Protein 4ZR8 (pdb70)

Nearest PDB structures (foldseek):
  4zr8-assembly1_A  TM=1.003E+00  e=1.658E-69  Acinetobacter baumannii AB5075
  4zr8-assembly1_B  TM=9.996E-01  e=1.344E-64  Acinetobacter baumannii AB5075
  4wsh-assembly1_A  TM=9.814E-01  e=2.092E-48  Pseudomonas aeruginosa PAO1
  3cyv-assembly1_A-2  TM=9.855E-01  e=5.493E-47  Shigella flexneri
  6w2o-assembly1_A  TM=9.805E-01  e=2.213E-45  Stenotrophomonas maltophilia K279a

Foldseek 3Di:
DAPFEQVVCQQQLHADQFFAADAACLQDLLDPVSVVLCVVQVLSCLLVLVNQLVSQCVSVVQAVHQETERPHDQQLLVVLQPQCWDADVPFGIFGPAAQQDLVSLVSRDQDPQCPSVVSSLSNLLVNQVVCVNHHAYEYEHEFLLQNNLCRHVGGDDDQSVRLVCCCVVPVVSLVSSNLSVLNNVLNNQQSSVVSGHQEYEYCPACLLSDDVVCSVVRTQVSLLSSVVSHDQDDPPGGHAYEYEYENCQVPLVSNLNSVGQEYEYEPVHQLQVSCVVCVPSHAYEDYAALCQLVDDLVSVLVVLLVNVCSNCVVLSLGRYHYYYNHHRDSPHNSVRVNSNNVSSGPSRVVRSD/DQAEQVVCQQLQHFHFFFAADAACLQDQLDPVSVVLVVVDDDPVCQLLPLVNQLVSQCVSVVVAVHQETEGPHDQQLLVVLQPQQWDQDVVDGIFGNAAQQDLVSLVPGDQDQCCPSVVSSLSNLLVNLVVCVPVHAYEYEHEFLLQNNLCRHVGGDDDQSVRLVCCCVVPVVSLVSSNLSVLNNVLNNVQSSVVSGHQEYEYHPACLLNDDPVCSVVRTQVSLLSSVVSHDQDDPPGGHAYEYEYENCQVPLVSNLNSVGQEYEYEPVHQLLVSCVVCVNSHAYEDYAALCQLVDDLVSVLVVLLVNVCSNCVVLRRGRYHYYYNHHRDSPGNSVRVNSNRVSSGPSRVVRHD

B-factor: mean 22.13, std 10.41, range [9.23, 70.58]

Radius of gyration: 25.98 Å; Cα contacts (8 Å, |Δi|>4): 1480; chains: 2; bounding box: 60×54×74 Å

Structure (mmCIF, N/CA/C/O backbone):
data_4ZR8
#
_entry.id   4ZR8
#
_cell.length_a   65.540
_cell.length_b   83.380
_cell.length_c   68.460
_cell.angle_alpha   90.000
_cell.angle_beta   106.970
_cell.angle_gamma   90.000
#
_symmetry.space_group_name_H-M   'P 1 21 1'
#
loop_
_entity.id
_entity.type
_entity.pdbx_description
1 polymer 'Uroporphyrinogen decarboxylase'
2 non-polymer 'MAGNESIUM ION'
3 non-polymer 1,2-ETHANEDIOL
4 non-polymer 'CHLORIDE ION'
5 water water
#
loop_
_atom_site.group_PDB
_atom_site.id
_atom_site.type_symbol
_atom_site.label_atom_id
_atom_site.label_alt_id
_atom_site.label_comp_id
_atom_site.label_asym_id
_atom_site.label_entity_id
_atom_site.label_seq_id
_atom_site.pdbx_PDB_ins_code
_atom_site.Cartn_x
_atom_site.Cartn_y
_atom_site.Cartn_z
_atom_site.occupancy
_atom_site.B_iso_or_equiv
_atom_site.auth_seq_id
_atom_site.auth_comp_id
_atom_site.auth_asym_id
_atom_site.auth_atom_id
_atom_site.pdbx_PDB_model_num
ATOM 1 N N . THR A 1 11 ? 17.187 2.222 -0.639 1.00 39.55 3 THR A N 1
ATOM 2 C CA . THR A 1 11 ? 16.006 2.314 0.211 1.00 37.73 3 THR A CA 1
ATOM 3 C C . THR A 1 11 ? 16.197 1.573 1.528 1.00 33.79 3 THR A C 1
ATOM 4 O O . THR A 1 11 ? 16.765 0.486 1.572 1.00 33.60 3 THR A O 1
ATOM 8 N N . LEU A 1 12 ? 15.710 2.177 2.602 1.00 31.17 4 LEU A N 1
ATOM 9 C CA . LEU A 1 12 ? 15.661 1.512 3.892 1.00 27.93 4 LEU A CA 1
ATOM 10 C C . LEU A 1 12 ? 14.209 1.403 4.309 1.00 27.86 4 LEU A C 1
ATOM 11 O O . LEU A 1 12 ? 13.475 2.392 4.263 1.00 29.46 4 LEU A O 1
ATOM 16 N N . LYS A 1 13 ? 13.794 0.213 4.720 1.00 25.57 5 LYS A N 1
ATOM 17 C CA . LYS A 1 13 ? 12.429 0.013 5.191 1.00 25.87 5 LYS A CA 1
ATOM 18 C C . LYS A 1 13 ? 12.268 0.581 6.601 1.00 24.99 5 LYS A C 1
ATOM 19 O O . LYS A 1 13 ? 11.154 0.881 7.037 1.00 26.43 5 LYS A O 1
ATOM 25 N N . ASN A 1 14 ? 13.392 0.734 7.297 1.00 21.24 6 ASN A N 1
ATOM 26 C CA . ASN A 1 14 ? 13.417 1.224 8.671 1.00 20.52 6 ASN A CA 1
ATOM 27 C C . ASN A 1 14 ? 14.711 2.008 8.881 1.00 19.18 6 ASN A C 1
ATOM 28 O O . ASN A 1 14 ? 15.790 1.424 8.881 1.00 20.82 6 ASN A O 1
ATOM 33 N N . ASP A 1 15 ? 14.607 3.324 9.049 1.00 18.17 7 ASP A N 1
ATOM 34 C CA . ASP A 1 15 ? 15.803 4.141 9.270 1.00 19.47 7 ASP A CA 1
ATOM 35 C C . ASP A 1 15 ? 15.753 4.979 10.549 1.00 18.62 7 ASP A C 1
ATOM 36 O O . ASP A 1 15 ? 16.513 5.942 10.683 1.00 18.25 7 ASP A O 1
ATOM 41 N N . ARG A 1 16 ? 14.880 4.618 11.485 1.00 17.10 8 ARG A N 1
ATOM 42 C CA . ARG A 1 16 ? 14.733 5.437 12.692 1.00 16.37 8 ARG A CA 1
ATOM 43 C C . ARG A 1 16 ? 16.038 5.525 13.493 1.00 15.52 8 ARG A C 1
ATOM 44 O O . ARG A 1 16 ? 16.301 6.554 14.102 1.00 15.48 8 ARG A O 1
ATOM 52 N N . PHE A 1 17 ? 16.860 4.472 13.467 1.00 14.75 9 PHE A N 1
ATOM 53 C CA . PHE A 1 17 ? 18.180 4.507 14.110 1.00 14.05 9 PHE A CA 1
ATOM 54 C C . PHE A 1 17 ? 19.035 5.664 13.578 1.00 13.83 9 PHE A C 1
ATOM 55 O O . PHE A 1 17 ? 19.610 6.431 14.357 1.00 14.27 9 PHE A O 1
ATOM 63 N N . LEU A 1 18 ? 19.100 5.806 12.255 1.00 15.00 10 LEU A N 1
ATOM 64 C CA . LEU A 1 18 ? 19.910 6.862 11.650 1.00 15.41 10 LEU A CA 1
ATOM 65 C C . LEU A 1 18 ? 19.364 8.247 11.996 1.00 16.17 10 LEU A C 1
ATOM 66 O O . LEU A 1 18 ? 20.123 9.170 12.316 1.00 16.59 10 LEU A O 1
ATOM 71 N N . ARG A 1 19 ? 18.042 8.386 11.926 1.00 16.26 11 ARG A N 1
ATOM 72 C CA . ARG A 1 19 ? 17.391 9.646 12.256 1.00 18.02 11 ARG A CA 1
ATOM 73 C C . ARG A 1 19 ? 17.677 10.069 13.696 1.00 16.96 11 ARG A C 1
ATOM 74 O O . ARG A 1 19 ? 18.003 11.228 13.951 1.00 17.22 11 ARG A O 1
ATOM 82 N N . ALA A 1 20 ? 17.575 9.132 14.633 1.00 15.84 12 ALA A N 1
ATOM 83 C CA . ALA A 1 20 ? 17.825 9.467 16.033 1.00 16.09 12 ALA A CA 1
ATOM 84 C C . ALA A 1 20 ? 19.266 9.938 16.258 1.00 16.27 12 ALA A C 1
ATOM 85 O O . ALA A 1 20 ? 19.497 10.892 16.998 1.00 15.22 12 ALA A O 1
ATOM 87 N N . LEU A 1 21 ? 20.229 9.276 15.616 1.00 15.77 13 LEU A N 1
ATOM 88 C CA . LEU A 1 21 ? 21.635 9.664 15.744 1.00 15.31 13 LEU A CA 1
ATOM 89 C C . LEU A 1 21 ? 21.861 11.085 15.230 1.00 15.61 13 LEU A C 1
ATOM 90 O O . LEU A 1 21 ? 22.771 11.785 15.685 1.00 16.47 13 LEU A O 1
ATOM 95 N N . LEU A 1 22 ? 21.023 11.502 14.286 1.00 14.35 14 LEU A N 1
ATOM 96 C CA . LEU A 1 22 ? 21.144 12.818 13.665 1.00 14.41 14 LEU A CA 1
ATOM 97 C C . LEU A 1 22 ? 20.190 13.841 14.290 1.00 15.80 14 LEU A C 1
ATOM 98 O O . LEU A 1 22 ? 20.047 14.946 13.779 1.00 17.34 14 LEU A O 1
ATOM 103 N N . ARG A 1 23 ? 19.558 13.464 15.405 1.00 16.14 15 ARG A N 1
ATOM 104 C CA . ARG A 1 23 ? 18.618 14.329 16.132 1.00 16.40 15 ARG A CA 1
ATOM 105 C C . ARG A 1 23 ? 17.455 14.774 15.241 1.00 17.15 15 ARG A C 1
ATOM 106 O O . ARG A 1 23 ? 16.956 15.902 15.345 1.00 17.99 15 ARG A O 1
ATOM 114 N N . GLU A 1 24 ? 17.028 13.865 14.370 1.00 18.47 16 GLU A N 1
ATOM 115 C CA . GLU A 1 24 ? 15.853 14.063 13.533 1.00 19.94 16 GLU A CA 1
ATOM 116 C C . GLU A 1 24 ? 14.659 13.377 14.181 1.00 19.17 16 GLU A C 1
ATOM 117 O O . GLU A 1 24 ? 14.831 12.411 14.925 1.00 18.58 16 GLU A O 1
ATOM 123 N N . PRO A 1 25 ? 13.442 13.864 13.896 1.00 19.11 17 PRO A N 1
ATOM 124 C CA . PRO A 1 25 ? 12.241 13.298 14.522 1.00 19.26 17 PRO A CA 1
ATOM 125 C C . PRO A 1 25 ? 12.056 11.808 14.235 1.00 17.99 17 PRO A C 1
ATOM 126 O O . PRO A 1 25 ? 12.275 11.350 13.107 1.00 19.20 17 PRO A O 1
ATOM 130 N N . VAL A 1 26 ? 11.658 11.060 15.259 1.00 18.35 18 VAL A N 1
ATOM 131 C CA . VAL A 1 26 ? 11.426 9.627 15.124 1.00 18.65 18 VAL A CA 1
ATOM 132 C C . VAL A 1 26 ? 10.070 9.246 15.700 1.00 19.78 18 VAL A C 1
ATOM 133 O O . VAL A 1 26 ? 9.532 9.944 16.563 1.00 21.08 18 VAL A O 1
ATOM 137 N N . ASP A 1 27 ? 9.529 8.128 15.225 1.00 19.92 19 ASP A N 1
ATOM 138 C CA . ASP A 1 27 ? 8.214 7.665 15.653 1.00 19.76 19 ASP A CA 1
ATOM 139 C C . ASP A 1 27 ? 8.249 6.938 16.991 1.00 19.37 19 ASP A C 1
ATOM 140 O O . ASP A 1 27 ? 7.264 6.924 17.723 1.00 21.08 19 ASP A O 1
ATOM 145 N N . THR A 1 28 ? 9.386 6.317 17.286 1.00 17.98 20 THR A N 1
ATOM 146 C CA . THR A 1 28 ? 9.598 5.630 18.554 1.00 18.53 20 THR A CA 1
ATOM 147 C C . THR A 1 28 ? 11.099 5.547 18.784 1.00 17.41 20 THR A C 1
ATOM 148 O O . THR A 1 28 ? 11.879 5.835 17.880 1.00 17.04 20 THR A O 1
ATOM 152 N N . THR A 1 29 ? 11.505 5.174 19.990 1.00 15.88 21 THR A N 1
ATOM 153 C CA . THR A 1 29 ? 12.921 5.084 20.310 1.00 15.40 21 THR A CA 1
ATOM 154 C C . THR A 1 29 ? 13.568 3.907 19.591 1.00 14.88 21 THR A C 1
ATOM 155 O O . THR A 1 29 ? 13.124 2.768 19.745 1.00 16.33 21 THR A O 1
ATOM 159 N N . PRO A 1 30 ? 14.617 4.171 18.794 1.00 13.60 22 PRO A N 1
ATOM 160 C CA . PRO A 1 30 ? 15.330 3.042 18.187 1.00 14.85 22 PRO A CA 1
ATOM 161 C C . PRO A 1 30 ? 16.161 2.256 19.199 1.00 14.46 22 PRO A C 1
ATOM 162 O O . PRO A 1 30 ? 16.594 2.813 20.210 1.00 15.73 22 PRO A O 1
ATOM 166 N N . ILE A 1 31 ? 16.403 0.981 18.909 1.00 14.65 23 ILE A N 1
ATOM 167 C CA . ILE A 1 31 ? 17.227 0.140 19.769 1.00 15.04 23 ILE A CA 1
ATOM 168 C C . ILE A 1 31 ? 18.032 -0.873 18.960 1.00 15.35 23 ILE A C 1
ATOM 169 O O . ILE A 1 31 ? 17.522 -1.482 18.015 1.00 15.08 23 ILE A O 1
ATOM 174 N N . TRP A 1 32 ? 19.301 -1.035 19.327 1.00 13.83 24 TRP A N 1
ATOM 175 C CA . TRP A 1 32 ? 20.050 -2.235 18.958 1.00 13.06 24 TRP A CA 1
ATOM 176 C C . TRP A 1 32 ? 20.885 -2.600 20.183 1.00 12.53 24 TRP A C 1
ATOM 177 O O . TRP A 1 32 ? 20.862 -1.878 21.186 1.00 13.75 24 TRP A O 1
ATOM 188 N N . MET A 1 33 ? 21.576 -3.734 20.131 1.00 13.23 25 MET A N 1
ATOM 189 C CA . MET A 1 33 ? 22.327 -4.216 21.287 1.00 13.87 25 MET A CA 1
ATOM 190 C C . MET A 1 33 ? 23.746 -4.571 20.897 1.00 13.42 25 MET A C 1
ATOM 191 O O . MET A 1 33 ? 23.954 -5.366 19.983 1.00 13.80 25 MET A O 1
ATOM 196 N N . MET A 1 34 ? 24.722 -4.009 21.600 1.00 12.21 26 MET A N 1
ATOM 197 C CA . MET A 1 34 ? 26.098 -4.420 21.369 1.00 13.28 26 MET A CA 1
ATOM 198 C C . MET A 1 34 ? 26.224 -5.943 21.563 1.00 13.58 26 MET A C 1
ATOM 199 O O . MET A 1 34 ? 25.623 -6.523 22.476 1.00 13.23 26 MET A O 1
ATOM 204 N N . ARG A 1 35 ? 26.953 -6.559 20.632 1.00 13.99 27 ARG A N 1
ATOM 205 C CA A ARG A 1 35 ? 27.169 -8.006 20.574 0.49 14.16 27 ARG A CA 1
ATOM 206 C CA B ARG A 1 35 ? 27.172 -8.007 20.592 0.51 13.84 27 ARG A CA 1
ATOM 207 C C . ARG A 1 35 ? 25.853 -8.772 20.470 1.00 13.71 27 ARG A C 1
ATOM 208 O O . ARG A 1 35 ? 25.717 -9.882 20.988 1.00 15.95 27 ARG A O 1
ATOM 223 N N . GLN A 1 36 ? 24.883 -8.188 19.768 1.00 13.61 28 GLN A N 1
ATOM 224 C CA . GLN A 1 36 ? 23.590 -8.855 19.600 1.00 13.54 28 GLN A CA 1
ATOM 225 C C . GLN A 1 36 ? 23.735 -10.180 18.845 1.00 15.37 28 GLN A C 1
ATOM 226 O O . GLN A 1 36 ? 22.890 -11.068 18.988 1.00 16.09 28 GLN A O 1
ATOM 232 N N . ALA A 1 37 ? 24.799 -10.322 18.056 1.00 16.07 29 ALA A N 1
ATOM 233 C CA . ALA A 1 37 ? 25.173 -11.641 17.541 1.00 15.87 29 ALA A CA 1
ATOM 234 C C . ALA A 1 37 ? 26.260 -12.211 18.437 1.00 16.59 29 ALA A C 1
ATOM 235 O O . ALA A 1 37 ? 27.361 -11.658 18.513 1.00 18.62 29 ALA A O 1
ATOM 237 N N . GLY A 1 38 ? 25.960 -13.305 19.130 1.00 17.38 30 GLY A N 1
ATOM 238 C CA . GLY A 1 38 ? 26.938 -13.878 20.030 1.00 18.04 30 GLY A CA 1
ATOM 239 C C . GLY A 1 38 ? 26.490 -15.138 20.727 1.00 17.28 30 GLY A C 1
ATOM 240 O O . GLY A 1 38 ? 25.398 -15.646 20.461 1.00 16.70 30 GLY A O 1
ATOM 241 N N . ARG A 1 39 ? 27.335 -15.615 21.643 1.00 20.03 31 ARG A N 1
ATOM 242 C CA . ARG A 1 39 ? 27.209 -16.942 22.247 1.00 22.23 31 ARG A CA 1
ATOM 243 C C . ARG A 1 39 ? 25.915 -17.189 23.015 1.00 19.47 31 ARG A C 1
ATOM 244 O O . ARG A 1 39 ? 25.539 -18.340 23.225 1.00 20.15 31 ARG A O 1
ATOM 252 N N . TYR A 1 40 ? 25.237 -16.127 23.439 1.00 19.11 32 TYR A N 1
ATOM 253 C CA . TYR A 1 40 ? 23.988 -16.292 24.180 1.00 17.62 32 TYR A CA 1
ATOM 254 C C . TYR A 1 40 ? 22.904 -16.885 23.273 1.00 16.88 32 TYR A C 1
ATOM 255 O O . TYR A 1 40 ? 21.911 -17.416 23.766 1.00 19.05 32 TYR A O 1
ATOM 264 N N . LEU A 1 41 ? 23.092 -16.799 21.954 1.00 16.75 33 LEU A N 1
ATOM 265 C CA . LEU A 1 41 ? 22.143 -17.397 21.011 1.00 16.37 33 LEU A CA 1
ATOM 266 C C . LEU A 1 41 ? 22.534 -18.828 20.659 1.00 16.76 33 LEU A C 1
ATOM 267 O O . LEU A 1 41 ? 23.661 -19.070 20.234 1.00 16.69 33 LEU A O 1
ATOM 272 N N . PRO A 1 42 ? 21.605 -19.782 20.833 1.00 16.39 34 PRO A N 1
ATOM 273 C CA . PRO A 1 42 ? 21.947 -21.159 20.464 1.00 16.56 34 PRO A CA 1
ATOM 274 C C . PRO A 1 42 ? 22.241 -21.306 18.977 1.00 17.05 34 PRO A C 1
ATOM 275 O O . PRO A 1 42 ? 23.075 -22.138 18.611 1.00 18.63 34 PRO A O 1
ATOM 279 N N . GLU A 1 43 ? 21.592 -20.505 18.134 1.00 16.10 35 GLU A N 1
ATOM 280 C CA . GLU A 1 43 ? 21.824 -20.635 16.698 1.00 17.35 35 GLU A CA 1
ATOM 281 C C . GLU A 1 43 ? 23.216 -20.088 16.343 1.00 18.51 35 GLU A C 1
ATOM 282 O O . GLU A 1 43 ? 23.833 -20.540 15.375 1.00 18.91 35 GLU A O 1
ATOM 288 N N . TYR A 1 44 ? 23.715 -19.135 17.133 1.00 17.41 36 TYR A N 1
ATOM 289 C CA . TYR A 1 44 ? 25.097 -18.678 16.981 1.00 17.84 36 TYR A CA 1
ATOM 290 C C . TYR A 1 44 ? 26.043 -19.826 17.309 1.00 19.56 36 TYR A C 1
ATOM 291 O O . TYR A 1 44 ? 26.989 -20.093 16.571 1.00 22.47 36 TYR A O 1
ATOM 300 N N . ARG A 1 45 ? 25.787 -20.504 18.424 1.00 19.23 37 ARG A N 1
ATOM 301 C CA . ARG A 1 45 ? 26.678 -21.570 18.865 1.00 20.34 37 ARG A CA 1
ATOM 302 C C . ARG A 1 45 ? 26.727 -22.699 17.835 1.00 22.62 37 ARG A C 1
ATOM 303 O O . ARG A 1 45 ? 27.787 -23.294 17.603 1.00 24.72 37 ARG A O 1
ATOM 311 N N . GLU A 1 46 ? 25.591 -22.984 17.205 1.00 22.32 38 GLU A N 1
ATOM 312 C CA . GLU A 1 46 ? 25.546 -24.017 16.171 1.00 23.51 38 GLU A CA 1
ATOM 313 C C . GLU A 1 46 ? 26.383 -23.616 14.956 1.00 25.31 38 GLU A C 1
ATOM 314 O O . GLU A 1 46 ? 27.216 -24.389 14.485 1.00 26.25 38 GLU A O 1
ATOM 320 N N . THR A 1 47 ? 26.161 -22.403 14.456 1.00 25.44 39 THR A N 1
ATOM 321 C CA . THR A 1 47 ? 26.917 -21.904 13.314 1.00 27.24 39 THR A CA 1
ATOM 322 C C . THR A 1 47 ? 28.409 -21.866 13.655 1.00 30.54 39 THR A C 1
ATOM 323 O O . THR A 1 47 ? 29.255 -22.250 12.844 1.00 32.11 39 THR A O 1
ATOM 327 N N . ARG A 1 48 ? 28.718 -21.430 14.874 1.00 32.11 40 ARG A N 1
ATOM 328 C CA . ARG A 1 48 ? 30.094 -21.344 15.354 1.00 34.55 40 ARG A CA 1
ATOM 329 C C . ARG A 1 48 ? 30.779 -22.708 15.403 1.00 36.36 40 ARG A C 1
ATOM 330 O O . ARG A 1 48 ? 31.969 -22.823 15.110 1.00 37.85 40 ARG A O 1
ATOM 338 N N . SER A 1 49 ? 30.025 -23.743 15.759 1.00 36.39 41 SER A N 1
ATOM 339 C CA . SER A 1 49 ? 30.593 -25.083 15.877 1.00 37.32 41 SER A CA 1
ATOM 340 C C . SER A 1 49 ? 30.975 -25.641 14.509 1.00 38.88 41 SER A C 1
ATOM 341 O O . SER A 1 49 ? 31.733 -26.607 14.414 1.00 40.12 41 SER A O 1
ATOM 344 N N . LYS A 1 50 ? 30.446 -25.032 13.453 1.00 39.66 42 LYS A N 1
ATOM 345 C CA . LYS A 1 50 ? 30.747 -25.459 12.091 1.00 41.63 42 LYS A CA 1
ATOM 346 C C . LYS A 1 50 ? 31.936 -24.689 11.518 1.00 43.64 42 LYS A C 1
ATOM 347 O O . LYS A 1 50 ? 32.445 -25.024 10.445 1.00 44.79 42 LYS A O 1
ATOM 349 N N . ALA A 1 51 ? 32.375 -23.666 12.246 1.00 45.06 43 ALA A N 1
ATOM 350 C CA . ALA A 1 51 ? 33.436 -22.774 11.782 1.00 46.44 43 ALA A CA 1
ATOM 351 C C . ALA A 1 51 ? 34.802 -23.133 12.361 1.00 48.58 43 ALA A C 1
ATOM 352 O O . ALA A 1 51 ? 35.805 -23.116 11.654 1.00 48.54 43 ALA A O 1
ATOM 354 N N . GLY A 1 52 ? 34.839 -23.438 13.655 1.00 51.85 44 GLY A N 1
ATOM 355 C CA . GLY A 1 52 ? 36.089 -23.743 14.328 1.00 53.37 44 GLY A CA 1
ATOM 356 C C . GLY A 1 52 ? 37.007 -22.541 14.460 1.00 54.22 44 GLY A C 1
ATOM 357 O O . GLY A 1 52 ? 37.967 -22.395 13.702 1.00 54.99 44 GLY A O 1
ATOM 358 N N . LEU A 1 55 ? 38.602 -16.705 14.799 1.00 52.38 47 LEU A N 1
ATOM 359 C CA . LEU A 1 55 ? 39.146 -15.940 13.683 1.00 53.61 47 LEU A CA 1
ATOM 360 C C . LEU A 1 55 ? 38.591 -16.447 12.357 1.00 53.89 47 LEU A C 1
ATOM 361 O O . LEU A 1 55 ? 38.142 -15.659 11.523 1.00 54.63 47 LEU A O 1
ATOM 363 N N . SER A 1 56 ? 38.629 -17.766 12.171 1.00 53.60 48 SER A N 1
ATOM 364 C CA . SER A 1 56 ? 38.051 -18.405 10.993 1.00 53.01 48 SER A CA 1
ATOM 365 C C . SER A 1 56 ? 36.613 -17.95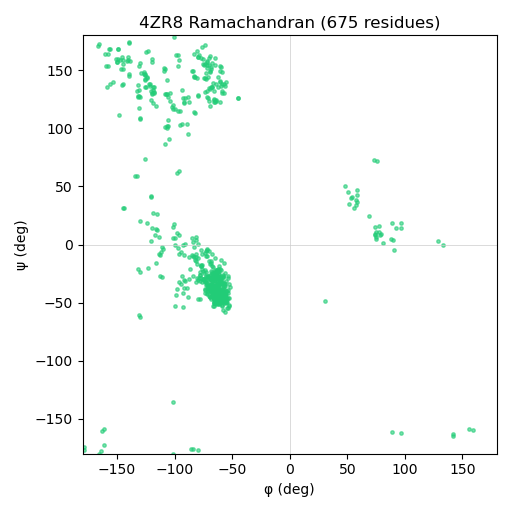1 10.815 1.00 50.98 48 SER A C 1
ATOM 366 O O . SER A 1 56 ? 36.137 -17.762 9.696 1.00 50.95 48 SER A O 1
ATOM 369 N N . LEU A 1 57 ? 35.937 -17.776 11.942 1.00 48.32 49 LEU A N 1
ATOM 370 C CA . LEU A 1 57 ? 34.597 -17.223 11.978 1.00 45.34 49 LEU A CA 1
ATOM 371 C C . LEU A 1 57 ? 34.535 -15.874 11.258 1.00 42.29 49 LEU A C 1
ATOM 372 O O . LEU A 1 57 ? 33.731 -15.680 10.342 1.00 41.05 49 LEU A O 1
ATOM 374 N N . CYS A 1 58 ? 35.399 -14.952 11.666 1.00 40.42 50 CYS A N 1
ATOM 375 C CA . CYS A 1 58 ? 35.397 -13.601 11.109 1.00 38.28 50 CYS A CA 1
ATOM 376 C C . CYS A 1 58 ? 35.816 -13.564 9.644 1.00 36.35 50 CYS A C 1
ATOM 377 O O . CYS A 1 58 ? 35.361 -12.704 8.884 1.00 35.48 50 CYS A O 1
ATOM 380 N N . LYS A 1 59 ? 36.688 -14.491 9.256 1.00 34.98 51 LYS A N 1
ATOM 381 C CA . LYS A 1 59 ? 37.200 -14.534 7.892 1.00 34.17 51 LYS A CA 1
ATOM 382 C C . LYS A 1 59 ? 36.296 -15.354 6.982 1.00 32.57 51 LYS A C 1
ATOM 383 O O . LYS A 1 59 ? 36.461 -15.352 5.762 1.00 31.20 51 LYS A O 1
ATOM 389 N N . ASN A 1 60 ? 35.351 -16.071 7.580 1.00 31.20 52 ASN A N 1
ATOM 390 C CA . ASN A 1 60 ? 34.373 -16.816 6.803 1.00 31.60 52 ASN A CA 1
ATOM 391 C C . ASN A 1 60 ? 33.195 -15.899 6.546 1.00 30.48 52 ASN A C 1
ATOM 392 O O . ASN A 1 60 ? 32.386 -15.660 7.433 1.00 31.09 52 ASN A O 1
ATOM 397 N N . THR A 1 61 ? 33.109 -15.378 5.330 1.00 30.44 53 THR A N 1
ATOM 398 C CA . THR A 1 61 ? 32.092 -14.389 5.008 1.00 29.73 53 THR A CA 1
ATOM 399 C C . THR A 1 61 ? 30.687 -14.969 5.159 1.00 29.13 53 THR A C 1
ATOM 400 O O . THR A 1 61 ? 29.782 -14.305 5.662 1.00 28.90 53 THR A O 1
ATOM 404 N N . GLU A 1 62 ? 30.524 -16.222 4.757 1.00 28.93 54 GLU A N 1
ATOM 405 C CA . GLU A 1 62 ? 29.245 -16.904 4.896 1.00 30.51 54 GLU A CA 1
ATOM 406 C C . GLU A 1 62 ? 28.814 -16.971 6.363 1.00 28.15 54 GLU A C 1
ATOM 407 O O . GLU A 1 62 ? 27.671 -16.642 6.698 1.00 28.42 54 GLU A O 1
ATOM 413 N N . PHE A 1 63 ? 29.730 -17.377 7.240 1.00 25.61 55 PHE A N 1
ATOM 414 C CA A PHE A 1 63 ? 29.490 -17.449 8.692 0.55 24.08 55 PHE A CA 1
ATOM 415 C CA B PHE A 1 63 ? 29.367 -17.478 8.637 0.45 24.02 55 PHE A CA 1
ATOM 416 C C . PHE A 1 63 ? 29.182 -16.080 9.258 1.00 21.84 55 PHE A C 1
ATOM 417 O O . PHE A 1 63 ? 28.238 -15.881 10.025 1.00 19.99 55 PHE A O 1
ATOM 432 N N . ALA A 1 64 ? 30.040 -15.123 8.910 1.00 20.79 56 ALA A N 1
ATOM 433 C CA . ALA A 1 64 ? 29.921 -13.768 9.443 1.00 18.65 56 ALA A CA 1
ATOM 434 C C . ALA A 1 64 ? 28.569 -13.159 9.070 1.00 17.33 56 ALA A C 1
ATOM 435 O O . ALA A 1 64 ? 27.888 -12.566 9.906 1.00 16.85 56 ALA A O 1
ATOM 437 N N . CYS A 1 65 ? 28.172 -13.332 7.816 1.00 17.47 57 CYS A N 1
ATOM 438 C CA . CYS A 1 65 ? 26.876 -12.842 7.372 1.00 18.35 57 CYS A CA 1
ATOM 439 C C . CYS A 1 65 ? 25.752 -13.539 8.120 1.00 17.97 57 CYS A C 1
ATOM 440 O O . CYS A 1 65 ? 24.841 -12.883 8.624 1.00 18.14 57 CYS A O 1
ATOM 443 N N . GLU A 1 66 ? 25.825 -14.868 8.206 1.00 17.71 58 GLU A N 1
ATOM 444 C CA . GLU A 1 66 ? 24.771 -15.644 8.858 1.00 18.44 58 GLU A CA 1
ATOM 445 C C . GLU A 1 66 ? 24.543 -15.198 10.302 1.00 17.41 58 GLU A C 1
ATOM 446 O O . GLU A 1 66 ? 23.401 -14.954 10.695 1.00 17.88 58 GLU A O 1
ATOM 452 N N . VAL A 1 67 ? 25.607 -15.063 11.090 1.00 15.91 59 VAL A N 1
ATOM 453 C CA . VAL A 1 67 ? 25.385 -14.745 12.504 1.00 15.04 59 VAL A CA 1
ATOM 454 C C . VAL A 1 67 ? 24.926 -13.297 12.671 1.00 14.83 59 VAL A C 1
ATOM 455 O O . VAL A 1 67 ? 24.218 -12.985 13.614 1.00 15.24 59 VAL A O 1
ATOM 459 N N . THR A 1 68 ? 25.297 -12.420 11.746 1.00 14.91 60 THR A N 1
ATOM 460 C CA . THR A 1 68 ? 24.838 -11.039 11.804 1.00 14.86 60 THR A CA 1
ATOM 461 C C . THR A 1 68 ? 23.317 -10.973 11.689 1.00 15.99 60 THR A C 1
ATOM 462 O O . THR A 1 68 ? 22.668 -10.180 12.356 1.00 15.86 60 THR A O 1
ATOM 466 N N . LEU A 1 69 ? 22.751 -11.813 10.828 1.00 16.44 61 LEU A N 1
ATOM 467 C CA . LEU A 1 69 ? 21.318 -11.790 10.588 1.00 16.96 61 LEU A CA 1
ATOM 468 C C . LEU A 1 69 ? 20.502 -12.465 11.691 1.00 15.64 61 LEU A C 1
ATOM 469 O O . LEU A 1 69 ? 19.320 -12.162 11.857 1.00 16.16 61 LEU A O 1
ATOM 474 N N . GLN A 1 70 ? 21.121 -13.382 12.432 1.00 14.69 62 GLN A N 1
ATOM 475 C CA . GLN A 1 70 ? 20.375 -14.197 13.398 1.00 15.86 62 GLN A CA 1
ATOM 476 C C . GLN A 1 70 ? 19.590 -13.377 14.441 1.00 15.75 62 GLN A C 1
ATOM 477 O O . GLN A 1 70 ? 18.401 -13.632 14.631 1.00 16.66 62 GLN A O 1
ATOM 483 N N . PRO A 1 71 ? 20.222 -12.380 15.100 1.00 15.81 63 PRO A N 1
ATOM 484 C CA . PRO A 1 71 ? 19.408 -11.636 16.076 1.00 15.72 63 PRO A CA 1
ATOM 485 C C . PRO A 1 71 ? 18.243 -10.860 15.460 1.00 16.91 63 PRO A C 1
ATOM 486 O O . PRO A 1 71 ? 17.245 -10.632 16.140 1.00 17.93 63 PRO A O 1
ATOM 490 N N . LEU A 1 72 ? 18.350 -10.483 14.189 1.00 17.88 64 LEU A N 1
ATOM 491 C CA A LEU A 1 72 ? 17.289 -9.729 13.532 0.47 19.90 64 LEU A CA 1
ATOM 492 C CA B LEU A 1 72 ? 17.289 -9.726 13.538 0.53 19.82 64 LEU A CA 1
ATOM 493 C C . LEU A 1 72 ? 16.073 -10.601 13.238 1.00 20.55 64 LEU A C 1
ATOM 494 O O . LEU A 1 72 ? 14.957 -10.099 13.110 1.00 22.72 64 LEU A O 1
ATOM 503 N N . ARG A 1 73 ? 16.294 -11.909 13.116 1.00 20.71 65 ARG A N 1
ATOM 504 C CA . ARG A 1 73 ? 15.193 -12.844 12.908 1.00 22.43 65 ARG A CA 1
ATOM 505 C C . ARG A 1 73 ? 14.430 -13.039 14.216 1.00 22.75 65 ARG A C 1
ATOM 506 O O . ARG A 1 73 ? 13.253 -13.394 14.221 1.00 25.84 65 ARG A O 1
ATOM 514 N N . ARG A 1 74 ? 15.116 -12.792 15.322 1.00 23.00 66 ARG A N 1
ATOM 515 C CA . ARG A 1 74 ? 14.606 -13.099 16.651 1.00 23.88 66 ARG A CA 1
ATOM 516 C C . ARG A 1 74 ? 13.981 -11.874 17.327 1.00 25.23 66 ARG A C 1
ATOM 517 O O . ARG A 1 74 ? 12.965 -11.985 18.020 1.00 27.79 66 ARG A O 1
ATOM 525 N N . TYR A 1 75 ? 14.596 -10.711 17.115 1.00 22.02 67 TYR A N 1
ATOM 526 C CA . TYR A 1 75 ? 14.209 -9.477 17.800 1.00 20.07 67 TYR A CA 1
ATOM 527 C C . TYR A 1 75 ? 13.939 -8.359 16.802 1.00 20.02 67 TYR A C 1
ATOM 528 O O . TYR A 1 75 ? 14.573 -8.292 15.747 1.00 20.69 67 TYR A O 1
ATOM 537 N N . ASP A 1 76 ? 13.022 -7.462 17.148 1.00 20.96 68 ASP A N 1
ATOM 538 C CA A ASP A 1 76 ? 12.667 -6.353 16.265 0.43 21.61 68 ASP A CA 1
ATOM 539 C CA B ASP A 1 76 ? 12.655 -6.357 16.273 0.57 21.66 68 ASP A CA 1
ATOM 540 C C . ASP A 1 76 ? 13.655 -5.205 16.413 1.00 20.19 68 ASP A C 1
ATOM 541 O O . ASP A 1 76 ? 13.278 -4.079 16.739 1.00 20.75 68 ASP A O 1
ATOM 550 N N . LEU A 1 77 ? 14.927 -5.500 16.167 1.00 16.56 69 LEU A N 1
ATOM 551 C CA . LEU A 1 77 ? 15.993 -4.514 16.325 1.00 15.54 69 LEU A CA 1
ATOM 552 C C . LEU A 1 77 ? 16.000 -3.490 15.183 1.00 16.06 69 LEU A C 1
ATOM 553 O O . LEU A 1 77 ? 15.512 -3.763 14.084 1.00 17.65 69 LEU A O 1
ATOM 558 N N . ASP A 1 78 ? 16.543 -2.306 15.457 1.00 14.94 70 ASP A N 1
ATOM 559 C CA . ASP A 1 78 ? 16.517 -1.212 14.485 1.00 14.32 70 ASP A CA 1
ATOM 560 C C . ASP A 1 78 ? 17.847 -1.021 13.750 1.00 13.43 70 ASP A C 1
ATOM 561 O O . ASP A 1 78 ? 18.002 -0.078 12.975 1.00 15.37 70 ASP A O 1
ATOM 566 N N . ALA A 1 79 ? 18.800 -1.918 13.982 1.00 13.38 71 ALA A N 1
ATOM 567 C CA . ALA A 1 79 ? 20.078 -1.875 13.275 1.00 12.78 71 ALA A CA 1
ATOM 568 C C . ALA A 1 79 ? 20.742 -3.247 13.303 1.00 14.12 71 ALA A C 1
ATOM 569 O O . ALA A 1 79 ? 20.488 -4.047 14.206 1.00 14.53 71 ALA A O 1
ATOM 571 N N . ALA A 1 80 ? 21.575 -3.515 12.303 1.00 14.65 72 ALA A N 1
ATOM 572 C CA . ALA A 1 80 ? 22.471 -4.663 12.323 1.00 13.68 72 ALA A CA 1
ATOM 573 C C . ALA A 1 80 ? 23.877 -4.131 12.523 1.00 13.89 72 ALA A C 1
ATOM 574 O O . ALA A 1 80 ? 24.167 -3.006 12.135 1.00 13.95 72 ALA A O 1
ATOM 576 N N . ILE A 1 81 ? 24.752 -4.912 13.145 1.00 13.73 73 ILE A N 1
ATOM 577 C CA . ILE A 1 81 ? 26.149 -4.512 13.184 1.00 14.68 73 ILE A CA 1
ATOM 578 C C . ILE A 1 81 ? 27.001 -5.605 12.548 1.00 14.07 73 ILE A C 1
ATOM 579 O O . ILE A 1 81 ? 26.780 -6.801 12.770 1.00 15.29 73 ILE A O 1
ATOM 584 N N . LEU A 1 82 ? 27.953 -5.181 11.723 1.00 12.97 74 LEU A N 1
ATOM 585 C CA . LEU A 1 82 ? 28.934 -6.081 11.133 1.00 13.75 74 LEU A CA 1
ATOM 586 C C . LEU A 1 82 ? 29.485 -7.049 12.164 1.00 13.47 74 LEU A C 1
ATOM 587 O O . LEU A 1 82 ? 29.956 -6.621 13.219 1.00 14.40 74 LEU A O 1
ATOM 592 N N . PHE A 1 83 ? 29.421 -8.348 11.888 1.00 14.48 75 PHE A N 1
ATOM 593 C CA . PHE A 1 83 ? 30.103 -9.276 12.781 1.00 15.26 75 PHE A CA 1
ATOM 594 C C . PHE A 1 83 ? 31.578 -9.340 12.412 1.00 14.70 75 PHE A C 1
ATOM 595 O O . PHE A 1 83 ? 31.945 -9.817 11.340 1.00 16.06 75 PHE A O 1
ATOM 603 N N . SER A 1 84 ? 32.420 -8.850 13.310 1.00 14.65 76 SER A N 1
ATOM 604 C CA . SER A 1 84 ? 33.859 -8.895 13.100 1.00 14.96 76 SER A CA 1
ATOM 605 C C . SER A 1 84 ? 34.539 -8.708 14.447 1.00 15.82 76 SER A C 1
ATOM 606 O O . SER A 1 84 ? 33.932 -8.939 15.490 1.00 17.18 76 SER A O 1
ATOM 609 N N . ASP A 1 85 ? 35.794 -8.284 14.429 1.00 16.32 77 ASP A N 1
ATOM 610 C CA . ASP A 1 85 ? 36.504 -8.006 15.668 1.00 14.94 77 ASP A CA 1
ATOM 611 C C . ASP A 1 85 ? 37.339 -6.750 15.483 1.00 15.39 77 ASP A C 1
ATOM 612 O O . ASP A 1 85 ? 37.840 -6.504 14.381 1.00 16.49 77 ASP A O 1
ATOM 617 N N . ILE A 1 86 ? 37.512 -5.954 16.535 1.00 14.31 78 ILE A N 1
ATOM 618 C CA . ILE A 1 86 ? 38.366 -4.776 16.396 1.00 14.91 78 ILE A CA 1
ATOM 619 C C . ILE A 1 86 ? 39.818 -5.162 16.096 1.00 14.90 78 ILE A C 1
ATOM 620 O O . ILE A 1 86 ? 40.566 -4.372 15.511 1.00 15.41 78 ILE A O 1
ATOM 625 N N . LEU A 1 87 ? 40.211 -6.381 16.451 1.00 13.91 79 LEU A N 1
ATOM 626 C CA . LEU A 1 87 ? 41.612 -6.760 16.325 1.00 13.46 79 LEU A CA 1
ATOM 627 C C . LEU A 1 87 ? 42.014 -7.188 14.909 1.00 14.48 79 LEU A C 1
ATOM 628 O O . LEU A 1 87 ? 43.148 -7.621 14.690 1.00 14.12 79 LEU A O 1
ATOM 633 N N . THR A 1 88 ? 41.103 -7.045 13.949 1.00 13.51 80 THR A N 1
ATOM 634 C CA . THR A 1 88 ? 41.459 -7.286 12.556 1.00 14.03 80 THR A CA 1
ATOM 635 C C . THR A 1 88 ? 42.624 -6.402 12.115 1.00 14.54 80 THR A C 1
ATOM 636 O O . THR A 1 88 ? 43.494 -6.848 11.373 1.00 15.21 80 THR A O 1
ATOM 640 N N . ILE A 1 89 ? 42.652 -5.152 12.573 1.00 13.85 81 ILE A N 1
ATOM 641 C CA . ILE A 1 89 ? 43.698 -4.230 12.126 1.00 14.01 81 ILE A CA 1
ATOM 642 C C . ILE A 1 89 ? 45.086 -4.659 12.629 1.00 15.65 81 ILE A C 1
ATOM 643 O O . ILE A 1 89 ? 45.997 -4.803 11.825 1.00 15.82 81 ILE A O 1
ATOM 648 N N . PRO A 1 90 ? 45.257 -4.892 13.948 1.00 14.62 82 PRO A N 1
ATOM 649 C CA . PRO A 1 90 ? 46.610 -5.328 14.333 1.00 15.09 82 PRO A CA 1
ATOM 650 C C . PRO A 1 90 ? 47.002 -6.702 13.782 1.00 14.99 82 PRO A C 1
ATOM 651 O O . PRO A 1 90 ? 48.197 -6.951 13.589 1.00 16.19 82 PRO A O 1
ATOM 655 N N . ASP A 1 91 ? 46.031 -7.572 13.511 1.00 14.14 83 ASP A N 1
ATOM 656 C CA . ASP A 1 91 ? 46.352 -8.831 12.829 1.00 15.50 83 ASP A CA 1
ATOM 657 C C . ASP A 1 91 ? 46.892 -8.547 11.430 1.00 16.60 83 ASP A C 1
ATOM 658 O O . ASP A 1 91 ? 47.909 -9.111 11.024 1.00 17.90 83 ASP A O 1
ATOM 663 N N . ALA A 1 92 ? 46.214 -7.660 10.706 1.00 16.68 84 ALA A N 1
ATOM 664 C CA . ALA A 1 92 ? 46.622 -7.306 9.344 1.00 16.07 84 ALA A CA 1
ATOM 665 C C . ALA A 1 92 ? 47.984 -6.613 9.338 1.00 16.56 84 ALA A C 1
ATOM 666 O O . ALA A 1 92 ? 48.743 -6.713 8.366 1.00 20.05 84 ALA A O 1
ATOM 668 N N . LEU A 1 93 ? 48.303 -5.932 10.433 1.00 17.32 85 LEU A N 1
ATOM 669 C CA . LEU A 1 93 ? 49.599 -5.268 10.573 1.00 17.67 85 LEU A CA 1
ATOM 670 C C . LEU A 1 93 ? 50.716 -6.261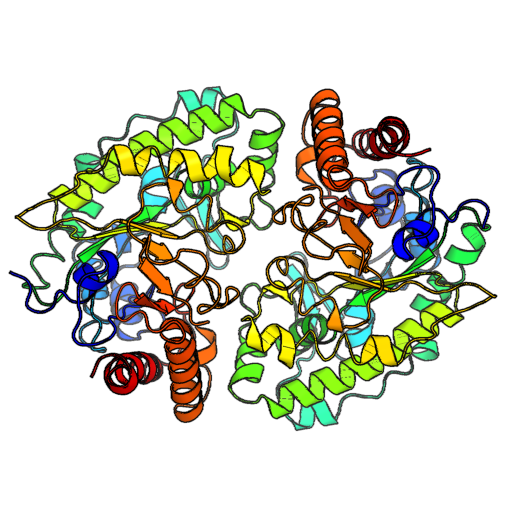 10.903 1.00 19.78 85 LEU A C 1
ATOM 671 O O . LEU A 1 93 ? 51.883 -5.881 10.984 1.00 21.19 85 LEU A O 1
ATOM 676 N N . GLY A 1 94 ? 50.355 -7.527 11.103 1.00 20.30 86 GLY A N 1
ATOM 677 C CA . GLY A 1 94 ? 51.331 -8.606 11.204 1.00 21.66 86 GLY A CA 1
ATOM 678 C C . GLY A 1 94 ? 51.764 -9.054 12.595 1.00 20.10 86 GLY A C 1
ATOM 679 O O . GLY A 1 94 ? 52.793 -9.727 12.741 1.00 21.28 86 GLY A O 1
ATOM 680 N N . LEU A 1 95 ? 50.985 -8.724 13.622 1.00 18.86 87 LEU A N 1
ATOM 681 C CA A LEU A 1 95 ? 51.375 -9.044 14.995 0.41 19.82 87 LEU A CA 1
ATOM 682 C CA B LEU A 1 95 ? 51.384 -9.049 14.991 0.59 20.07 87 LEU A CA 1
ATOM 683 C C . LEU A 1 95 ? 50.978 -10.455 15.427 1.00 20.49 87 LEU A C 1
ATOM 684 O O . LEU A 1 95 ? 51.329 -10.887 16.523 1.00 20.98 87 LEU A O 1
ATOM 693 N N . GLY A 1 96 ? 50.240 -11.167 14.576 1.00 20.98 88 GLY A N 1
ATOM 694 C CA . GLY A 1 96 ? 49.874 -12.551 14.857 1.00 22.10 88 GLY A CA 1
ATOM 695 C C . GLY A 1 96 ? 48.810 -12.791 15.920 1.00 22.26 88 GLY A C 1
ATOM 696 O O . GLY A 1 96 ? 49.102 -13.255 17.028 1.00 22.43 88 GLY A O 1
ATOM 697 N N . LEU A 1 97 ? 47.564 -12.483 15.573 1.00 22.24 89 LEU A N 1
ATOM 698 C CA . LEU A 1 97 ? 46.432 -12.672 16.478 1.00 22.78 89 LEU A CA 1
ATOM 699 C C . LEU A 1 97 ? 46.119 -14.146 16.696 1.00 24.02 89 LEU A C 1
ATOM 700 O O . LEU A 1 97 ? 46.092 -14.931 15.750 1.00 25.83 89 LEU A O 1
ATOM 705 N N . TYR A 1 98 ? 45.892 -14.520 17.951 1.00 25.32 90 TYR A N 1
ATOM 706 C CA . TYR A 1 98 ? 45.342 -15.833 18.263 1.00 29.07 90 TYR A CA 1
ATOM 707 C C . TYR A 1 98 ? 44.507 -15.739 19.535 1.00 32.94 90 TYR A C 1
ATOM 708 O O . TYR A 1 98 ? 44.531 -14.722 20.227 1.00 31.14 90 TYR A O 1
ATOM 717 N N . PHE A 1 99 ? 43.746 -16.786 19.827 1.00 38.76 91 PHE A N 1
ATOM 718 C CA . PHE A 1 99 ? 42.894 -16.776 21.009 1.00 45.16 91 PHE A CA 1
ATOM 719 C C . PHE A 1 99 ? 43.251 -17.915 21.952 1.00 48.26 91 PHE A C 1
ATOM 720 O O . PHE A 1 99 ? 43.263 -19.077 21.557 1.00 48.46 91 PHE A O 1
ATOM 728 N N . GLU A 1 100 ? 43.556 -17.565 23.196 1.00 50.91 92 GLU A N 1
ATOM 729 C CA . GLU A 1 100 ? 43.846 -18.554 24.226 1.00 53.51 92 GLU A CA 1
ATOM 730 C C . GLU A 1 100 ? 42.572 -18.870 24.994 1.00 55.40 92 GLU A C 1
ATOM 731 O O . GLU A 1 100 ? 41.837 -17.963 25.388 1.00 55.26 92 GLU A O 1
ATOM 733 N N . THR A 1 101 ? 42.311 -20.158 25.197 1.00 57.24 93 THR A N 1
ATOM 734 C CA . THR A 1 101 ? 41.100 -20.596 25.881 1.00 58.59 93 THR A CA 1
ATOM 735 C C . THR A 1 101 ? 41.039 -20.035 27.298 1.00 59.43 93 THR A C 1
ATOM 736 O O . THR A 1 101 ? 41.947 -20.251 28.101 1.00 60.10 93 THR A O 1
ATOM 738 N N . GLY A 1 102 ? 39.970 -19.301 27.591 1.00 58.85 94 GLY A N 1
ATOM 739 C CA . GLY A 1 102 ? 39.768 -18.739 28.913 1.00 57.50 94 GLY A CA 1
ATOM 740 C C . GLY A 1 102 ? 40.626 -17.534 29.257 1.00 56.55 94 GLY A C 1
ATOM 741 O O . GLY A 1 102 ? 40.576 -17.043 30.385 1.00 57.98 94 GLY A O 1
ATOM 742 N N . GLU A 1 103 ? 41.410 -17.052 28.295 1.00 53.55 95 GLU A N 1
ATOM 743 C CA . GLU A 1 103 ? 42.274 -15.898 28.534 1.00 50.15 95 GLU A CA 1
ATOM 744 C C . GLU A 1 103 ? 41.999 -14.762 27.549 1.00 46.92 95 GLU A C 1
ATOM 745 O O . GLU A 1 103 ? 42.345 -13.608 27.804 1.00 47.78 95 GLU A O 1
ATOM 747 N N . GLY A 1 104 ? 41.382 -15.093 26.420 1.00 41.85 96 GLY A N 1
ATOM 748 C CA . GLY A 1 104 ? 41.035 -14.087 25.432 1.00 37.51 96 GLY A CA 1
ATOM 749 C C . GLY A 1 104 ? 42.032 -13.927 24.300 1.00 32.95 96 GLY A C 1
ATOM 750 O O . GLY A 1 104 ? 42.866 -14.797 24.057 1.00 31.68 96 GLY A O 1
ATOM 751 N N . PRO A 1 105 ? 41.950 -12.796 23.595 1.00 28.37 97 PRO A N 1
ATOM 752 C CA . PRO A 1 105 ? 42.813 -12.549 22.437 1.00 26.83 97 PRO A CA 1
ATOM 753 C C . PRO A 1 105 ? 44.266 -12.290 22.835 1.00 24.12 97 PRO A C 1
ATOM 754 O O . PRO A 1 105 ? 44.508 -11.683 23.881 1.00 23.95 97 PRO A O 1
ATOM 758 N N . LYS A 1 106 ? 45.207 -12.761 22.015 1.00 21.20 98 LYS A N 1
ATOM 759 C CA . LYS A 1 106 ? 46.638 -12.561 22.252 1.00 21.53 98 LYS A CA 1
ATOM 760 C C . LYS A 1 106 ? 47.365 -12.236 20.948 1.00 19.95 98 LYS A C 1
ATOM 761 O O . LYS A 1 106 ? 46.873 -12.551 19.864 1.00 21.79 98 LYS A O 1
ATOM 767 N N . PHE A 1 107 ? 48.531 -11.604 21.056 1.00 19.06 99 PHE A N 1
ATOM 768 C CA . PHE A 1 107 ? 49.423 -11.419 19.910 1.00 18.64 99 PHE A CA 1
ATOM 769 C C . PHE A 1 107 ? 50.783 -12.031 20.189 1.00 20.57 99 PHE A C 1
ATOM 770 O O . PHE A 1 107 ? 51.324 -11.890 21.290 1.00 21.67 99 PHE A O 1
ATOM 778 N N . HIS A 1 108 ? 51.338 -12.705 19.185 1.00 22.54 100 HIS A N 1
ATOM 779 C CA . HIS A 1 108 ? 52.667 -13.284 19.312 1.00 23.91 100 HIS A CA 1
ATOM 780 C C . HIS A 1 108 ? 53.730 -12.191 19.371 1.00 23.85 100 HIS A C 1
ATOM 781 O O . HIS A 1 108 ? 54.710 -12.301 20.114 1.00 25.73 100 HIS A O 1
ATOM 788 N N . LYS A 1 109 ? 53.533 -11.145 18.575 1.00 22.27 101 LYS A N 1
ATOM 789 C CA . LYS A 1 109 ? 54.451 -10.016 18.540 1.00 22.40 101 LYS A CA 1
ATOM 790 C C . LYS A 1 109 ? 53.837 -8.816 19.237 1.00 22.15 101 LYS A C 1
ATOM 791 O O . LYS A 1 109 ? 52.639 -8.556 19.099 1.00 23.50 101 LYS A O 1
ATOM 797 N N . THR A 1 110 ? 54.658 -8.074 19.970 1.00 22.67 102 THR A N 1
ATOM 798 C CA . THR A 1 110 ? 54.198 -6.841 20.586 1.00 22.92 102 THR A CA 1
ATOM 799 C C . THR A 1 110 ? 54.989 -5.636 20.092 1.00 22.59 102 THR A C 1
ATOM 800 O O . THR A 1 110 ? 56.104 -5.769 19.585 1.00 25.93 102 THR A O 1
ATOM 804 N N . VAL A 1 111 ? 54.399 -4.459 20.260 1.00 22.07 103 VAL A N 1
ATOM 805 C CA . VAL A 1 111 ? 55.051 -3.200 19.946 1.00 21.82 103 VAL A CA 1
ATOM 806 C C . VAL A 1 111 ? 55.583 -2.596 21.241 1.00 21.82 103 VAL A C 1
ATOM 807 O O . VAL A 1 111 ? 54.805 -2.283 22.143 1.00 21.20 103 VAL A O 1
ATOM 811 N N . ARG A 1 112 ? 56.902 -2.447 21.346 1.00 22.96 104 ARG A N 1
ATOM 812 C CA . ARG A 1 112 ? 57.506 -1.942 22.584 1.00 22.91 104 ARG A CA 1
ATOM 813 C C . ARG A 1 112 ? 58.496 -0.805 22.360 1.00 23.56 104 ARG A C 1
ATOM 814 O O . ARG A 1 112 ? 58.755 -0.015 23.278 1.00 26.03 104 ARG A O 1
ATOM 822 N N . THR A 1 113 ? 59.062 -0.728 21.158 1.00 24.37 105 THR A N 1
ATOM 823 C CA . THR A 1 113 ? 60.148 0.208 20.889 1.00 24.54 105 THR A CA 1
ATOM 824 C C . THR A 1 113 ? 59.832 1.111 19.706 1.00 24.24 105 THR A C 1
ATOM 825 O O . THR A 1 113 ? 58.918 0.833 18.923 1.00 24.11 105 THR A O 1
ATOM 829 N N . GLU A 1 114 ? 60.611 2.178 19.571 1.00 24.88 106 GLU A N 1
ATOM 830 C CA . GLU A 1 114 ? 60.501 3.080 18.434 1.00 26.70 106 GLU A CA 1
ATOM 831 C C . GLU A 1 114 ? 60.647 2.314 17.123 1.00 27.02 106 GLU A C 1
ATOM 832 O O . GLU A 1 114 ? 59.929 2.578 16.151 1.00 27.05 106 GLU A O 1
ATOM 838 N N . GLN A 1 115 ? 61.570 1.356 17.105 1.00 26.99 107 GLN A N 1
ATOM 839 C CA . GLN A 1 115 ? 61.810 0.575 15.898 1.00 26.96 107 GLN A CA 1
ATOM 840 C C . GLN A 1 115 ? 60.613 -0.317 15.569 1.00 24.93 107 GLN A C 1
ATOM 841 O O . GLN A 1 115 ? 60.273 -0.496 14.396 1.00 24.62 107 GLN A O 1
ATOM 847 N N . ASP A 1 116 ? 59.969 -0.864 16.598 1.00 23.82 108 ASP A N 1
ATOM 848 C CA . ASP A 1 116 ? 58.763 -1.662 16.395 1.00 22.78 108 ASP A CA 1
ATOM 849 C C . ASP A 1 116 ? 57.689 -0.843 15.696 1.00 21.60 108 ASP A C 1
ATOM 850 O O . ASP A 1 116 ? 56.998 -1.338 14.807 1.00 20.80 108 ASP A O 1
ATOM 855 N N . VAL A 1 117 ? 57.528 0.407 16.117 1.00 20.78 109 VAL A N 1
ATOM 856 C CA . VAL A 1 117 ? 56.523 1.264 15.505 1.00 20.71 109 VAL A CA 1
ATOM 857 C C . VAL A 1 117 ? 56.895 1.537 14.047 1.00 21.54 109 VAL A C 1
ATOM 858 O O . VAL A 1 117 ? 56.055 1.436 13.152 1.00 21.14 109 VAL A O 1
ATOM 862 N N . ALA A 1 118 ? 58.160 1.862 13.813 1.00 22.10 110 ALA A N 1
ATOM 863 C CA . ALA A 1 118 ? 58.627 2.180 12.467 1.00 22.71 110 ALA A CA 1
ATOM 864 C C . ALA A 1 118 ? 58.443 1.003 11.504 1.00 22.85 110 ALA A C 1
ATOM 865 O O . ALA A 1 118 ? 58.260 1.199 10.296 1.00 24.28 110 ALA A O 1
ATOM 867 N N . ASN A 1 119 ? 58.482 -0.212 12.045 1.00 2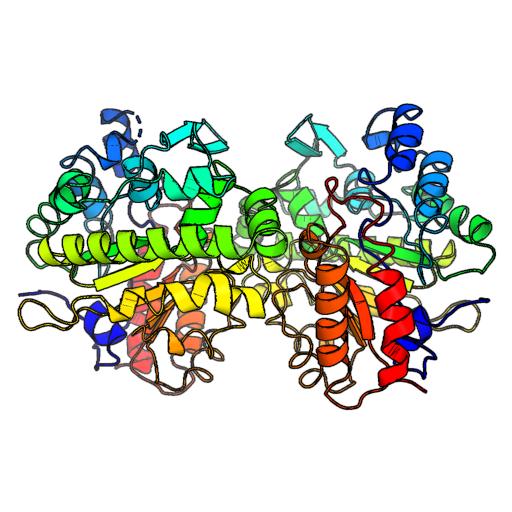2.76 111 ASN A N 1
ATOM 868 C CA . ASN A 1 119 ? 58.394 -1.428 11.242 1.00 23.21 111 ASN A CA 1
ATOM 869 C C . ASN A 1 119 ? 56.961 -1.817 10.860 1.00 20.93 111 ASN A C 1
ATOM 870 O O . ASN A 1 119 ? 56.762 -2.663 9.986 1.00 22.96 111 ASN A O 1
ATOM 875 N N . LEU A 1 120 ? 55.966 -1.214 11.504 1.00 19.59 112 LEU A N 1
ATOM 876 C CA . LEU A 1 120 ? 54.572 -1.473 11.145 1.00 17.88 112 LEU A CA 1
ATOM 877 C C . LEU A 1 120 ? 54.331 -1.123 9.685 1.00 17.99 112 LEU A C 1
ATOM 878 O O . LEU A 1 120 ? 54.718 -0.044 9.244 1.00 18.89 112 LEU A O 1
ATOM 883 N N . PRO A 1 121 ? 53.689 -2.035 8.941 1.00 16.91 113 PRO A N 1
ATOM 884 C CA . PRO A 1 121 ? 53.445 -1.793 7.518 1.00 15.81 113 PRO A CA 1
ATOM 885 C C . PRO A 1 121 ? 52.270 -0.853 7.287 1.00 16.13 113 PRO A C 1
ATOM 886 O O . PRO A 1 121 ? 51.465 -0.642 8.197 1.00 17.37 113 PRO A O 1
ATOM 890 N N . LYS A 1 122 ? 52.166 -0.297 6.083 1.00 15.90 114 LYS A N 1
ATOM 891 C CA . LYS A 1 122 ? 50.981 0.472 5.726 1.00 16.22 114 LYS A CA 1
ATOM 892 C C . LYS A 1 122 ? 49.852 -0.476 5.345 1.00 15.86 114 LYS A C 1
ATOM 893 O O . LYS A 1 122 ? 50.028 -1.375 4.515 1.00 17.22 114 LYS A O 1
ATOM 899 N N . LEU A 1 123 ? 48.692 -0.270 5.962 1.00 16.92 115 LEU A N 1
ATOM 900 C CA . LEU A 1 123 ? 47.502 -1.058 5.661 1.00 18.14 115 LEU A CA 1
ATOM 901 C C . LEU A 1 123 ? 46.888 -0.664 4.308 1.00 16.89 115 LEU A C 1
ATOM 902 O O . LEU A 1 123 ? 46.692 0.520 4.037 1.00 19.30 115 LEU A O 1
ATOM 907 N N . ASN A 1 124 ? 46.598 -1.654 3.463 1.00 17.13 116 ASN A N 1
ATOM 908 C CA . ASN A 1 124 ? 45.709 -1.448 2.314 1.00 16.66 116 ASN A CA 1
ATOM 909 C C . ASN A 1 124 ? 44.388 -2.110 2.689 1.00 16.22 116 ASN A C 1
ATOM 910 O O . ASN A 1 124 ? 44.215 -3.304 2.459 1.00 16.80 116 ASN A O 1
ATOM 915 N N . ALA A 1 125 ? 43.478 -1.346 3.297 1.00 16.33 117 ALA A N 1
ATOM 916 C CA . ALA A 1 125 ? 42.324 -1.942 3.982 1.00 17.52 117 ALA A CA 1
ATOM 917 C C . ALA A 1 125 ? 41.468 -2.823 3.074 1.00 18.03 117 ALA A C 1
ATOM 918 O O . ALA A 1 125 ? 41.083 -3.929 3.460 1.00 18.08 117 ALA A O 1
ATOM 920 N N . LYS A 1 126 ? 41.194 -2.356 1.860 1.00 17.60 118 LYS A N 1
ATOM 921 C CA . LYS A 1 126 ? 40.300 -3.097 0.974 1.00 18.80 118 LYS A CA 1
ATOM 922 C C . LYS A 1 126 ? 40.872 -4.454 0.581 1.00 18.63 118 LYS A C 1
ATOM 923 O O . LYS A 1 126 ? 40.122 -5.371 0.253 1.00 21.02 118 LYS A O 1
ATOM 929 N N . ALA A 1 127 ? 42.196 -4.577 0.605 1.00 16.72 119 ALA A N 1
ATOM 930 C CA . ALA A 1 127 ? 42.856 -5.822 0.215 1.00 17.61 119 ALA A CA 1
ATOM 931 C C . ALA A 1 127 ? 43.261 -6.643 1.437 1.00 18.57 119 ALA A C 1
ATOM 932 O O . ALA A 1 127 ? 42.902 -7.815 1.552 1.00 19.90 119 ALA A O 1
ATOM 934 N N . ASP A 1 128 ? 43.984 -6.016 2.362 1.00 17.29 120 ASP A N 1
ATOM 935 C CA . ASP A 1 128 ? 44.492 -6.729 3.531 1.00 18.01 120 ASP A CA 1
ATOM 936 C C . ASP A 1 128 ? 43.359 -7.197 4.430 1.00 18.33 120 ASP A C 1
ATOM 937 O O . ASP A 1 128 ? 43.477 -8.222 5.110 1.00 19.28 120 ASP A O 1
ATOM 942 N N . LEU A 1 129 ? 42.263 -6.445 4.425 1.00 16.70 121 LEU A N 1
ATOM 943 C CA . LEU A 1 129 ? 41.079 -6.820 5.186 1.00 16.46 121 LEU A CA 1
ATOM 944 C C . LEU A 1 129 ? 39.890 -6.979 4.245 1.00 17.01 121 LEU A C 1
ATOM 945 O O . LEU A 1 129 ? 38.761 -6.562 4.547 1.00 15.89 121 LEU A O 1
ATOM 950 N N . ASP A 1 130 ? 40.155 -7.598 3.097 1.00 17.48 122 ASP A N 1
ATOM 951 C CA . ASP A 1 130 ? 39.113 -7.824 2.109 1.00 17.57 122 ASP A CA 1
ATOM 952 C C . ASP A 1 130 ? 37.982 -8.654 2.704 1.00 18.03 122 ASP A C 1
ATOM 953 O O . ASP A 1 130 ? 36.817 -8.439 2.372 1.00 18.99 122 ASP A O 1
ATOM 958 N N . TYR A 1 131 ? 38.304 -9.566 3.617 1.00 18.02 123 TYR A N 1
ATOM 959 C CA . TYR A 1 131 ? 37.260 -10.416 4.177 1.00 17.48 123 TYR A CA 1
ATOM 960 C C . TYR A 1 131 ? 36.266 -9.598 5.007 1.00 16.00 123 TYR A C 1
ATOM 961 O O . TYR A 1 131 ? 35.096 -9.954 5.087 1.00 17.94 123 TYR A O 1
ATOM 970 N N . VAL A 1 132 ? 36.719 -8.493 5.600 1.00 15.87 124 VAL A N 1
ATOM 971 C CA . VAL A 1 132 ? 35.812 -7.615 6.330 1.00 15.00 124 VAL A CA 1
ATOM 972 C C . VAL A 1 132 ? 34.888 -6.907 5.345 1.00 14.99 124 VAL A C 1
ATOM 973 O O . VAL A 1 132 ? 33.670 -6.825 5.563 1.00 15.18 124 VAL A O 1
ATOM 977 N N . MET A 1 133 ? 35.461 -6.414 4.249 1.00 15.54 125 MET A N 1
ATOM 978 C CA . MET A 1 133 ? 34.665 -5.690 3.266 1.00 15.37 125 MET A CA 1
ATOM 979 C C . MET A 1 133 ? 33.660 -6.613 2.588 1.00 17.05 125 MET A C 1
ATOM 980 O O . MET A 1 133 ? 32.528 -6.209 2.315 1.00 16.60 125 MET A O 1
ATOM 985 N N . ASN A 1 134 ? 34.068 -7.854 2.333 1.00 16.46 126 ASN A N 1
ATOM 986 C CA . ASN A 1 134 ? 33.158 -8.837 1.749 1.00 17.59 126 ASN A CA 1
ATOM 987 C C . ASN A 1 134 ? 32.013 -9.149 2.714 1.00 17.37 126 ASN A C 1
ATOM 988 O O . ASN A 1 134 ? 30.876 -9.333 2.292 1.00 17.86 126 ASN A O 1
ATOM 993 N N . ALA A 1 135 ? 32.300 -9.167 4.014 1.00 16.58 127 ALA A N 1
ATOM 994 C CA . ALA A 1 135 ? 31.242 -9.368 4.997 1.00 16.66 127 ALA A CA 1
ATOM 995 C C . ALA A 1 135 ? 30.268 -8.186 4.972 1.00 16.80 127 ALA A C 1
ATOM 996 O O . ALA A 1 135 ? 29.054 -8.382 4.941 1.00 16.79 127 ALA A O 1
ATOM 998 N N . VAL A 1 136 ? 30.799 -6.966 4.976 1.00 16.38 128 VAL A N 1
ATOM 999 C CA . VAL A 1 136 ? 29.956 -5.773 4.902 1.00 16.05 128 VAL A CA 1
ATOM 1000 C C . VAL A 1 136 ? 29.030 -5.800 3.676 1.00 16.64 128 VAL A C 1
ATOM 1001 O O . VAL A 1 136 ? 27.823 -5.601 3.801 1.00 16.77 128 VAL A O 1
ATOM 1005 N N . SER A 1 137 ? 29.580 -6.069 2.495 1.00 16.76 129 SER A N 1
ATOM 1006 C CA A SER A 1 137 ? 28.772 -6.026 1.278 0.64 17.58 129 SER A CA 1
ATOM 1007 C CA B SER A 1 137 ? 28.785 -6.042 1.270 0.36 17.24 129 SER A CA 1
ATOM 1008 C C . SER A 1 137 ? 27.766 -7.177 1.231 1.00 17.27 129 SER A C 1
ATOM 1009 O O . SER A 1 137 ? 26.630 -6.990 0.795 1.00 17.71 129 SER A O 1
ATOM 1014 N N . THR A 1 138 ? 28.172 -8.355 1.699 1.00 16.24 130 THR A N 1
ATOM 1015 C CA . THR A 1 138 ? 27.292 -9.515 1.696 1.00 17.92 130 THR A CA 1
ATOM 1016 C C . THR A 1 138 ? 26.128 -9.323 2.679 1.00 17.92 130 THR A C 1
ATOM 1017 O O . THR A 1 138 ? 24.977 -9.675 2.383 1.00 18.38 130 THR A O 1
ATOM 1021 N N . ILE A 1 139 ? 26.426 -8.754 3.841 1.00 16.68 131 ILE A N 1
ATOM 1022 C CA . ILE A 1 139 ? 25.393 -8.467 4.830 1.00 15.75 131 ILE A CA 1
ATOM 1023 C C . ILE A 1 139 ? 24.441 -7.399 4.300 1.00 16.80 131 ILE A C 1
ATOM 1024 O O . ILE A 1 139 ? 23.226 -7.535 4.409 1.00 17.63 131 ILE A O 1
ATOM 1029 N N . ARG A 1 140 ? 24.996 -6.337 3.720 1.00 17.30 132 ARG A N 1
ATOM 1030 C CA . ARG A 1 140 ? 24.173 -5.271 3.167 1.00 18.96 132 ARG A CA 1
ATOM 1031 C C . ARG A 1 140 ? 23.166 -5.836 2.147 1.00 19.74 132 ARG A C 1
ATOM 1032 O O . ARG A 1 140 ? 21.987 -5.484 2.163 1.00 20.93 132 ARG A O 1
ATOM 1040 N N . SER A 1 141 ? 23.617 -6.747 1.290 1.00 20.60 133 SER A N 1
ATOM 1041 C CA A SER A 1 141 ? 22.726 -7.367 0.315 0.53 21.12 133 SER A CA 1
ATOM 1042 C CA B SER A 1 141 ? 22.730 -7.369 0.314 0.47 21.19 133 SER A CA 1
ATOM 1043 C C . SER A 1 141 ? 21.680 -8.246 1.000 1.00 21.26 133 SER A C 1
ATOM 1044 O O . SER A 1 141 ? 20.487 -8.180 0.675 1.00 22.60 133 SER A O 1
ATOM 1049 N N . ALA A 1 142 ? 22.126 -9.059 1.958 1.00 20.60 134 ALA A N 1
ATOM 1050 C CA . ALA A 1 142 ? 21.233 -9.996 2.632 1.00 20.65 134 ALA A CA 1
ATOM 1051 C C . ALA A 1 142 ? 20.148 -9.282 3.437 1.00 20.90 134 ALA A C 1
ATOM 1052 O O . ALA A 1 142 ? 19.040 -9.799 3.582 1.00 22.17 134 ALA A O 1
ATOM 1054 N N . LEU A 1 143 ? 20.468 -8.097 3.955 1.00 20.58 135 LEU A N 1
ATOM 1055 C CA . LEU A 1 143 ? 19.506 -7.319 4.730 1.00 20.76 135 LEU A CA 1
ATOM 1056 C C . LEU A 1 143 ? 18.348 -6.801 3.885 1.00 22.25 135 LEU A C 1
ATOM 1057 O O . LEU A 1 143 ? 17.265 -6.532 4.409 1.00 22.89 135 LEU A O 1
ATOM 1062 N N . GLY A 1 144 ? 18.586 -6.637 2.588 1.00 22.79 136 GLY A N 1
ATOM 1063 C CA . GLY A 1 144 ? 17.551 -6.179 1.675 1.00 24.99 136 GLY A CA 1
ATOM 1064 C C . GLY A 1 144 ? 16.849 -4.911 2.126 1.00 24.91 136 GLY A C 1
ATOM 1065 O O . GLY A 1 144 ? 15.644 -4.755 1.923 1.00 26.82 136 GLY A O 1
ATOM 1066 N N . GLY A 1 145 ? 17.602 -4.022 2.767 1.00 24.32 137 GLY A N 1
ATOM 1067 C CA . GLY A 1 145 ? 17.076 -2.749 3.225 1.00 25.75 137 GLY A CA 1
ATOM 1068 C C . GLY A 1 145 ? 16.268 -2.791 4.512 1.00 26.26 137 GLY A C 1
ATOM 1069 O O . GLY A 1 145 ? 15.659 -1.790 4.891 1.00 26.93 137 GLY A O 1
ATOM 1070 N N . GLN A 1 146 ? 16.269 -3.934 5.195 1.00 24.49 138 GLN A N 1
ATOM 1071 C CA . GLN A 1 146 ? 15.434 -4.102 6.387 1.00 25.01 138 GLN A CA 1
ATOM 1072 C C . GLN A 1 146 ? 15.766 -3.058 7.457 1.00 22.80 138 GLN A C 1
ATOM 1073 O O . GLN A 1 146 ? 14.879 -2.366 7.965 1.00 23.91 138 GLN A O 1
ATOM 1079 N N . VAL A 1 147 ? 17.053 -2.952 7.783 1.00 19.92 139 VAL A N 1
ATOM 1080 C CA . VAL A 1 147 ? 17.561 -2.014 8.784 1.00 18.53 139 VAL A CA 1
ATOM 1081 C C . VAL A 1 147 ? 18.941 -1.541 8.320 1.00 16.68 139 VAL A C 1
ATOM 1082 O O . VAL A 1 147 ? 19.568 -2.194 7.483 1.00 16.50 139 VAL A O 1
ATOM 1086 N N . PRO A 1 148 ? 19.429 -0.412 8.863 1.00 15.85 140 PRO A N 1
ATOM 1087 C CA . PRO A 1 148 ? 20.779 0.040 8.514 1.00 15.08 140 PRO A CA 1
ATOM 1088 C C . PRO A 1 148 ? 21.868 -0.873 9.067 1.00 15.10 140 PRO A C 1
ATOM 1089 O O . PRO A 1 148 ? 21.668 -1.527 10.102 1.00 15.02 140 PRO A O 1
ATOM 1093 N N . LEU A 1 149 ? 23.008 -0.897 8.381 1.00 14.42 141 LEU A N 1
ATOM 1094 C CA . LEU A 1 149 ? 24.163 -1.688 8.777 1.00 13.54 141 LEU A CA 1
ATOM 1095 C C . LEU A 1 149 ? 25.241 -0.811 9.401 1.00 13.16 141 LEU A C 1
ATOM 1096 O O . LEU A 1 149 ? 25.711 0.155 8.778 1.00 14.02 141 LEU A O 1
ATOM 1101 N N . ILE A 1 150 ? 25.633 -1.150 10.629 1.00 13.23 142 ILE A N 1
ATOM 1102 C CA . ILE A 1 150 ? 26.700 -0.445 11.332 1.00 12.67 142 ILE A CA 1
ATOM 1103 C C . ILE A 1 150 ? 28.059 -1.067 11.013 1.00 13.26 142 ILE A C 1
ATOM 1104 O O . ILE A 1 150 ? 28.251 -2.277 11.184 1.00 14.44 142 ILE A O 1
ATOM 1109 N N . GLY A 1 151 ? 29.003 -0.236 10.577 1.00 12.32 143 GLY A N 1
ATOM 1110 C CA . GLY A 1 151 ? 30.402 -0.631 10.492 1.00 12.59 143 GLY A CA 1
ATOM 1111 C C . GLY A 1 151 ? 31.148 -0.112 11.710 1.00 12.09 143 GLY A C 1
ATOM 1112 O O . GLY A 1 151 ? 30.642 0.763 12.401 1.00 12.67 143 GLY A O 1
ATOM 1113 N N . PHE A 1 152 ? 32.333 -0.644 11.994 1.00 11.70 144 PHE A N 1
ATOM 1114 C CA . PHE A 1 152 ? 33.007 -0.252 13.231 1.00 10.31 144 PHE A CA 1
ATOM 1115 C C . PHE A 1 152 ? 34.501 -0.530 13.233 1.00 11.92 144 PHE A C 1
ATOM 1116 O O . PHE A 1 152 ? 35.022 -1.300 12.424 1.00 13.34 144 PHE A O 1
ATOM 1124 N N . SER A 1 153 ? 35.177 0.110 14.178 1.00 11.20 145 SER A N 1
ATOM 1125 C CA . SER A 1 153 ? 36.591 -0.106 14.419 1.00 11.15 145 SER A CA 1
ATOM 1126 C C . SER A 1 153 ? 36.877 0.129 15.890 1.00 11.55 145 SER A C 1
ATOM 1127 O O . SER A 1 153 ? 36.122 0.836 16.573 1.00 12.49 145 SER A O 1
ATOM 1130 N N . GLY A 1 154 ? 37.964 -0.448 16.382 1.00 11.19 146 GLY A N 1
ATOM 1131 C CA . GLY A 1 154 ? 38.501 -0.008 17.658 1.00 11.98 146 GLY A CA 1
ATOM 1132 C C . GLY A 1 154 ? 39.138 1.366 17.501 1.00 10.79 146 GLY A C 1
ATOM 1133 O O . GLY A 1 154 ? 39.509 1.772 16.398 1.00 12.61 146 GLY A O 1
ATOM 1134 N N . SER A 1 155 ? 39.250 2.101 18.600 1.00 11.56 147 SER A N 1
ATOM 1135 C CA . SER A 1 155 ? 39.969 3.369 18.601 1.00 10.80 147 SER A CA 1
ATOM 1136 C C . SER A 1 155 ? 41.478 3.137 18.576 1.00 11.36 147 SER A C 1
ATOM 1137 O O . SER A 1 155 ? 41.942 2.063 18.937 1.00 12.66 147 SER A O 1
ATOM 1140 N N . PRO A 1 156 ? 42.257 4.153 18.165 1.00 12.15 148 PRO A N 1
ATOM 1141 C CA . PRO A 1 156 ? 43.713 3.979 18.213 1.00 13.05 148 PRO A CA 1
ATOM 1142 C C . PRO A 1 156 ? 44.243 3.638 19.610 1.00 13.11 148 PRO A C 1
ATOM 1143 O O . PRO A 1 156 ? 45.076 2.743 19.703 1.00 13.07 148 PRO A O 1
ATOM 1147 N N . TRP A 1 157 ? 43.765 4.297 20.664 1.00 11.88 149 TRP A N 1
ATOM 1148 C CA . TRP A 1 157 ? 44.254 3.963 22.008 1.00 11.74 149 TRP A CA 1
ATOM 1149 C C . TRP A 1 157 ? 43.939 2.514 22.367 1.00 12.24 149 TRP A C 1
ATOM 1150 O O . TRP A 1 157 ? 44.800 1.778 22.859 1.00 12.09 149 TRP A O 1
ATOM 1161 N N . THR A 1 158 ? 42.704 2.104 22.115 1.00 10.90 150 THR A N 1
ATOM 1162 C CA . THR A 1 158 ? 42.278 0.772 22.508 1.00 11.34 150 THR A CA 1
ATOM 1163 C C . THR A 1 158 ? 43.022 -0.305 21.711 1.00 12.27 150 THR A C 1
ATOM 1164 O O . THR A 1 158 ? 43.453 -1.315 22.279 1.00 13.30 150 THR A O 1
ATOM 1168 N N . LEU A 1 159 ? 43.199 -0.090 20.406 1.00 12.99 151 LEU A N 1
ATOM 1169 C CA . LEU A 1 159 ? 44.013 -0.999 19.603 1.00 12.28 151 LEU A CA 1
ATOM 1170 C C . LEU A 1 159 ? 45.457 -1.041 20.109 1.00 13.21 151 LEU A C 1
ATOM 1171 O O . LEU A 1 159 ? 46.070 -2.114 20.176 1.00 13.52 151 LEU A O 1
ATOM 1176 N N . ALA A 1 160 ? 45.990 0.122 20.479 1.00 12.58 152 ALA A N 1
ATOM 1177 C CA . ALA A 1 160 ? 47.355 0.205 20.991 1.00 13.67 152 ALA A CA 1
ATOM 1178 C C . ALA A 1 160 ? 47.559 -0.664 22.239 1.00 14.16 152 ALA A C 1
ATOM 1179 O O . ALA A 1 160 ? 48.584 -1.342 22.358 1.00 14.40 152 ALA A O 1
ATOM 1181 N N . THR A 1 161 ? 46.591 -0.666 23.158 1.00 13.54 153 THR A N 1
ATOM 1182 C CA . THR A 1 161 ? 46.757 -1.469 24.374 1.00 13.49 153 THR A CA 1
ATOM 1183 C C . THR A 1 161 ? 46.949 -2.941 24.022 1.00 13.81 153 THR A C 1
ATOM 1184 O O . THR A 1 161 ? 47.815 -3.598 24.585 1.00 14.63 153 THR A O 1
ATOM 1188 N N . TYR A 1 162 ? 46.182 -3.457 23.061 1.00 14.36 154 TYR A N 1
ATOM 1189 C CA . TYR A 1 162 ? 46.345 -4.862 22.690 1.00 15.25 154 TYR A CA 1
ATOM 1190 C C . TYR A 1 162 ? 47.689 -5.118 22.013 1.00 15.27 154 TYR A C 1
ATOM 1191 O O . TYR A 1 162 ? 48.308 -6.161 22.228 1.00 16.31 154 TYR A O 1
ATOM 1200 N N . MET A 1 163 ? 48.134 -4.167 21.194 1.00 15.02 155 MET A N 1
ATOM 1201 C CA . MET A 1 163 ? 49.395 -4.312 20.461 1.00 15.68 155 MET A CA 1
ATOM 1202 C C . MET A 1 163 ? 50.612 -4.225 21.371 1.00 17.04 155 MET A C 1
ATOM 1203 O O . MET A 1 163 ? 51.624 -4.878 21.129 1.00 17.17 155 MET A O 1
ATOM 1208 N N . VAL A 1 164 ? 50.509 -3.421 22.422 1.00 15.30 156 VAL A N 1
ATOM 1209 C CA . VAL A 1 164 ? 51.638 -3.228 23.326 1.00 15.88 156 VAL A CA 1
ATOM 1210 C C . VAL A 1 164 ? 51.636 -4.280 24.434 1.00 16.25 156 VAL A C 1
ATOM 1211 O O . VAL A 1 164 ? 52.680 -4.867 24.725 1.00 17.76 156 VAL A O 1
ATOM 1215 N N . GLU A 1 165 ? 50.480 -4.539 25.048 1.00 16.74 157 GLU A N 1
ATOM 1216 C CA . GLU A 1 165 ? 50.433 -5.559 26.099 1.00 16.13 157 GLU A CA 1
ATOM 1217 C C . GLU A 1 165 ? 50.550 -6.964 25.518 1.00 16.75 157 GLU A C 1
ATOM 1218 O O . GLU A 1 165 ? 51.079 -7.860 26.163 1.00 19.17 157 GLU A O 1
ATOM 1224 N N . GLY A 1 166 ? 50.027 -7.160 24.311 1.00 17.78 158 GLY A N 1
ATOM 1225 C CA . GLY A 1 166 ? 50.008 -8.481 23.707 1.00 18.51 158 GLY A CA 1
ATOM 1226 C C . GLY A 1 166 ? 48.742 -9.277 23.973 1.00 19.27 158 GLY A C 1
ATOM 1227 O O . GLY A 1 166 ? 48.693 -10.488 23.754 1.00 19.26 158 GLY A O 1
ATOM 1228 N N . GLY A 1 167 ? 47.709 -8.593 24.450 1.00 18.52 159 GLY A N 1
ATOM 1229 C CA . GLY A 1 167 ? 46.442 -9.234 24.746 1.00 19.80 159 GLY A CA 1
ATOM 1230 C C . GLY A 1 167 ? 45.648 -8.396 25.721 1.00 20.36 159 GLY A C 1
ATOM 12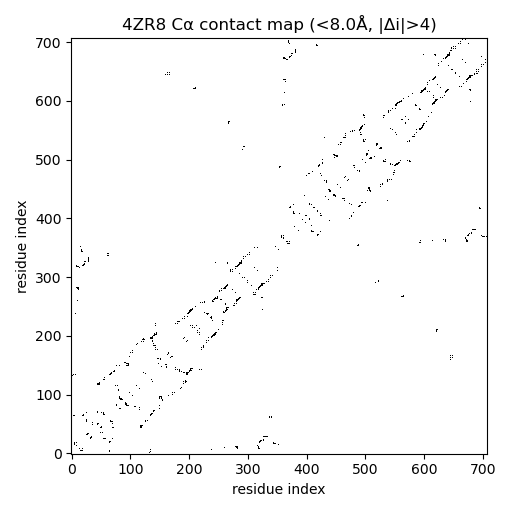31 O O . GLY A 1 167 ? 45.913 -7.196 25.856 1.00 21.10 159 GLY A O 1
ATOM 1232 N N . SER A 1 168 ? 44.682 -9.017 26.397 1.00 22.37 160 SER A N 1
ATOM 1233 C CA . SER A 1 168 ? 43.910 -8.340 27.439 1.00 24.31 160 SER A CA 1
ATOM 1234 C C . SER A 1 168 ? 44.815 -7.967 28.598 1.00 24.65 160 SER A C 1
ATOM 1235 O O . SER A 1 168 ? 45.843 -8.608 28.829 1.00 25.19 160 SER A O 1
ATOM 1238 N N . SER A 1 169 ? 44.418 -6.933 29.331 1.00 24.78 161 SER A N 1
ATOM 1239 C CA . SER A 1 169 ? 45.239 -6.390 30.395 1.00 27.41 161 SER A CA 1
ATOM 1240 C C . SER A 1 169 ? 44.361 -5.719 31.442 1.00 29.88 161 SER A C 1
ATOM 1241 O O . SER A 1 169 ? 43.394 -5.041 31.102 1.00 32.12 161 SER A O 1
ATOM 1244 N N . LYS A 1 170 ? 44.698 -5.901 32.712 1.00 29.67 162 LYS A N 1
ATOM 1245 C CA . LYS A 1 170 ? 43.959 -5.237 33.774 1.00 31.12 162 LYS A CA 1
ATOM 1246 C C . LYS A 1 170 ? 44.540 -3.860 34.092 1.00 29.61 162 LYS A C 1
ATOM 1247 O O . LYS A 1 170 ? 43.786 -2.917 34.358 1.00 31.68 162 LYS A O 1
ATOM 1249 N N . GLU A 1 171 ? 45.868 -3.730 34.042 1.00 24.80 163 GLU A N 1
ATOM 1250 C CA A GLU A 1 171 ? 46.590 -2.529 34.475 0.52 23.38 163 GLU A CA 1
ATOM 1251 C CA B GLU A 1 171 ? 46.445 -2.455 34.443 0.48 22.73 163 GLU A CA 1
ATOM 1252 C C . GLU A 1 171 ? 47.192 -1.725 33.328 1.00 19.22 163 GLU A C 1
ATOM 1253 O O . GLU A 1 171 ? 47.574 -0.576 33.509 1.00 19.36 163 GLU A O 1
ATOM 1264 N N . PHE A 1 172 ? 47.347 -2.357 32.165 1.00 15.74 164 PHE A N 1
ATOM 1265 C CA . PHE A 1 172 ? 47.980 -1.705 31.007 1.00 14.35 164 PHE A CA 1
ATOM 1266 C C . PHE A 1 172 ? 49.404 -1.240 31.312 1.00 15.78 164 PHE A C 1
ATOM 1267 O O . PHE A 1 172 ? 49.796 -0.118 30.977 1.00 15.27 164 PHE A O 1
ATOM 1275 N N . ARG A 1 173 ? 50.178 -2.131 31.927 1.00 15.78 165 ARG A N 1
ATOM 1276 C CA . ARG A 1 173 ? 51.540 -1.821 32.351 1.00 15.13 165 ARG A CA 1
ATOM 1277 C C . ARG A 1 173 ? 52.423 -1.272 31.223 1.00 15.61 165 ARG A C 1
ATOM 1278 O O . ARG A 1 173 ? 53.021 -0.202 31.356 1.00 16.97 165 ARG A O 1
ATOM 1286 N N . PHE A 1 174 ? 52.519 -1.995 30.113 1.00 16.07 166 PHE A N 1
ATOM 1287 C CA . PHE A 1 174 ? 53.477 -1.590 29.088 1.00 15.96 166 PHE A CA 1
ATOM 1288 C C . PHE A 1 174 ? 52.987 -0.411 28.250 1.00 16.03 166 PHE A C 1
ATOM 1289 O O . PHE A 1 174 ? 53.796 0.409 27.807 1.00 15.90 166 PHE A O 1
ATOM 1297 N N . THR A 1 175 ? 51.676 -0.300 28.056 1.00 16.06 167 THR A N 1
ATOM 1298 C CA . THR A 1 175 ? 51.152 0.815 27.273 1.00 15.00 167 THR A CA 1
ATOM 1299 C C . THR A 1 175 ? 51.269 2.114 28.070 1.00 14.79 167 THR A C 1
ATOM 1300 O O . THR A 1 175 ? 51.652 3.156 27.525 1.00 14.96 167 THR A O 1
ATOM 1304 N N . LYS A 1 176 ? 50.949 2.059 29.362 1.00 13.93 168 LYS A N 1
ATOM 1305 C CA . LYS A 1 176 ? 51.071 3.256 30.186 1.00 13.87 168 LYS A CA 1
ATOM 1306 C C . LYS A 1 176 ? 52.540 3.591 30.454 1.00 14.74 168 LYS A C 1
ATOM 1307 O O . LYS A 1 176 ? 52.894 4.766 30.521 1.00 15.62 168 LYS A O 1
ATOM 1313 N N . GLN A 1 177 ? 53.398 2.583 30.603 1.00 15.14 169 GLN A N 1
ATOM 1314 C CA . GLN A 1 177 ? 54.833 2.859 30.686 1.00 16.30 169 GLN A CA 1
ATOM 1315 C C . GLN A 1 177 ? 55.295 3.620 29.446 1.00 17.79 169 GLN A C 1
ATOM 1316 O O . GLN A 1 177 ? 56.037 4.603 29.542 1.00 18.33 169 GLN A O 1
ATOM 1322 N N . MET A 1 178 ? 54.858 3.164 28.277 1.00 16.71 170 MET A N 1
ATOM 1323 C CA . MET A 1 178 ? 55.235 3.843 27.049 1.00 16.99 170 MET A CA 1
ATOM 1324 C C . MET A 1 178 ? 54.683 5.269 27.041 1.00 17.57 170 MET A C 1
ATOM 1325 O O . MET A 1 178 ? 55.379 6.210 26.655 1.00 17.76 170 MET A O 1
ATOM 1330 N N . MET A 1 179 ? 53.435 5.426 27.472 1.00 16.89 171 MET A N 1
ATOM 1331 C CA . MET A 1 179 ? 52.810 6.745 27.516 1.00 15.84 171 MET A CA 1
ATOM 1332 C C . MET A 1 179 ? 53.594 7.734 28.378 1.00 16.31 171 MET A C 1
ATOM 1333 O O . MET A 1 179 ? 53.752 8.899 28.013 1.00 17.42 171 MET A O 1
ATOM 1338 N N . TYR A 1 180 ? 54.081 7.281 29.526 1.00 16.37 172 TYR A N 1
ATOM 1339 C CA . TYR A 1 180 ? 54.769 8.195 30.432 1.00 16.54 172 TYR A CA 1
ATOM 1340 C C . TYR A 1 180 ? 56.291 8.263 30.220 1.00 17.71 172 TYR A C 1
ATOM 1341 O O . TYR A 1 180 ? 56.896 9.309 30.456 1.00 19.96 172 TYR A O 1
ATOM 1350 N N . ALA A 1 181 ? 56.908 7.172 29.772 1.00 19.21 173 ALA A N 1
ATOM 1351 C CA . ALA A 1 181 ? 58.364 7.149 29.580 1.00 18.93 173 ALA A CA 1
ATOM 1352 C C . ALA A 1 181 ? 58.785 7.482 28.151 1.00 19.17 173 ALA A C 1
ATOM 1353 O O . ALA A 1 181 ? 59.850 8.073 27.932 1.00 21.26 173 ALA A O 1
ATOM 1355 N N . GLN A 1 182 ? 57.965 7.079 27.185 1.00 18.34 174 GLN A N 1
ATOM 1356 C CA . GLN A 1 182 ? 58.257 7.318 25.770 1.00 19.38 174 GLN A CA 1
ATOM 1357 C C . GLN A 1 182 ? 57.044 7.848 25.004 1.00 19.01 174 GLN A C 1
ATOM 1358 O O . GLN A 1 182 ? 56.602 7.218 24.029 1.00 19.64 174 GLN A O 1
ATOM 1364 N N . PRO A 1 183 ? 56.493 8.998 25.434 1.00 18.50 175 PRO A N 1
ATOM 1365 C CA . PRO A 1 183 ? 55.253 9.485 24.808 1.00 18.47 175 PRO A CA 1
ATOM 1366 C C . PRO A 1 183 ? 55.348 9.693 23.295 1.00 18.69 175 PRO A C 1
ATOM 1367 O O . PRO A 1 183 ? 54.358 9.473 22.603 1.00 18.97 175 PRO A O 1
ATOM 1371 N N . GLU A 1 184 ? 56.511 10.099 22.797 1.00 20.33 176 GLU A N 1
ATOM 1372 C CA . GLU A 1 184 ? 56.695 10.312 21.365 1.00 22.33 176 GLU A CA 1
ATOM 1373 C C . GLU A 1 184 ? 56.515 8.998 20.597 1.00 20.91 176 GLU A C 1
ATOM 1374 O O . GLU A 1 184 ? 55.996 8.987 19.469 1.00 21.58 176 GLU A O 1
ATOM 1380 N N . VAL A 1 185 ? 56.923 7.889 21.211 1.00 20.32 177 VAL A N 1
ATOM 1381 C CA . VAL A 1 185 ? 56.784 6.572 20.586 1.00 19.15 177 VAL A CA 1
ATOM 1382 C C . VAL A 1 185 ? 55.317 6.137 20.575 1.00 17.91 177 VAL A C 1
ATOM 1383 O O . VAL A 1 185 ? 54.826 5.603 19.579 1.00 17.61 177 VAL A O 1
ATOM 1387 N N . LEU A 1 186 ? 54.605 6.370 21.673 1.00 16.87 178 LEU A N 1
ATOM 1388 C CA . LEU A 1 186 ? 53.190 6.035 21.701 1.00 15.84 178 LEU A CA 1
ATOM 1389 C C . LEU A 1 186 ? 52.425 6.901 20.695 1.00 15.49 178 LEU A C 1
ATOM 1390 O O . LEU A 1 186 ? 51.537 6.410 19.995 1.00 14.99 178 LEU A O 1
ATOM 1395 N N . HIS A 1 187 ? 52.774 8.184 20.610 1.00 15.54 179 HIS A N 1
ATOM 1396 C CA . HIS A 1 187 ? 52.131 9.061 19.630 1.00 16.90 179 H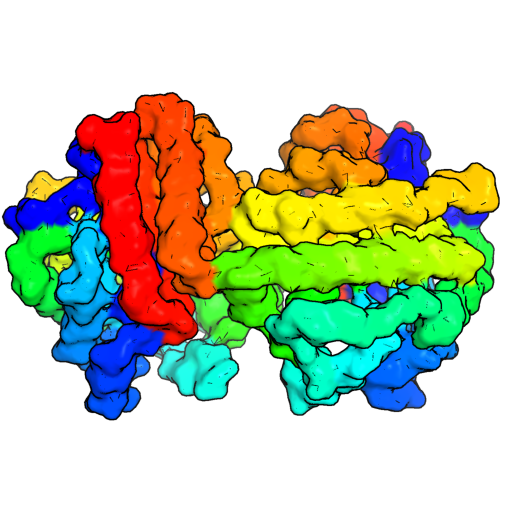IS A CA 1
ATOM 1397 C C . HIS A 1 187 ? 52.327 8.562 18.192 1.00 17.09 179 HIS A C 1
ATOM 1398 O O . HIS A 1 187 ? 51.401 8.617 17.387 1.00 17.45 179 HIS A O 1
ATOM 1405 N N . ALA A 1 188 ? 53.526 8.082 17.873 1.00 16.45 180 ALA A N 1
ATOM 1406 C CA . ALA A 1 188 ? 53.785 7.541 16.535 1.00 15.55 180 ALA A CA 1
ATOM 1407 C C . ALA A 1 188 ? 52.925 6.304 16.266 1.00 15.46 180 ALA A C 1
ATOM 1408 O O . ALA A 1 188 ? 52.420 6.117 15.158 1.00 17.48 180 ALA A O 1
ATOM 1410 N N . LEU A 1 189 ? 52.763 5.460 17.282 1.00 14.74 181 LEU A N 1
ATOM 1411 C CA . LEU A 1 189 ? 51.914 4.279 17.161 1.00 14.74 181 LEU A CA 1
ATOM 1412 C C . LEU A 1 189 ? 50.462 4.684 16.941 1.00 14.56 181 LEU A C 1
ATOM 1413 O O . LEU A 1 189 ? 49.784 4.163 16.045 1.00 14.79 181 LEU A O 1
ATOM 1418 N N . LEU A 1 190 ? 49.988 5.611 17.769 1.00 14.19 182 LEU A N 1
ATOM 1419 C CA . LEU A 1 190 ? 48.613 6.090 17.676 1.00 12.58 182 LEU A CA 1
ATOM 1420 C C . LEU A 1 190 ? 48.329 6.737 16.319 1.00 14.01 182 LEU A C 1
ATOM 1421 O O . LEU A 1 190 ? 47.255 6.561 15.744 1.00 14.89 182 LEU A O 1
ATOM 1426 N N . ASP A 1 191 ? 49.297 7.486 15.809 1.00 14.83 183 ASP A N 1
ATOM 1427 C CA . ASP A 1 191 ? 49.108 8.137 14.522 1.00 15.79 183 ASP A CA 1
ATOM 1428 C C . ASP A 1 191 ? 49.010 7.117 13.387 1.00 15.11 183 ASP A C 1
ATOM 1429 O O . ASP A 1 191 ? 48.169 7.253 12.491 1.00 15.03 183 ASP A O 1
ATOM 1434 N N . HIS A 1 192 ? 49.868 6.101 13.431 1.00 15.15 184 HIS A N 1
ATOM 1435 C CA . HIS A 1 192 ? 49.807 5.024 12.453 1.00 14.55 184 HIS A CA 1
ATOM 1436 C C . HIS A 1 192 ? 48.438 4.343 12.496 1.00 14.30 184 HIS A C 1
ATOM 1437 O O . HIS A 1 192 ? 47.841 4.028 11.457 1.00 15.22 184 HIS A O 1
ATOM 1444 N N . LEU A 1 193 ? 47.945 4.118 13.709 1.00 14.01 185 LEU A N 1
ATOM 1445 C CA . LEU A 1 193 ? 46.659 3.469 13.886 1.00 13.42 185 LEU A CA 1
ATOM 1446 C C . LEU A 1 193 ? 45.514 4.363 13.418 1.00 13.91 185 LEU A C 1
ATOM 1447 O O . LEU A 1 193 ? 44.560 3.874 12.807 1.00 14.32 185 LEU A O 1
ATOM 1452 N N . ALA A 1 194 ? 45.611 5.666 13.679 1.00 13.71 186 ALA A N 1
ATOM 1453 C CA . ALA A 1 194 ? 44.572 6.592 13.224 1.00 13.99 186 ALA A CA 1
ATOM 1454 C C . ALA A 1 194 ? 44.449 6.550 11.688 1.00 14.22 186 ALA A C 1
ATOM 1455 O O . ALA A 1 194 ? 43.342 6.464 11.144 1.00 14.23 186 ALA A O 1
ATOM 1457 N N . ASP A 1 195 ? 45.585 6.586 10.999 1.00 14.22 187 ASP A N 1
ATOM 1458 C CA . ASP A 1 195 ? 45.574 6.511 9.542 1.00 15.24 187 ASP A CA 1
ATOM 1459 C C . ASP A 1 195 ? 44.975 5.178 9.083 1.00 15.80 187 ASP A C 1
ATOM 1460 O O . ASP A 1 195 ? 44.182 5.127 8.130 1.00 15.40 187 ASP A O 1
ATOM 1465 N N . SER A 1 196 ? 45.358 4.099 9.761 1.00 15.71 188 SER A N 1
ATOM 1466 C CA . SER A 1 196 ? 44.842 2.775 9.420 1.00 14.17 188 SER A CA 1
ATOM 1467 C C . SER A 1 196 ? 43.331 2.713 9.605 1.00 14.26 188 SER A C 1
ATOM 1468 O O . SER A 1 196 ? 42.615 2.158 8.769 1.00 14.63 188 SER A O 1
ATOM 1471 N N . VAL A 1 197 ? 42.845 3.279 10.706 1.00 13.82 189 VAL A N 1
ATOM 1472 C CA . VAL A 1 197 ? 41.418 3.226 11.001 1.00 13.68 189 VAL A CA 1
ATOM 1473 C C . VAL A 1 197 ? 40.620 4.077 10.005 1.00 13.27 189 VAL A C 1
ATOM 1474 O O . VAL A 1 197 ? 39.529 3.679 9.609 1.00 12.61 189 VAL A O 1
ATOM 1478 N N . ILE A 1 198 ? 41.149 5.236 9.599 1.00 13.29 190 ILE A N 1
ATOM 1479 C CA . ILE A 1 198 ? 40.478 6.047 8.573 1.00 13.34 190 ILE A CA 1
ATOM 1480 C C . ILE A 1 198 ? 40.258 5.219 7.304 1.00 16.17 190 ILE A C 1
ATOM 1481 O O . ILE A 1 198 ? 39.154 5.169 6.747 1.00 16.45 190 ILE A O 1
ATOM 1486 N N . ASP A 1 199 ? 41.313 4.560 6.854 1.00 14.50 191 ASP A N 1
ATOM 1487 C CA . ASP A 1 199 ? 41.231 3.769 5.630 1.00 15.90 191 ASP A CA 1
ATOM 1488 C C . ASP A 1 199 ? 40.281 2.568 5.798 1.00 15.43 191 ASP A C 1
ATOM 1489 O O . ASP A 1 199 ? 39.483 2.254 4.908 1.00 15.89 191 ASP A O 1
ATOM 1494 N N . TYR A 1 200 ? 40.349 1.928 6.963 1.00 14.40 192 TYR A N 1
ATOM 1495 C CA . TYR A 1 200 ? 39.488 0.796 7.301 1.00 13.93 192 TYR A CA 1
ATOM 1496 C C . TYR A 1 200 ? 38.008 1.178 7.309 1.00 13.22 192 TYR A C 1
ATOM 1497 O O . TYR A 1 200 ? 37.179 0.512 6.682 1.00 13.06 192 TYR A O 1
ATOM 1506 N N . LEU A 1 201 ? 37.676 2.251 8.022 1.00 12.73 193 LEU A N 1
ATOM 1507 C CA . LEU A 1 201 ? 36.293 2.714 8.087 1.00 13.25 193 LEU A CA 1
ATOM 1508 C C . LEU A 1 201 ? 35.770 3.234 6.746 1.00 13.69 193 LEU A C 1
ATOM 1509 O O . LEU A 1 201 ? 34.619 2.964 6.378 1.00 14.19 193 LEU A O 1
ATOM 1514 N N . ASN A 1 202 ? 36.597 3.969 6.010 1.00 13.53 194 ASN A N 1
ATOM 1515 C CA . ASN A 1 202 ? 36.164 4.439 4.695 1.00 13.72 194 ASN A CA 1
ATOM 1516 C C . ASN A 1 202 ? 35.949 3.262 3.745 1.00 14.99 194 ASN A C 1
ATOM 1517 O O . ASN A 1 202 ? 35.031 3.290 2.927 1.00 15.65 194 ASN A O 1
ATOM 1522 N N . ALA A 1 203 ? 36.772 2.222 3.864 1.00 14.21 195 ALA A N 1
ATOM 1523 C CA . ALA A 1 203 ? 36.564 1.026 3.047 1.00 14.60 195 ALA A CA 1
ATOM 1524 C C . ALA A 1 203 ? 35.255 0.323 3.409 1.00 14.11 195 ALA A C 1
ATOM 1525 O O . ALA A 1 203 ? 34.567 -0.208 2.530 1.00 15.89 195 ALA A O 1
ATOM 1527 N N . GLN A 1 204 ? 34.897 0.328 4.693 1.00 14.10 196 GLN A N 1
ATOM 1528 C CA . GLN A 1 204 ? 33.626 -0.264 5.105 1.00 12.88 196 GLN A CA 1
ATOM 1529 C C . GLN A 1 204 ? 32.458 0.539 4.553 1.00 14.28 196 GLN A C 1
ATOM 1530 O O . GLN A 1 204 ? 31.444 -0.029 4.139 1.00 15.88 196 GLN A O 1
ATOM 1536 N N . ILE A 1 205 ? 32.602 1.860 4.543 1.00 14.62 197 ILE A N 1
ATOM 1537 C CA . ILE A 1 205 ? 31.582 2.723 3.953 1.00 16.17 197 ILE A CA 1
ATOM 1538 C C . ILE A 1 205 ? 31.426 2.416 2.457 1.00 17.37 197 ILE A C 1
ATOM 1539 O O . ILE A 1 205 ? 30.304 2.242 1.960 1.00 17.80 197 ILE A O 1
ATOM 1544 N N . ASP A 1 206 ? 32.547 2.327 1.749 1.00 16.10 198 ASP A N 1
ATOM 1545 C CA . ASP A 1 206 ? 32.509 1.976 0.326 1.00 17.62 198 ASP A CA 1
ATOM 1546 C C . ASP A 1 206 ? 31.790 0.646 0.104 1.00 17.65 198 ASP A C 1
ATOM 1547 O O . ASP A 1 206 ? 31.096 0.472 -0.903 1.00 18.80 198 ASP A O 1
ATOM 1552 N N . ALA A 1 207 ? 31.963 -0.285 1.043 1.00 16.38 199 ALA A N 1
ATOM 1553 C CA . ALA A 1 207 ? 31.393 -1.631 0.924 1.00 16.78 199 ALA A CA 1
ATOM 1554 C C . ALA A 1 207 ? 29.919 -1.701 1.341 1.00 16.85 199 ALA A C 1
ATOM 1555 O O . ALA A 1 207 ? 29.257 -2.714 1.101 1.00 18.31 199 ALA A O 1
ATOM 1557 N N . GLY A 1 208 ? 29.406 -0.638 1.959 1.00 15.84 200 GLY A N 1
ATOM 1558 C CA . GLY A 1 208 ? 27.994 -0.566 2.297 1.00 16.24 200 GLY A CA 1
ATOM 1559 C C . GLY A 1 208 ? 27.593 -0.203 3.728 1.00 15.32 200 GLY A C 1
ATOM 1560 O O . GLY A 1 208 ? 26.401 -0.200 4.041 1.00 15.79 200 GLY A O 1
ATOM 1561 N N . ALA A 1 209 ? 28.551 0.092 4.601 1.00 14.99 201 ALA A N 1
ATOM 1562 C CA . ALA A 1 209 ? 28.196 0.512 5.962 1.00 14.72 201 ALA A CA 1
ATOM 1563 C C . ALA A 1 209 ? 27.430 1.840 5.922 1.00 15.38 201 ALA A C 1
ATOM 1564 O O . ALA A 1 209 ? 27.783 2.751 5.158 1.00 17.38 201 ALA A O 1
ATOM 1566 N N . GLN A 1 210 ? 26.386 1.942 6.743 1.00 14.86 202 GLN A N 1
ATOM 1567 C CA . GLN A 1 210 ? 25.499 3.106 6.729 1.00 14.11 202 GLN A CA 1
ATOM 1568 C C . GLN A 1 210 ? 25.577 3.955 8.003 1.00 13.21 202 GLN A C 1
ATOM 1569 O O . GLN A 1 210 ? 25.003 5.056 8.069 1.00 15.56 202 GLN A O 1
ATOM 1575 N N . ALA A 1 211 ? 26.284 3.435 9.004 1.00 12.68 203 ALA A N 1
ATOM 1576 C CA . ALA A 1 211 ? 26.609 4.163 10.230 1.00 13.22 203 ALA A CA 1
ATOM 1577 C C . ALA A 1 211 ? 27.944 3.626 10.718 1.00 12.70 203 ALA A C 1
ATOM 1578 O O . ALA A 1 211 ? 28.325 2.511 10.354 1.00 12.77 203 ALA A O 1
ATOM 1580 N N . ILE A 1 212 ? 28.638 4.388 11.564 1.00 11.46 204 ILE A N 1
ATOM 1581 C CA . ILE A 1 212 ? 29.962 3.989 12.037 1.00 11.77 204 ILE A CA 1
ATOM 1582 C C . ILE A 1 212 ? 30.033 4.122 13.548 1.00 12.27 204 ILE A C 1
ATOM 1583 O O . ILE A 1 212 ? 29.645 5.160 14.086 1.00 14.07 204 ILE A O 1
ATOM 1588 N N . GLN A 1 213 ? 30.542 3.096 14.231 1.00 11.07 205 GLN A N 1
ATOM 1589 C CA . GLN A 1 213 ? 30.847 3.237 15.656 1.00 10.34 205 GLN A CA 1
ATOM 1590 C C . GLN A 1 213 ? 32.338 3.010 15.908 1.00 10.72 205 GLN A C 1
ATOM 1591 O O . GLN A 1 213 ? 32.931 2.041 15.414 1.00 11.18 205 GLN A O 1
ATOM 1597 N N . ILE A 1 214 ? 32.935 3.906 16.689 1.00 11.24 206 ILE A N 1
ATOM 1598 C CA . ILE A 1 214 ? 34.306 3.743 17.133 1.00 11.45 206 ILE A CA 1
ATOM 1599 C C . ILE A 1 214 ? 34.279 3.268 18.577 1.00 10.44 206 ILE A C 1
ATOM 1600 O O . ILE A 1 214 ? 33.785 3.978 19.468 1.00 12.07 206 ILE A O 1
ATOM 1605 N N . PHE A 1 215 ? 34.826 2.078 18.802 1.00 10.65 207 PHE A N 1
ATOM 1606 C CA . PHE A 1 215 ? 34.834 1.456 20.125 1.00 9.75 207 PHE A CA 1
ATOM 1607 C C . PHE A 1 215 ? 36.148 1.757 20.830 1.00 9.91 207 PHE A C 1
ATOM 1608 O O . PHE A 1 215 ? 37.177 1.149 20.521 1.00 10.80 207 PHE A O 1
ATOM 1616 N N . ASP A 1 216 ? 36.108 2.694 21.777 1.00 10.66 208 ASP A N 1
ATOM 1617 C CA . ASP A 1 216 ? 37.271 3.031 22.592 1.00 11.19 208 ASP A CA 1
ATOM 1618 C C . ASP A 1 216 ? 37.159 2.279 23.922 1.00 10.92 208 ASP A C 1
ATOM 1619 O O . ASP A 1 216 ? 37.071 2.874 24.997 1.00 11.44 208 ASP A O 1
ATOM 1624 N N . SER A 1 217 ? 37.153 0.952 23.826 1.00 10.93 209 SER A N 1
ATOM 1625 C CA . SER A 1 217 ? 36.791 0.084 24.934 1.00 12.19 209 SER A CA 1
ATOM 1626 C C . SER A 1 217 ? 37.649 0.266 26.175 1.00 12.27 209 SER A C 1
ATOM 1627 O O . SER A 1 217 ? 37.166 0.011 27.281 1.00 13.54 209 SER A O 1
ATOM 1630 N N . TRP A 1 218 ? 38.903 0.693 26.008 1.00 11.57 210 TRP A N 1
ATOM 1631 C CA . TRP A 1 218 ? 39.783 0.867 27.167 1.00 11.03 210 TRP A CA 1
ATOM 1632 C C . TRP A 1 218 ? 40.227 2.309 27.398 1.00 11.58 210 TRP A C 1
ATOM 1633 O O . TRP A 1 218 ? 41.123 2.566 28.213 1.00 12.18 210 TRP A O 1
ATOM 1644 N N . GLY A 1 219 ? 39.570 3.257 26.734 1.00 10.49 211 GLY A N 1
ATOM 1645 C CA . GLY A 1 219 ? 39.856 4.662 26.990 1.00 10.08 211 GLY A CA 1
ATOM 1646 C C . GLY A 1 219 ? 39.574 5.094 28.425 1.00 10.93 211 GLY A C 1
ATOM 1647 O O . GLY A 1 219 ? 40.191 6.043 28.936 1.00 11.57 211 GLY A O 1
ATOM 1648 N N . GLY A 1 220 ? 38.653 4.391 29.081 1.00 10.93 212 GLY A N 1
ATOM 1649 C CA . GLY A 1 220 ? 38.316 4.681 30.468 1.00 11.88 212 GLY A CA 1
ATOM 1650 C C . GLY A 1 220 ? 39.436 4.385 31.458 1.00 11.36 212 GLY A C 1
ATOM 1651 O O . GLY A 1 220 ? 39.347 4.741 32.638 1.00 12.13 212 GLY A O 1
ATOM 1652 N N . ALA A 1 221 ? 40.503 3.747 30.988 1.00 11.52 213 ALA A N 1
ATOM 1653 C CA . ALA A 1 221 ? 41.653 3.461 31.845 1.00 11.47 213 ALA A CA 1
ATOM 1654 C C . ALA A 1 221 ? 42.556 4.679 31.999 1.00 11.43 213 ALA A C 1
ATOM 1655 O O . ALA A 1 221 ? 43.401 4.723 32.891 1.00 12.47 213 ALA A O 1
ATOM 1657 N N . LEU A 1 222 ? 42.388 5.659 31.117 1.00 11.40 214 LEU A N 1
ATOM 1658 C CA . LEU A 1 222 ? 43.299 6.804 31.059 1.00 11.13 214 LEU A CA 1
ATOM 1659 C C . LEU A 1 222 ? 43.013 7.875 32.108 1.00 11.18 214 LEU A C 1
ATOM 1660 O O . LEU A 1 222 ? 41.847 8.167 32.411 1.00 11.74 214 LEU A O 1
ATOM 1665 N N . ALA A 1 223 ? 44.080 8.473 32.638 1.00 10.97 215 ALA A N 1
ATOM 1666 C CA . ALA A 1 223 ? 43.954 9.687 33.451 1.00 11.29 215 ALA A CA 1
ATOM 1667 C C . ALA A 1 223 ? 43.310 10.780 32.598 1.00 11.34 215 ALA A C 1
ATOM 1668 O O . ALA A 1 223 ? 43.451 10.764 31.375 1.00 13.15 215 ALA A O 1
ATOM 1670 N N . HIS A 1 224 ? 42.607 11.729 33.209 1.00 12.20 216 HIS A N 1
ATOM 1671 C CA . HIS A 1 224 ? 41.726 12.590 32.406 1.00 12.55 216 HIS A CA 1
ATOM 1672 C C . HIS A 1 224 ? 42.445 13.419 31.328 1.00 12.47 216 HIS A C 1
ATOM 1673 O O . HIS A 1 224 ? 41.930 13.533 30.217 1.00 13.24 216 HIS A O 1
ATOM 1680 N N . ARG A 1 225 ? 43.621 13.976 31.613 1.00 13.72 217 ARG A N 1
ATOM 1681 C CA . ARG A 1 225 ? 44.297 14.760 30.577 1.00 13.37 217 ARG A CA 1
ATOM 1682 C C . ARG A 1 225 ? 44.868 13.830 29.507 1.00 12.71 217 ARG A C 1
ATOM 1683 O O . ARG A 1 225 ? 44.871 14.160 28.318 1.00 14.38 217 ARG A O 1
ATOM 1691 N N . GLU A 1 226 ? 45.329 12.658 29.923 1.00 12.96 218 GLU A N 1
ATOM 1692 C CA . GLU A 1 226 ? 45.882 11.695 28.977 1.00 13.84 218 GLU A CA 1
ATOM 1693 C C . GLU A 1 226 ? 44.793 11.109 28.064 1.00 12.81 218 GLU A C 1
ATOM 1694 O O . GLU A 1 226 ? 45.079 10.698 26.932 1.00 13.89 218 GLU A O 1
ATOM 1700 N N . TYR A 1 227 ? 43.543 11.087 28.527 1.00 12.00 219 TYR A N 1
ATOM 1701 C CA . TYR A 1 227 ? 42.445 10.670 27.652 1.00 12.09 219 TYR A CA 1
ATOM 1702 C C . TYR A 1 227 ? 42.381 11.592 26.443 1.00 12.90 219 TYR A C 1
ATOM 1703 O O . TYR A 1 227 ? 42.232 11.143 25.305 1.00 13.18 219 TYR A O 1
ATOM 1712 N N . VAL A 1 228 ? 42.499 12.890 26.684 1.00 13.21 220 VAL A N 1
ATOM 1713 C CA . VAL A 1 228 ? 42.431 13.834 25.577 1.00 13.82 220 VAL A CA 1
ATOM 1714 C C . VAL A 1 228 ? 43.615 13.633 24.641 1.00 14.20 220 VAL A C 1
ATOM 1715 O O . VAL A 1 228 ? 43.442 13.528 23.423 1.00 14.07 220 VAL A O 1
ATOM 1719 N N . GLU A 1 229 ? 44.818 13.595 25.205 1.00 15.19 221 GLU A N 1
ATOM 1720 C CA . GLU A 1 229 ? 46.034 13.583 24.396 1.00 14.85 221 GLU A CA 1
ATOM 1721 C C . GLU A 1 229 ? 46.252 12.267 23.651 1.00 12.82 221 GLU A C 1
ATOM 1722 O O . GLU A 1 229 ? 46.672 12.264 22.481 1.00 14.90 221 GLU A O 1
ATOM 1728 N N . PHE A 1 230 ? 45.953 11.152 24.312 1.00 12.53 222 PHE A N 1
ATOM 1729 C CA . PHE A 1 230 ? 46.315 9.847 23.768 1.00 12.07 222 PHE A CA 1
ATOM 1730 C C . PHE A 1 230 ? 45.134 8.997 23.280 1.00 12.85 222 PHE A C 1
ATOM 1731 O O . PHE A 1 230 ? 45.350 7.915 22.735 1.00 14.87 222 PHE A O 1
ATOM 1739 N N . SER A 1 231 ? 43.898 9.470 23.450 1.00 11.38 223 SER A N 1
ATOM 1740 C CA . SER A 1 231 ? 42.759 8.770 22.850 1.00 11.82 223 SER A CA 1
ATOM 1741 C C . SER A 1 231 ? 41.836 9.700 22.058 1.00 11.92 223 SER A C 1
ATOM 1742 O O . SER A 1 231 ? 41.669 9.522 20.843 1.00 12.38 223 SER A O 1
ATOM 1745 N N . LEU A 1 232 ? 41.235 10.675 22.738 1.00 12.61 224 LEU A N 1
ATOM 1746 C CA . LEU A 1 232 ? 40.257 11.578 22.126 1.00 13.10 224 LEU A CA 1
ATOM 1747 C C . LEU A 1 232 ? 40.782 12.238 20.847 1.00 12.10 224 LEU A C 1
ATOM 1748 O O . LEU A 1 232 ? 40.116 12.215 19.805 1.00 12.71 224 LEU A O 1
ATOM 1753 N N . ASN A 1 233 ? 41.958 12.852 20.923 1.00 12.44 225 ASN A N 1
ATOM 1754 C CA . ASN A 1 233 ? 42.465 13.595 19.770 1.00 12.81 225 ASN A CA 1
ATOM 1755 C C . ASN A 1 233 ? 42.654 12.706 18.542 1.00 13.30 225 ASN A C 1
ATOM 1756 O O . ASN A 1 233 ? 42.558 13.191 17.410 1.00 14.12 225 ASN A O 1
ATOM 1761 N N . TYR A 1 234 ? 42.908 11.412 18.748 1.00 13.10 226 TYR A N 1
ATOM 1762 C CA . TYR A 1 234 ? 43.071 10.510 17.615 1.00 13.44 226 TYR A CA 1
ATOM 1763 C C . TYR A 1 234 ? 41.723 10.089 17.046 1.00 14.36 226 TYR A C 1
ATOM 1764 O O . TYR A 1 234 ? 41.609 9.873 15.839 1.00 13.81 226 TYR A O 1
ATOM 1773 N N . MET A 1 235 ? 40.691 10.009 17.883 1.00 13.95 227 MET A N 1
ATOM 1774 C CA . MET A 1 235 ? 39.346 9.778 17.355 1.00 13.30 227 MET A CA 1
ATOM 1775 C C . MET A 1 235 ? 38.851 11.005 16.580 1.00 13.31 227 MET A C 1
ATOM 1776 O O . MET A 1 235 ? 38.170 10.869 15.560 1.00 14.54 227 MET A O 1
ATOM 1781 N N . LYS A 1 236 ? 39.214 12.194 17.056 1.00 14.05 228 LYS A N 1
ATOM 1782 C CA A LYS A 1 236 ? 38.900 13.437 16.357 0.51 14.65 228 LYS A CA 1
ATOM 1783 C CA B LYS A 1 236 ? 38.905 13.438 16.361 0.49 14.61 228 LYS A CA 1
ATOM 1784 C C . LYS A 1 236 ? 39.527 13.445 14.960 1.00 14.59 228 LYS A C 1
ATOM 1785 O O . LYS A 1 236 ? 38.870 13.791 13.962 1.00 15.63 228 LYS A O 1
ATOM 1796 N N . LYS A 1 237 ? 40.798 13.053 14.884 1.00 13.69 229 LYS A N 1
ATOM 1797 C CA . LYS A 1 237 ? 41.501 12.959 13.610 1.00 14.93 229 LYS A CA 1
ATOM 1798 C C . LYS A 1 237 ? 40.816 11.960 12.668 1.00 14.62 229 LYS A C 1
ATOM 1799 O O . LYS A 1 237 ? 40.632 12.242 11.483 1.00 15.75 229 LYS A O 1
ATOM 1805 N N . ILE A 1 238 ? 40.405 10.809 13.193 1.00 13.85 230 ILE A N 1
ATOM 1806 C CA . ILE A 1 238 ? 39.716 9.811 12.364 1.00 13.37 230 ILE A CA 1
ATOM 1807 C C . ILE A 1 238 ? 38.431 10.369 11.764 1.00 13.67 230 ILE A C 1
ATOM 1808 O O . ILE A 1 238 ? 38.184 10.252 10.560 1.00 13.75 230 ILE A O 1
ATOM 1813 N N . ILE A 1 239 ? 37.604 10.977 12.604 1.00 13.78 231 ILE A N 1
ATOM 1814 C CA . ILE A 1 239 ? 36.306 11.471 12.153 1.00 14.45 231 ILE A CA 1
ATOM 1815 C C . ILE A 1 239 ? 36.476 12.560 11.088 1.00 15.10 231 ILE A C 1
ATOM 1816 O O . ILE A 1 239 ? 35.703 12.606 10.122 1.00 15.15 231 ILE A O 1
ATOM 1821 N N . ALA A 1 240 ? 37.509 13.389 11.225 1.00 15.65 232 ALA A N 1
ATOM 1822 C CA . ALA A 1 240 ? 37.786 14.431 10.231 1.00 16.36 232 ALA A CA 1
ATOM 1823 C C . ALA A 1 240 ? 38.119 13.844 8.854 1.00 17.18 232 ALA A C 1
ATOM 1824 O O . ALA A 1 240 ? 37.993 14.531 7.830 1.00 19.58 232 ALA A O 1
ATOM 1826 N N . GLY A 1 241 ? 38.552 12.584 8.832 1.00 14.74 233 GLY A N 1
ATOM 1827 C CA . GLY A 1 241 ? 38.917 11.918 7.592 1.00 15.77 233 GLY A CA 1
ATOM 1828 C C . GLY A 1 241 ? 37.883 10.982 6.990 1.00 15.82 233 GLY A C 1
ATOM 1829 O O . GLY A 1 241 ? 38.125 10.407 5.928 1.00 18.55 233 GLY A O 1
ATOM 1830 N N . LEU A 1 242 ? 36.734 10.833 7.649 1.00 15.63 234 LEU A N 1
ATOM 1831 C CA . LEU A 1 242 ? 35.671 9.945 7.173 1.00 15.30 234 LEU A CA 1
ATOM 1832 C C . LEU A 1 242 ? 34.764 10.574 6.117 1.00 16.44 234 LEU A C 1
ATOM 1833 O O . LEU A 1 242 ? 34.462 11.774 6.167 1.00 17.89 234 LEU A O 1
ATOM 1838 N N . GLN A 1 243 ? 34.318 9.751 5.171 1.00 17.22 235 GLN A N 1
ATOM 1839 C CA . GLN A 1 243 ? 33.234 10.141 4.282 1.00 17.99 235 GLN A CA 1
ATOM 1840 C C . GLN A 1 243 ? 31.996 10.461 5.102 1.00 18.76 235 GLN A C 1
ATOM 1841 O O . GLN A 1 243 ? 31.588 9.660 5.943 1.00 20.25 235 GLN A O 1
ATOM 1847 N N . ARG A 1 244 ? 31.393 11.614 4.823 1.00 21.84 236 ARG A N 1
ATOM 1848 C CA . ARG A 1 244 ? 30.275 12.141 5.600 1.00 23.25 236 ARG A CA 1
ATOM 1849 C C . ARG A 1 244 ? 28.926 11.624 5.119 1.00 22.43 236 ARG A C 1
ATOM 1850 O O . ARG A 1 244 ? 27.972 11.542 5.895 1.00 21.69 236 ARG A O 1
ATOM 1852 N N . GLU A 1 245 ? 28.836 11.319 3.826 1.00 23.48 237 GLU A N 1
ATOM 1853 C CA . GLU A 1 245 ? 27.577 10.906 3.214 1.00 27.05 237 GLU A CA 1
ATOM 1854 C C . GLU A 1 245 ? 27.823 9.860 2.137 1.00 25.96 237 GLU A C 1
ATOM 1855 O O . GLU A 1 245 ? 28.905 9.791 1.566 1.00 27.54 237 GLU A O 1
ATOM 1861 N N . LYS A 1 246 ? 26.807 9.051 1.867 1.00 24.31 238 LYS A N 1
ATOM 1862 C CA A LYS A 1 246 ? 26.853 8.116 0.750 0.52 25.13 238 LYS A CA 1
ATOM 1863 C CA B LYS A 1 246 ? 26.861 8.067 0.787 0.48 25.00 238 LYS A CA 1
ATOM 1864 C C . LYS A 1 246 ? 25.436 7.724 0.355 1.00 26.29 238 LYS A C 1
ATOM 1865 O O . LYS A 1 246 ? 24.553 7.569 1.204 1.00 25.92 238 LYS A O 1
ATOM 1876 N N . ASP A 1 247 ? 25.217 7.602 -0.952 1.00 30.58 239 ASP A N 1
ATOM 1877 C CA . ASP A 1 247 ? 23.910 7.231 -1.487 1.00 33.75 239 ASP A CA 1
ATOM 1878 C C . ASP A 1 247 ? 22.787 8.125 -0.962 1.00 33.70 239 ASP A C 1
ATOM 1879 O O . ASP A 1 247 ? 21.694 7.646 -0.649 1.00 35.14 239 ASP A O 1
ATOM 1884 N N . GLY A 1 248 ? 23.071 9.419 -0.850 1.00 31.80 240 GLY A N 1
ATOM 1885 C CA . GLY A 1 248 ? 22.061 10.397 -0.494 1.00 31.40 240 GLY A CA 1
ATOM 1886 C C . GLY A 1 248 ? 21.690 10.467 0.976 1.00 31.16 240 GLY A C 1
ATOM 1887 O O . GLY A 1 248 ? 20.736 11.156 1.340 1.00 32.50 240 GLY A O 1
ATOM 1888 N N . ARG A 1 249 ? 22.437 9.753 1.816 1.00 29.06 241 ARG A N 1
ATOM 1889 C CA . ARG A 1 249 ? 22.222 9.753 3.263 1.00 26.84 241 ARG A CA 1
ATOM 1890 C C . ARG A 1 249 ? 23.503 10.115 4.009 1.00 23.25 241 ARG A C 1
ATOM 1891 O O . ARG A 1 249 ? 24.588 9.673 3.624 1.00 22.90 241 ARG A O 1
ATOM 1899 N N . ARG A 1 250 ? 23.390 10.890 5.086 1.00 20.16 242 ARG A N 1
ATOM 1900 C CA A ARG A 1 250 ? 24.517 11.098 5.982 0.51 20.28 242 ARG A CA 1
ATOM 1901 C CA B ARG A 1 250 ? 24.540 11.089 5.957 0.49 20.45 242 ARG A CA 1
ATOM 1902 C C . ARG A 1 250 ? 24.879 9.779 6.656 1.00 19.69 242 ARG A C 1
ATOM 1903 O O . ARG A 1 250 ? 24.008 8.931 6.888 1.00 19.72 242 ARG A O 1
ATOM 1918 N N . ILE A 1 251 ? 26.158 9.611 6.955 1.00 17.64 243 ILE A N 1
ATOM 1919 C CA . ILE A 1 251 ? 26.648 8.447 7.676 1.00 17.62 243 ILE A CA 1
ATOM 1920 C C . ILE A 1 251 ? 26.986 8.897 9.092 1.00 15.94 243 ILE A C 1
ATOM 1921 O O . ILE A 1 251 ? 28.043 9.492 9.315 1.00 16.89 243 ILE A O 1
ATOM 1926 N N . PRO A 1 252 ? 26.082 8.635 10.054 1.00 14.71 244 PRO A N 1
ATOM 1927 C CA . PRO A 1 252 ? 26.341 9.105 11.423 1.00 14.28 244 PRO A CA 1
ATOM 1928 C C . PRO A 1 252 ? 27.486 8.349 12.079 1.00 13.42 244 PRO A C 1
ATOM 1929 O O . PRO A 1 252 ? 27.692 7.166 11.784 1.00 13.63 244 PRO A O 1
ATOM 1933 N N . VAL A 1 253 ? 28.215 9.031 12.959 1.00 12.66 245 VAL A N 1
ATOM 1934 C CA . VAL A 1 253 ? 29.344 8.431 13.668 1.00 12.64 245 VAL A CA 1
ATOM 1935 C C . VAL A 1 253 ? 29.093 8.463 15.165 1.00 13.03 245 VAL A C 1
ATOM 1936 O O . VAL A 1 253 ? 28.766 9.520 15.730 1.00 13.06 245 VAL A O 1
ATOM 1940 N N . ILE A 1 254 ? 29.275 7.303 15.791 1.00 12.81 246 ILE A N 1
ATOM 1941 C CA . ILE A 1 254 ? 29.148 7.135 17.234 1.00 11.86 246 ILE A CA 1
ATOM 1942 C C . ILE A 1 254 ? 30.531 6.935 17.841 1.00 11.68 246 ILE A C 1
ATOM 1943 O O . ILE A 1 254 ? 31.291 6.080 17.377 1.00 12.22 246 ILE A O 1
ATOM 1948 N N . VAL A 1 255 ? 30.856 7.701 18.883 1.00 10.79 247 VAL A N 1
ATOM 1949 C CA . VAL A 1 255 ? 32.060 7.444 19.674 1.00 10.54 247 VAL A CA 1
ATOM 1950 C C . VAL A 1 255 ? 31.637 6.850 21.003 1.00 10.81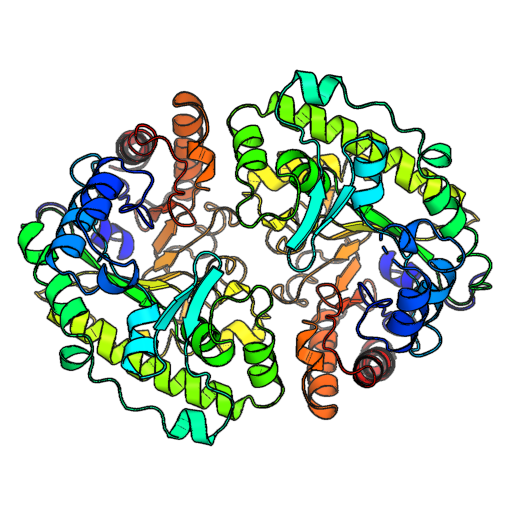 247 VAL A C 1
ATOM 1951 O O . VAL A 1 255 ? 30.757 7.400 21.668 1.00 11.87 247 VAL A O 1
ATOM 1955 N N . PHE A 1 256 ? 32.255 5.732 21.390 1.00 10.69 248 PHE A N 1
ATOM 1956 C CA . PHE A 1 256 ? 31.944 5.111 22.681 1.00 10.81 248 PHE A CA 1
ATOM 1957 C C . PHE A 1 256 ? 33.212 4.814 23.467 1.00 10.16 248 PHE A C 1
ATOM 1958 O O . PHE A 1 256 ? 33.965 3.896 23.130 1.00 10.85 248 PHE A O 1
ATOM 1966 N N . THR A 1 257 ? 33.426 5.583 24.535 1.00 10.68 249 THR A N 1
ATOM 1967 C CA . THR A 1 257 ? 34.456 5.279 25.525 1.00 11.00 249 THR A CA 1
ATOM 1968 C C . THR A 1 257 ? 33.759 4.767 26.779 1.00 10.90 249 THR A C 1
ATOM 1969 O O . THR A 1 257 ? 33.195 5.557 27.552 1.00 11.04 249 THR A O 1
ATOM 1973 N N . LYS A 1 258 ? 33.779 3.449 26.978 1.00 10.77 250 LYS A N 1
ATOM 1974 C CA . LYS A 1 258 ? 33.251 2.883 28.213 1.00 11.72 250 LYS A CA 1
ATOM 1975 C C . LYS A 1 258 ? 34.051 3.466 29.382 1.00 9.93 250 LYS A C 1
ATOM 1976 O O . LYS A 1 258 ? 35.278 3.595 29.309 1.00 11.44 250 LYS A O 1
ATOM 1982 N N . GLY A 1 259 ? 33.358 3.855 30.449 1.00 10.48 251 GLY A N 1
ATOM 1983 C CA . GLY A 1 259 ? 34.030 4.469 31.585 1.00 10.88 251 GLY A CA 1
ATOM 1984 C C . GLY A 1 259 ? 34.409 5.926 31.369 1.00 10.18 251 GLY A C 1
ATOM 1985 O O . GLY A 1 259 ? 35.138 6.516 32.170 1.00 12.35 251 GLY A O 1
ATOM 1986 N N . GLY A 1 260 ? 33.907 6.521 30.288 1.00 10.77 252 GLY A N 1
ATOM 1987 C CA . GLY A 1 260 ? 34.262 7.892 29.959 1.00 12.17 252 GLY A CA 1
ATOM 1988 C C . GLY A 1 260 ? 33.225 8.943 30.317 1.00 12.20 252 GLY A C 1
ATOM 1989 O O . GLY A 1 260 ? 33.326 10.073 29.859 1.00 12.77 252 GLY A O 1
ATOM 1990 N N . GLY A 1 261 ? 32.252 8.587 31.157 1.00 11.08 253 GLY A N 1
ATOM 1991 C CA . GLY A 1 261 ? 31.161 9.488 31.498 1.00 11.61 253 GLY A CA 1
ATOM 1992 C C . GLY A 1 261 ? 31.530 10.833 32.109 1.00 11.92 253 GLY A C 1
ATOM 1993 O O . GLY A 1 261 ? 30.766 11.793 31.983 1.00 14.11 253 GLY A O 1
ATOM 1994 N N . GLN A 1 262 ? 32.680 10.911 32.782 1.00 11.66 254 GLN A N 1
ATOM 1995 C CA . GLN A 1 262 ? 33.157 12.184 33.333 1.00 11.53 254 GLN A CA 1
ATOM 1996 C C . GLN A 1 262 ? 33.675 13.134 32.253 1.00 12.16 254 GLN A C 1
ATOM 1997 O O . GLN A 1 262 ? 34.000 14.294 32.540 1.00 14.47 254 GLN A O 1
ATOM 2003 N N . TRP A 1 263 ? 33.765 12.638 31.020 1.00 12.45 255 TRP A N 1
ATOM 2004 C CA . TRP A 1 263 ? 34.462 13.358 29.955 1.00 12.44 255 TRP A CA 1
ATOM 2005 C C . TRP A 1 263 ? 33.557 13.722 28.772 1.00 13.00 255 TRP A C 1
ATOM 2006 O O . TRP A 1 263 ? 34.032 13.859 27.644 1.00 13.61 255 TRP A O 1
ATOM 2017 N N . LEU A 1 264 ? 32.263 13.875 29.015 1.00 13.95 256 LEU A N 1
ATOM 2018 C CA . LEU A 1 264 ? 31.330 14.107 27.914 1.00 14.69 256 LEU A CA 1
ATOM 2019 C C . LEU A 1 264 ? 31.610 15.406 27.161 1.00 13.76 256 LEU A C 1
ATOM 2020 O O . LEU A 1 264 ? 31.540 15.445 25.939 1.00 14.14 256 LEU A O 1
ATOM 2025 N N . GLU A 1 265 ? 31.921 16.474 27.879 1.00 15.07 257 GLU A N 1
ATOM 2026 C CA . GLU A 1 265 ? 32.134 17.747 27.208 1.00 16.98 257 GLU A CA 1
ATOM 2027 C C . GLU A 1 265 ? 33.338 17.644 26.249 1.00 16.94 257 GLU A C 1
ATOM 2028 O O . GLU A 1 265 ? 33.198 17.978 25.064 1.00 18.26 257 GLU A O 1
ATOM 2034 N N . PRO A 1 266 ? 34.503 17.148 26.720 1.00 16.95 258 PRO A N 1
ATOM 2035 C CA . PRO A 1 266 ? 35.597 16.948 25.758 1.00 19.04 258 PRO A CA 1
ATOM 2036 C C . PRO A 1 266 ? 35.228 16.022 24.597 1.00 18.35 258 PRO A C 1
ATOM 2037 O O . PRO A 1 266 ? 35.645 16.259 23.457 1.00 18.04 258 PRO A O 1
ATOM 2041 N N . MET A 1 267 ? 34.457 14.980 24.883 1.00 16.03 259 MET A N 1
ATOM 2042 C CA A MET A 1 267 ? 34.079 13.997 23.865 0.46 16.63 259 MET A CA 1
ATOM 2043 C CA B MET A 1 267 ? 34.109 14.004 23.857 0.54 16.60 259 MET A CA 1
ATOM 2044 C C . MET A 1 267 ? 33.331 14.624 22.700 1.00 15.70 259 MET A C 1
ATOM 2045 O O . MET A 1 267 ? 33.425 14.158 21.566 1.00 15.26 259 MET A O 1
ATOM 2054 N N . ILE A 1 268 ? 32.571 15.672 22.983 1.00 14.56 260 ILE A N 1
ATOM 2055 C CA . ILE A 1 268 ? 31.810 16.339 21.939 1.00 14.94 260 ILE A CA 1
ATOM 2056 C C . ILE A 1 268 ? 32.766 16.866 20.863 1.00 16.20 260 ILE A C 1
ATOM 2057 O O . ILE A 1 268 ? 32.429 16.876 19.675 1.00 16.08 260 ILE A O 1
ATOM 2062 N N . THR A 1 269 ? 33.974 17.256 21.266 1.00 17.12 261 THR A N 1
ATOM 2063 C CA . THR A 1 269 ? 34.921 17.856 20.320 1.00 17.50 261 THR A CA 1
ATOM 2064 C C . THR A 1 269 ? 35.516 16.850 19.330 1.00 16.72 261 THR A C 1
ATOM 2065 O O . THR A 1 269 ? 36.242 17.245 18.417 1.00 20.02 261 THR A O 1
ATOM 2069 N N . THR A 1 270 ? 35.213 15.562 19.492 1.00 15.24 262 THR A N 1
ATOM 2070 C CA . THR A 1 270 ? 35.602 14.580 18.474 1.00 15.73 262 THR A CA 1
ATOM 2071 C C . THR A 1 270 ? 34.902 14.849 17.149 1.00 16.06 262 THR A C 1
ATOM 2072 O O . THR A 1 270 ? 35.370 14.411 16.104 1.00 16.76 262 THR A O 1
ATOM 2076 N N . GLY A 1 271 ? 33.758 15.520 17.204 1.00 15.75 263 GLY A N 1
ATOM 2077 C CA . GLY A 1 271 ? 32.942 15.749 16.024 1.00 15.28 263 GLY A CA 1
ATOM 2078 C C . GLY A 1 271 ? 31.926 14.645 15.773 1.00 13.84 263 GLY A C 1
ATOM 2079 O O . GLY A 1 271 ? 31.223 14.657 14.757 1.00 15.68 263 GLY A O 1
ATOM 2080 N N . ALA A 1 272 ? 31.859 13.675 16.684 1.00 14.07 264 ALA A N 1
ATOM 2081 C CA . ALA A 1 272 ? 30.898 12.585 16.563 1.00 13.42 264 ALA A CA 1
ATOM 2082 C C . ALA A 1 272 ? 29.461 13.106 16.568 1.00 13.36 264 ALA A C 1
ATOM 2083 O O . ALA A 1 272 ? 29.159 14.123 17.193 1.00 14.72 264 ALA A O 1
ATOM 2085 N N . ASP A 1 273 ? 28.574 12.403 15.876 1.00 12.96 265 ASP A N 1
ATOM 2086 C CA . ASP A 1 273 ? 27.152 12.718 15.930 1.00 13.20 265 ASP A CA 1
ATOM 2087 C C . ASP A 1 273 ? 26.522 12.256 17.237 1.00 13.66 265 ASP A C 1
ATOM 2088 O O . ASP A 1 273 ? 25.553 12.856 17.713 1.00 14.04 265 ASP A O 1
ATOM 2093 N N . ALA A 1 274 ? 27.068 11.183 17.804 1.00 13.75 266 ALA A N 1
ATOM 2094 C CA . ALA A 1 274 ? 26.485 10.559 18.989 1.00 12.56 266 ALA A CA 1
ATOM 2095 C C . ALA A 1 274 ? 27.571 10.016 19.893 1.00 11.53 266 ALA A C 1
ATOM 2096 O O . ALA A 1 274 ? 28.638 9.626 19.418 1.00 12.44 266 ALA A O 1
ATOM 2098 N N . LEU A 1 275 ? 27.284 9.986 21.195 1.00 11.10 267 LEU A N 1
ATOM 2099 C CA . LEU A 1 275 ? 28.181 9.405 22.193 1.00 10.87 267 LEU A CA 1
ATOM 2100 C C . LEU A 1 275 ? 27.508 8.233 22.889 1.00 11.42 267 LEU A C 1
ATOM 2101 O O . LEU A 1 275 ? 26.342 8.321 23.284 1.00 12.78 267 LEU A O 1
ATOM 2106 N N . GLY A 1 276 ? 28.248 7.141 23.048 1.00 11.56 268 GLY A N 1
ATOM 2107 C CA . GLY A 1 276 ? 27.762 6.016 23.827 1.00 11.68 268 GLY A CA 1
ATOM 2108 C C . GLY A 1 276 ? 28.000 6.188 25.319 1.00 11.36 268 GLY A C 1
ATOM 2109 O O . GLY A 1 276 ? 28.992 6.804 25.745 1.00 12.05 268 GLY A O 1
ATOM 2110 N N . LEU A 1 277 ? 27.096 5.614 26.111 1.00 10.68 269 LEU A N 1
ATOM 2111 C CA . LEU A 1 277 ? 27.158 5.685 27.574 1.00 10.69 269 LEU A CA 1
ATOM 2112 C C . LEU A 1 277 ? 27.036 4.309 28.190 1.00 10.60 269 LEU A C 1
ATOM 2113 O O . LEU A 1 277 ? 26.306 3.454 27.670 1.00 11.82 269 LEU A O 1
ATOM 2118 N N . ASP A 1 278 ? 27.704 4.101 29.325 1.00 10.99 270 ASP A N 1
ATOM 2119 C CA . ASP A 1 278 ? 27.482 2.872 30.074 1.00 11.02 270 ASP A CA 1
ATOM 2120 C C . ASP A 1 278 ? 26.546 3.152 31.260 1.00 11.24 270 ASP A C 1
ATOM 2121 O O . ASP A 1 278 ? 26.087 4.284 31.458 1.00 11.70 270 ASP A O 1
ATOM 2126 N N . TRP A 1 279 ? 26.262 2.108 32.028 1.00 10.78 271 TRP A N 1
ATOM 2127 C CA . TRP A 1 279 ? 25.240 2.145 33.074 1.00 11.10 271 TRP A CA 1
ATOM 2128 C C . TRP A 1 279 ? 25.602 2.999 34.286 1.00 11.49 271 TRP A C 1
ATOM 2129 O O . TRP A 1 279 ? 24.731 3.305 35.111 1.00 11.64 271 TRP A O 1
ATOM 2140 N N . THR A 1 280 ? 26.876 3.368 34.414 1.00 10.91 272 THR A N 1
ATOM 2141 C CA . THR A 1 280 ? 27.300 4.203 35.545 1.00 11.61 272 THR A CA 1
ATOM 2142 C C . THR A 1 280 ? 26.911 5.669 35.348 1.00 12.37 272 THR A C 1
ATOM 2143 O O . THR A 1 280 ? 26.859 6.429 36.311 1.00 12.51 272 THR A O 1
ATOM 2147 N N . THR A 1 281 ? 26.628 6.062 34.108 1.00 11.53 273 THR A N 1
ATOM 2148 C CA . THR A 1 281 ? 26.261 7.447 33.798 1.00 9.69 273 THR A CA 1
ATOM 2149 C C . THR A 1 281 ? 24.745 7.667 33.835 1.00 11.57 273 THR A C 1
ATOM 2150 O O . THR A 1 281 ? 24.011 7.002 33.115 1.00 13.10 273 THR A O 1
ATOM 2154 N N . PRO A 1 282 ? 24.266 8.598 34.680 1.00 12.42 274 PRO A N 1
ATOM 2155 C CA . PRO A 1 282 ? 22.833 8.896 34.647 1.00 13.85 274 PRO A CA 1
ATOM 2156 C C . PRO A 1 282 ? 22.439 9.502 33.297 1.00 14.46 274 PRO A C 1
ATOM 2157 O O . PRO A 1 282 ? 23.021 10.510 32.877 1.00 14.66 274 PRO A O 1
ATOM 2161 N N . LEU A 1 283 ? 21.475 8.899 32.611 1.00 14.10 275 LEU A N 1
ATOM 2162 C CA A LEU A 1 283 ? 21.074 9.398 31.298 0.48 14.29 275 LEU A CA 1
ATOM 2163 C CA B LEU A 1 283 ? 21.087 9.391 31.298 0.52 14.98 275 LEU A CA 1
ATOM 2164 C C . LEU A 1 283 ? 20.521 10.811 31.370 1.00 13.79 275 LEU A C 1
ATOM 2165 O O . LEU A 1 283 ? 20.727 11.607 30.457 1.00 15.55 275 LEU A O 1
ATOM 2174 N N . ASN A 1 284 ? 19.821 11.132 32.456 1.00 15.32 276 ASN A N 1
ATOM 2175 C CA . ASN A 1 284 ? 19.230 12.462 32.561 1.00 16.42 276 ASN A CA 1
ATOM 2176 C C . ASN A 1 284 ? 20.316 13.533 32.680 1.00 15.82 276 ASN A C 1
ATOM 2177 O O . ASN A 1 284 ? 20.214 14.581 32.040 1.00 17.32 276 ASN A O 1
ATOM 2182 N N . THR A 1 285 ? 21.364 13.290 33.467 1.00 15.44 277 THR A N 1
ATOM 2183 C CA . THR A 1 285 ? 22.382 14.327 33.600 1.00 17.12 277 THR A CA 1
ATOM 2184 C C . THR A 1 285 ? 23.216 14.410 32.321 1.00 15.82 277 THR A C 1
ATOM 2185 O O . THR A 1 285 ? 23.668 15.495 31.931 1.00 16.57 277 THR A O 1
ATOM 2189 N N . ALA A 1 286 ? 23.409 13.276 31.652 1.00 14.69 278 ALA A N 1
ATOM 2190 C CA . ALA A 1 286 ? 24.126 13.283 30.377 1.00 13.81 278 ALA A CA 1
ATOM 2191 C C . ALA A 1 286 ? 23.354 14.084 29.335 1.00 14.37 278 ALA A C 1
ATOM 2192 O O . ALA A 1 286 ? 23.935 14.875 28.583 1.00 14.46 278 ALA A O 1
ATOM 2194 N N . ARG A 1 287 ? 22.040 13.889 29.298 1.00 14.91 279 ARG A N 1
ATOM 2195 C CA . ARG A 1 287 ? 21.211 14.629 28.350 1.00 15.27 279 ARG A CA 1
ATOM 2196 C C . ARG A 1 287 ? 21.284 16.129 28.624 1.00 15.86 279 ARG A C 1
ATOM 2197 O O . ARG A 1 287 ? 21.360 16.925 27.701 1.00 17.02 279 ARG A O 1
ATOM 2205 N N . THR A 1 288 ? 21.273 16.526 29.891 1.00 15.93 280 THR A N 1
ATOM 2206 C CA A THR A 1 288 ? 21.347 17.935 30.261 0.58 16.93 280 THR A CA 1
ATOM 2207 C CA B THR A 1 288 ? 21.318 17.955 30.177 0.42 16.64 280 THR A CA 1
ATOM 2208 C C . THR A 1 288 ? 22.701 18.532 29.892 1.00 17.31 280 THR A C 1
ATOM 2209 O O . THR A 1 288 ? 22.803 19.670 29.423 1.00 18.98 280 THR A O 1
ATOM 2216 N N . THR A 1 289 ? 23.756 17.758 30.132 1.00 16.45 281 THR A N 1
ATOM 2217 C CA . THR A 1 289 ? 25.100 18.227 29.825 1.00 15.82 281 THR A CA 1
ATOM 2218 C C . THR A 1 289 ? 25.285 18.458 28.322 1.00 15.55 281 THR A C 1
ATOM 2219 O O . THR A 1 289 ? 25.711 19.541 27.917 1.00 17.69 281 THR A O 1
ATOM 2223 N N . VAL A 1 290 ? 24.945 17.474 27.486 1.00 14.98 282 VAL A N 1
ATOM 2224 C CA . VAL A 1 290 ? 25.205 17.648 26.052 1.00 15.03 282 VAL A CA 1
ATOM 2225 C C . VAL A 1 290 ? 24.216 18.633 25.422 1.00 15.94 282 VAL A C 1
ATOM 2226 O O . VAL A 1 290 ? 24.511 19.210 24.382 1.00 16.85 282 VAL A O 1
ATOM 2230 N N . ALA A 1 291 ? 23.061 18.833 26.052 1.00 15.61 283 ALA A N 1
ATOM 2231 C CA . ALA A 1 291 ? 22.129 19.898 25.659 1.00 16.87 283 ALA A CA 1
ATOM 2232 C C . ALA A 1 291 ? 21.802 19.910 24.160 1.00 15.88 283 ALA A C 1
ATOM 2233 O O . ALA A 1 291 ? 21.795 20.969 23.516 1.00 16.07 283 ALA A O 1
ATOM 2235 N N . GLY A 1 292 ? 21.532 18.736 23.609 1.00 14.90 284 GLY A N 1
ATOM 2236 C CA . GLY A 1 292 ? 21.129 18.630 22.216 1.00 15.02 284 GLY A CA 1
ATOM 2237 C C . GLY A 1 292 ? 22.214 18.799 21.172 1.00 14.23 284 GLY A C 1
ATOM 2238 O O . GLY A 1 292 ? 21.899 18.916 19.993 1.00 15.35 284 GLY A O 1
ATOM 2239 N N . ARG A 1 293 ? 23.479 18.805 21.584 1.00 14.26 285 ARG A N 1
ATOM 2240 C CA . ARG A 1 293 ? 24.591 18.980 20.640 1.00 13.77 285 ARG A CA 1
ATOM 2241 C C . ARG A 1 293 ? 25.053 17.663 20.009 1.00 14.19 285 ARG A C 1
ATOM 2242 O O . ARG A 1 293 ? 25.707 17.672 18.962 1.00 15.45 285 ARG A O 1
ATOM 2250 N N . VAL A 1 294 ? 24.736 16.547 20.662 1.00 13.86 286 VAL A N 1
ATOM 2251 C CA . VAL A 1 294 ? 24.963 15.204 20.130 1.00 14.78 286 VAL A CA 1
ATOM 2252 C C . VAL A 1 294 ? 23.816 14.320 20.588 1.00 13.32 286 VAL A C 1
ATOM 2253 O O . VAL A 1 294 ? 23.136 14.630 21.572 1.00 13.94 286 VAL A O 1
ATOM 2257 N N . ALA A 1 295 ? 23.606 13.219 19.874 1.00 13.28 287 ALA A N 1
ATOM 2258 C CA . ALA A 1 295 ? 22.709 12.174 20.330 1.00 12.34 287 ALA A CA 1
ATOM 2259 C C . ALA A 1 295 ? 23.446 11.313 21.364 1.00 12.73 287 ALA A C 1
ATOM 2260 O O . ALA A 1 295 ? 24.683 11.352 21.454 1.00 12.29 287 ALA A O 1
ATOM 2262 N N . LEU A 1 296 ? 22.687 10.562 22.156 1.00 12.71 288 LEU A N 1
ATOM 2263 C CA . LEU A 1 296 ? 23.261 9.641 23.136 1.00 12.18 288 LEU A CA 1
ATOM 2264 C C . LEU A 1 296 ? 22.737 8.231 22.908 1.00 11.50 288 LEU A C 1
ATOM 2265 O O . LEU A 1 296 ? 21.574 8.047 22.549 1.00 13.41 288 LEU A O 1
ATOM 2270 N N . GLN A 1 297 ? 23.603 7.245 23.123 1.00 11.73 289 GLN A N 1
ATOM 2271 C CA . GLN A 1 297 ? 23.257 5.841 22.956 1.00 11.28 289 GLN A CA 1
ATOM 2272 C C . GLN A 1 297 ? 23.586 5.072 24.238 1.00 10.76 289 GLN A C 1
ATOM 2273 O O . GLN A 1 297 ? 24.650 5.264 24.808 1.00 12.35 289 GLN A O 1
ATOM 2279 N N . GLY A 1 298 ? 22.678 4.210 24.686 1.00 12.61 290 GLY A N 1
ATOM 2280 C CA . GLY A 1 298 ? 22.893 3.434 25.901 1.00 12.29 290 GLY A CA 1
ATOM 2281 C C . GLY A 1 298 ? 21.605 3.290 26.694 1.00 12.13 290 GLY A C 1
ATOM 2282 O O . GLY A 1 298 ? 20.529 3.550 26.149 1.00 12.98 290 GLY A O 1
ATOM 2283 N N . ASN A 1 299 ? 21.684 2.884 27.966 1.00 11.05 291 ASN A N 1
ATOM 2284 C CA . ASN A 1 299 ? 22.934 2.572 28.658 1.00 11.92 291 ASN A CA 1
ATOM 2285 C C . ASN A 1 299 ? 22.739 1.407 29.628 1.00 12.77 291 ASN A C 1
ATOM 2286 O O . ASN A 1 299 ? 23.396 1.346 30.662 1.00 13.26 291 ASN A O 1
ATOM 2291 N N . LEU A 1 300 ? 21.835 0.489 29.305 1.00 13.83 292 LEU A N 1
ATOM 2292 C CA . LEU A 1 300 ? 21.416 -0.532 30.275 1.00 12.69 292 LEU A CA 1
ATOM 2293 C C . LEU A 1 300 ? 22.512 -1.548 30.630 1.00 11.30 292 LEU A C 1
ATOM 2294 O O . LEU A 1 300 ? 23.201 -2.064 29.752 1.00 13.42 292 LEU A O 1
ATOM 2299 N N . ASP A 1 301 ? 22.662 -1.853 31.919 1.00 11.37 293 ASP A N 1
ATOM 2300 C CA . ASP A 1 301 ? 23.538 -2.955 32.326 1.00 12.04 293 ASP A CA 1
ATOM 2301 C C . ASP A 1 301 ? 22.928 -4.262 31.802 1.00 12.90 293 ASP A C 1
ATOM 2302 O O . ASP A 1 301 ? 21.775 -4.563 32.081 1.00 13.51 293 ASP A O 1
ATOM 2307 N N . PRO A 1 302 ? 23.695 -5.039 31.019 1.00 14.42 294 PRO A N 1
ATOM 2308 C CA . PRO A 1 302 ? 23.090 -6.282 30.517 1.00 15.57 294 PRO A CA 1
ATOM 2309 C C . PRO A 1 302 ? 22.638 -7.233 31.626 1.00 15.25 294 PRO A C 1
ATOM 2310 O O . PRO A 1 302 ? 21.755 -8.069 31.389 1.00 15.95 294 PRO A O 1
ATOM 2314 N N . ALA A 1 303 ? 23.204 -7.090 32.825 1.00 14.83 295 ALA A N 1
ATOM 2315 C CA . ALA A 1 303 ? 22.808 -7.946 33.937 1.00 15.00 295 ALA A CA 1
ATOM 2316 C C . ALA A 1 303 ? 21.362 -7.682 34.374 1.00 14.56 295 ALA A C 1
ATOM 2317 O O . ALA A 1 303 ? 20.746 -8.525 35.026 1.00 14.96 295 ALA A O 1
ATOM 2319 N N . VAL A 1 304 ? 20.810 -6.524 34.010 1.00 14.39 296 VAL A N 1
ATOM 2320 C CA . VAL A 1 304 ? 19.385 -6.267 34.234 1.00 16.16 296 VAL A CA 1
ATOM 2321 C C . VAL A 1 304 ? 18.546 -7.395 33.633 1.00 15.50 296 VAL A C 1
ATOM 2322 O O . VAL A 1 304 ? 17.505 -7.783 34.186 1.00 16.25 296 VAL A O 1
ATOM 2326 N N . LEU A 1 305 ? 19.026 -7.951 32.521 1.00 15.70 297 LEU A N 1
ATOM 2327 C CA . LEU A 1 305 ? 18.301 -9.014 31.823 1.00 16.20 297 LEU A CA 1
ATOM 2328 C C . LEU A 1 305 ? 18.314 -10.352 32.573 1.00 17.41 297 LEU A C 1
ATOM 2329 O O . LEU A 1 305 ? 17.670 -11.313 32.140 1.00 17.48 297 LEU A O 1
ATOM 2334 N N . TYR A 1 306 ? 19.044 -10.411 33.690 1.00 16.64 298 TYR A N 1
ATOM 2335 C CA . TYR A 1 306 ? 19.044 -11.584 34.565 1.00 17.10 298 TYR A CA 1
ATOM 2336 C C . TYR A 1 306 ? 17.818 -11.606 35.478 1.00 18.23 298 TYR A C 1
ATOM 2337 O O . TYR A 1 306 ? 17.547 -12.611 36.136 1.00 19.48 298 TYR A O 1
ATOM 2346 N N . GLY A 1 307 ? 17.090 -10.494 35.531 1.00 17.97 299 GLY A N 1
ATOM 2347 C CA . GLY A 1 307 ? 15.920 -10.397 36.391 1.00 19.82 299 GLY A CA 1
ATOM 2348 C C . GLY A 1 307 ? 14.665 -10.939 35.736 1.00 21.19 299 GLY A C 1
ATOM 2349 O O . GLY A 1 307 ? 14.716 -11.469 34.628 1.00 22.64 299 GLY A O 1
ATOM 2350 N N . SER A 1 308 ? 13.535 -10.809 36.425 1.00 22.73 300 SER A N 1
ATOM 2351 C CA . SER A 1 308 ? 12.247 -11.234 35.889 1.00 23.27 300 SER A CA 1
ATOM 2352 C C . SER A 1 308 ? 11.799 -10.346 34.742 1.00 22.21 300 SER A C 1
ATOM 2353 O O . SER A 1 308 ? 12.293 -9.228 34.590 1.00 23.27 300 SER A O 1
ATOM 2356 N N . ALA A 1 309 ? 10.849 -10.842 33.952 1.00 23.74 301 ALA A N 1
ATOM 2357 C CA . ALA A 1 309 ? 10.258 -10.068 32.869 1.00 24.74 301 ALA A CA 1
ATOM 2358 C C . ALA A 1 309 ? 9.692 -8.740 33.375 1.00 26.05 301 ALA A C 1
ATOM 2359 O O . ALA A 1 309 ? 9.907 -7.685 32.767 1.00 27.21 301 ALA A O 1
ATOM 2361 N N . ALA A 1 310 ? 8.977 -8.798 34.493 1.00 26.37 302 ALA A N 1
ATOM 2362 C CA . ALA A 1 310 ? 8.377 -7.606 35.078 1.00 26.76 302 ALA A CA 1
ATOM 2363 C C . ALA A 1 310 ? 9.447 -6.604 35.498 1.00 26.84 302 ALA A C 1
ATOM 2364 O O . ALA A 1 310 ? 9.283 -5.398 35.302 1.00 27.04 302 ALA A O 1
ATOM 2366 N N . SER A 1 311 ? 10.547 -7.099 36.063 1.00 25.32 303 SER A N 1
ATOM 2367 C CA . SER A 1 311 ? 11.610 -6.206 36.521 1.00 23.63 303 SER A CA 1
ATOM 2368 C C . SER A 1 311 ? 12.352 -5.564 35.345 1.00 21.92 303 SER A C 1
ATOM 2369 O O . SER A 1 311 ? 12.758 -4.403 35.423 1.00 22.68 303 SER A O 1
ATOM 2372 N N . ILE A 1 312 ? 12.526 -6.307 34.257 1.00 21.09 304 ILE A N 1
ATOM 2373 C CA . ILE A 1 312 ? 13.168 -5.746 33.072 1.00 20.42 304 ILE A CA 1
ATOM 2374 C C . ILE A 1 312 ? 12.318 -4.597 32.525 1.00 21.90 304 ILE A C 1
ATOM 2375 O O . ILE A 1 312 ? 12.826 -3.511 32.226 1.00 21.79 304 ILE A O 1
ATOM 2380 N N . GLU A 1 313 ? 11.016 -4.839 32.410 1.00 24.47 305 GLU A N 1
ATOM 2381 C CA . GLU A 1 313 ? 10.091 -3.833 31.901 1.00 25.14 305 GLU A CA 1
ATOM 2382 C C . GLU A 1 313 ? 10.149 -2.565 32.752 1.00 25.37 305 GLU A C 1
ATOM 2383 O O . GLU A 1 313 ? 10.170 -1.456 32.221 1.00 25.23 305 GLU A O 1
ATOM 2389 N N . LYS A 1 314 ? 10.209 -2.739 34.069 1.00 25.78 306 LYS A N 1
ATOM 2390 C CA . LYS A 1 314 ? 10.308 -1.616 34.997 1.00 27.53 306 LYS A CA 1
ATOM 2391 C C . LYS A 1 314 ? 11.616 -0.841 34.814 1.00 26.00 306 LYS A C 1
ATOM 2392 O O . LYS A 1 314 ? 11.618 0.390 34.765 1.00 27.36 306 LYS A O 1
ATOM 2398 N N . ALA A 1 315 ? 12.721 -1.571 34.710 1.00 23.55 307 ALA A N 1
ATOM 2399 C CA . ALA A 1 315 ? 14.047 -0.977 34.574 1.00 21.64 307 ALA A CA 1
ATOM 2400 C C . ALA A 1 315 ? 14.193 -0.200 33.266 1.00 21.46 307 ALA A C 1
ATOM 2401 O O . ALA A 1 315 ? 14.788 0.880 33.231 1.00 22.31 307 ALA A O 1
ATOM 2403 N N . VAL A 1 316 ? 13.665 -0.767 32.189 1.00 19.79 308 VAL A N 1
ATOM 2404 C CA . VAL A 1 316 ? 13.746 -0.132 30.884 1.00 17.83 308 VAL A CA 1
ATOM 2405 C C . VAL A 1 316 ? 12.896 1.139 30.859 1.00 18.64 308 VAL A C 1
ATOM 2406 O O . VAL A 1 316 ? 13.298 2.159 30.286 1.00 19.08 308 VAL A O 1
ATOM 2410 N N . LYS A 1 317 ? 11.736 1.097 31.509 1.00 19.68 309 LYS A N 1
ATOM 2411 C CA . LYS A 1 317 ? 10.884 2.283 31.577 1.00 20.71 309 LYS A CA 1
ATOM 2412 C C . LYS A 1 317 ? 11.590 3.412 32.326 1.00 21.57 309 LYS A C 1
ATOM 2413 O O . LYS A 1 317 ? 11.519 4.572 31.922 1.00 21.53 309 LYS A O 1
ATOM 2419 N N . ALA A 1 318 ? 12.292 3.067 33.399 1.00 20.71 310 ALA A N 1
ATOM 2420 C CA . ALA A 1 318 ? 13.020 4.057 34.186 1.00 20.86 310 ALA A CA 1
ATOM 2421 C C . ALA A 1 318 ? 14.135 4.690 33.356 1.00 19.14 310 ALA A C 1
ATOM 2422 O O . ALA A 1 318 ? 14.386 5.891 33.448 1.00 19.78 310 ALA A O 1
ATOM 2424 N N . MET A 1 319 ? 14.791 3.877 32.533 1.00 17.27 311 MET A N 1
ATOM 2425 C CA . MET A 1 319 ? 15.847 4.368 31.655 1.00 15.73 311 MET A CA 1
ATOM 2426 C C . MET A 1 319 ? 15.294 5.357 30.627 1.00 17.18 311 MET A C 1
ATOM 2427 O O . MET A 1 319 ? 15.878 6.420 30.387 1.00 17.05 311 MET A O 1
ATOM 2432 N N . LEU A 1 320 ? 14.162 5.015 30.021 1.00 16.55 312 LEU A N 1
ATOM 2433 C CA . LEU A 1 320 ? 13.550 5.934 29.069 1.00 16.99 312 LEU A CA 1
ATOM 2434 C C . LEU A 1 320 ? 13.034 7.192 29.771 1.00 17.69 312 LEU A C 1
ATOM 2435 O O . LEU A 1 320 ? 13.089 8.283 29.200 1.00 17.72 312 LEU A O 1
ATOM 2440 N N . ASP A 1 321 ? 12.539 7.047 31.000 1.00 17.49 313 ASP A N 1
ATOM 2441 C CA . ASP A 1 321 ? 12.144 8.215 31.782 1.00 17.81 313 ASP A CA 1
ATOM 2442 C C . ASP A 1 321 ? 13.332 9.177 31.906 1.00 17.27 313 ASP A C 1
ATOM 2443 O O . ASP A 1 321 ? 13.175 10.395 31.756 1.00 17.94 313 ASP A O 1
ATOM 2448 N N . ASP A 1 322 ? 14.518 8.631 32.175 1.00 16.08 314 ASP A N 1
ATOM 2449 C CA . ASP A 1 322 ? 15.720 9.458 32.292 1.00 14.53 314 ASP A CA 1
ATOM 2450 C C . ASP A 1 322 ? 16.051 10.128 30.960 1.00 14.90 314 ASP A C 1
ATOM 2451 O O . ASP A 1 322 ? 16.414 11.306 30.918 1.00 16.31 314 ASP A O 1
ATOM 2456 N N . ALA A 1 323 ? 15.923 9.373 29.874 1.00 15.19 315 ALA A N 1
ATOM 2457 C CA . ALA A 1 323 ? 16.279 9.878 28.551 1.00 16.80 315 ALA A CA 1
ATOM 2458 C C . ALA A 1 323 ? 15.382 11.039 28.124 1.00 17.56 315 ALA A C 1
ATOM 2459 O O . ALA A 1 323 ? 15.813 11.947 27.407 1.00 17.27 315 ALA A O 1
ATOM 2461 N N . TYR A 1 324 ? 14.134 11.012 28.571 1.00 17.29 316 TYR A N 1
ATOM 2462 C CA . TYR A 1 324 ? 13.151 11.960 28.063 1.00 17.08 316 TYR A CA 1
ATOM 2463 C C . TYR A 1 324 ? 12.669 12.957 29.117 1.00 19.17 316 TYR A C 1
ATOM 2464 O O . TYR A 1 324 ? 11.771 13.765 28.850 1.00 21.19 316 TYR A O 1
ATOM 2473 N N . ALA A 1 325 ? 13.295 12.922 30.291 1.00 19.96 317 ALA A N 1
ATOM 2474 C CA . ALA A 1 325 ? 12.930 13.805 31.398 1.00 21.20 317 ALA A CA 1
ATOM 2475 C C . ALA A 1 325 ? 13.062 15.284 31.034 1.00 22.92 317 ALA A C 1
ATOM 2476 O O . ALA A 1 325 ? 12.320 16.129 31.541 1.00 26.38 317 ALA A O 1
ATOM 2478 N N . ASN A 1 326 ? 14.011 15.597 30.162 1.00 22.97 318 ASN A N 1
ATOM 2479 C CA . ASN A 1 326 ? 14.270 16.989 29.816 1.00 25.10 318 ASN A CA 1
ATOM 2480 C C . ASN A 1 326 ? 13.346 17.512 28.713 1.00 25.50 318 ASN A C 1
ATOM 2481 O O . ASN A 1 326 ? 13.505 18.641 28.259 1.00 26.31 318 ASN A O 1
ATOM 2486 N N . GLY A 1 327 ? 12.377 16.701 28.295 1.00 23.56 319 GLY A N 1
ATOM 2487 C CA . GLY A 1 327 ? 11.416 17.125 27.289 1.00 24.59 319 GLY A CA 1
ATOM 2488 C C . GLY A 1 327 ? 11.922 17.032 25.859 1.00 25.59 319 GLY A C 1
ATOM 2489 O O . GLY A 1 327 ? 11.211 17.379 24.915 1.00 25.40 319 GLY A O 1
ATOM 2490 N N . GLU A 1 328 ? 13.153 16.560 25.704 1.00 25.53 320 GLU A N 1
ATOM 2491 C CA . GLU A 1 328 ? 13.776 16.421 24.388 1.00 26.34 320 GLU A CA 1
ATOM 2492 C C . GLU A 1 328 ? 13.255 15.145 23.724 1.00 26.75 320 GLU A C 1
ATOM 2493 O O . GLU A 1 328 ? 13.310 14.078 24.329 1.00 29.73 320 GLU A O 1
ATOM 2499 N N . LYS A 1 329 ? 12.747 15.247 22.494 1.00 26.27 321 LYS A N 1
ATOM 2500 C CA . LYS A 1 329 ? 12.040 14.122 21.867 1.00 26.36 321 LYS A CA 1
ATOM 2501 C C . LYS A 1 329 ? 12.853 13.363 20.811 1.00 26.21 321 LYS A C 1
ATOM 2502 O O . LYS A 1 329 ? 12.348 12.440 20.166 1.00 27.84 321 LYS A O 1
ATOM 2508 N N A THR A 1 330 ? 14.105 13.797 20.664 0.42 24.16 322 THR A N 1
ATOM 2509 N N B THR A 1 330 ? 14.110 13.716 20.605 0.58 24.48 322 THR A N 1
ATOM 2510 C CA A THR A 1 330 ? 15.041 13.305 19.658 0.42 22.03 322 THR A CA 1
ATOM 2511 C CA B THR A 1 330 ? 14.950 12.834 19.799 0.58 22.79 322 THR A CA 1
ATOM 2512 C C A THR A 1 330 ? 16.388 12.963 20.307 0.42 20.65 322 THR A C 1
ATOM 2513 C C B THR A 1 330 ? 16.379 12.930 20.303 0.58 21.66 322 THR A C 1
ATOM 2514 O O A THR A 1 330 ? 16.598 13.238 21.493 0.42 20.07 322 THR A O 1
ATOM 2515 O O B THR A 1 330 ? 16.646 13.495 21.372 0.58 22.26 322 THR A O 1
ATOM 2522 N N . GLY A 1 331 ? 17.291 12.349 19.542 1.00 18.98 323 GLY A N 1
ATOM 2523 C CA . GLY A 1 331 ? 18.670 12.223 19.968 1.00 16.68 323 GLY A CA 1
ATOM 2524 C C . GLY A 1 331 ? 18.967 11.115 20.960 1.00 14.52 323 GLY A C 1
ATOM 2525 O O . GLY A 1 331 ? 19.979 11.172 21.654 1.00 14.49 323 GLY A O 1
ATOM 2526 N N . TYR A 1 332 ? 18.108 10.101 21.023 1.00 14.63 324 TYR A N 1
ATOM 2527 C CA . TYR A 1 332 ? 18.350 8.974 21.925 1.00 13.66 324 TYR A CA 1
ATOM 2528 C C . TYR A 1 332 ? 18.172 7.630 21.213 1.00 13.31 324 TYR A C 1
ATOM 2529 O O . TYR A 1 332 ? 17.145 7.383 20.560 1.00 15.21 324 TYR A O 1
ATOM 2538 N N . VAL A 1 333 ? 19.188 6.777 21.336 1.00 12.64 325 VAL A N 1
ATOM 2539 C CA . VAL A 1 333 ? 19.116 5.387 20.887 1.00 12.88 325 VAL A CA 1
ATOM 2540 C C . VAL A 1 333 ? 19.315 4.481 22.095 1.00 12.57 325 VAL A C 1
ATOM 2541 O O . VAL A 1 333 ? 20.350 4.553 22.775 1.00 13.38 325 VAL A O 1
ATOM 2545 N N . ALA A 1 334 ? 18.339 3.623 22.368 1.00 13.20 326 ALA A N 1
ATOM 2546 C CA . ALA A 1 334 ? 18.482 2.683 23.477 1.00 12.17 326 ALA A CA 1
ATOM 2547 C C . ALA A 1 334 ? 19.460 1.571 23.092 1.00 12.99 326 ALA A C 1
ATOM 2548 O O . ALA A 1 334 ? 19.508 1.132 21.938 1.00 13.68 326 ALA A O 1
ATOM 2550 N N . ASN A 1 335 ? 20.246 1.130 24.066 1.00 13.41 327 ASN A N 1
ATOM 2551 C CA . ASN A 1 335 ? 21.226 0.068 23.872 1.00 12.92 327 ASN A CA 1
ATOM 2552 C C . ASN A 1 335 ? 21.627 -0.367 25.261 1.00 12.96 327 ASN A C 1
ATOM 2553 O O . ASN A 1 335 ? 21.213 0.250 26.253 1.00 13.01 327 ASN A O 1
ATOM 2558 N N . LEU A 1 336 ? 22.408 -1.437 25.335 1.00 12.53 328 LEU A N 1
ATOM 2559 C CA . LEU A 1 336 ? 23.114 -1.791 26.558 1.00 12.28 328 LEU A CA 1
ATOM 2560 C C . LEU A 1 336 ? 24.283 -0.825 26.763 1.00 12.96 328 LEU A C 1
ATOM 2561 O O . LEU A 1 336 ? 24.598 -0.035 25.873 1.00 13.41 328 LEU A O 1
ATOM 2566 N N . GLY A 1 337 ? 24.931 -0.898 27.926 1.00 12.54 329 GLY A N 1
ATOM 2567 C CA . GLY A 1 337 ? 26.139 -0.130 28.193 1.00 13.45 329 GLY A CA 1
ATOM 2568 C C . GLY A 1 337 ? 27.420 -0.879 27.862 1.00 13.55 329 GLY A C 1
ATOM 2569 O O . GLY A 1 337 ? 28.525 -0.368 28.047 1.00 15.96 329 GLY A O 1
ATOM 2570 N N . HIS A 1 338 ? 27.262 -2.116 27.397 1.00 14.57 330 HIS A N 1
ATOM 2571 C CA . HIS A 1 338 ? 28.377 -2.966 26.973 1.00 14.56 330 HIS A CA 1
ATOM 2572 C C . HIS A 1 338 ? 27.774 -4.136 26.192 1.00 15.36 330 HIS A C 1
ATOM 2573 O O . HIS A 1 338 ? 26.556 -4.205 26.027 1.00 16.54 330 HIS A O 1
ATOM 2580 N N . GLY A 1 339 ? 28.609 -5.048 25.705 1.00 15.88 331 GLY A N 1
ATOM 2581 C CA . GLY A 1 339 ? 28.096 -6.201 24.985 1.00 16.76 331 GLY A CA 1
ATOM 2582 C C . GLY A 1 339 ? 27.214 -7.108 25.826 1.00 17.91 331 GLY A C 1
ATOM 2583 O O . GLY A 1 339 ? 27.444 -7.291 27.026 1.00 20.86 331 GLY A O 1
ATOM 2584 N N . ILE A 1 340 ? 26.185 -7.675 25.209 1.00 17.71 332 ILE A N 1
ATOM 2585 C CA . ILE A 1 340 ? 25.355 -8.639 25.918 1.00 19.52 332 ILE A CA 1
ATOM 2586 C C . ILE A 1 340 ? 26.240 -9.818 26.343 1.00 20.96 332 ILE A C 1
ATOM 2587 O O . ILE A 1 340 ? 27.151 -10.218 25.616 1.00 21.05 332 ILE A O 1
ATOM 2592 N N . THR A 1 341 ? 26.013 -10.336 27.546 1.00 20.70 333 THR A N 1
ATOM 2593 C CA . THR A 1 341 ? 26.865 -11.414 28.051 1.00 21.84 333 THR A CA 1
ATOM 2594 C C . THR A 1 341 ? 26.444 -12.767 27.481 1.00 22.58 333 THR A C 1
ATOM 2595 O O . THR A 1 341 ? 25.357 -12.903 26.921 1.00 22.07 333 THR A O 1
ATOM 2599 N N . GLN A 1 342 ? 27.295 -13.776 27.635 1.00 23.66 334 GLN A N 1
ATOM 2600 C CA . GLN A 1 342 ? 26.967 -15.087 27.087 1.00 24.62 334 GLN A CA 1
ATOM 2601 C C . GLN A 1 342 ? 25.922 -15.804 27.941 1.00 23.42 334 GLN A C 1
ATOM 2602 O O . GLN A 1 342 ? 25.400 -16.834 27.535 1.00 23.44 334 GLN A O 1
ATOM 2608 N N . TRP A 1 343 ? 25.598 -15.241 29.105 1.00 23.67 335 TRP A N 1
ATOM 2609 C CA . TRP A 1 343 ? 24.703 -15.902 30.057 1.00 23.11 335 TRP A CA 1
ATOM 2610 C C . TRP A 1 343 ? 23.244 -15.452 29.962 1.00 21.87 335 TRP A C 1
ATOM 2611 O O . TRP A 1 343 ? 22.372 -16.033 30.616 1.00 23.37 335 TRP A O 1
ATOM 2622 N N . VAL A 1 344 ? 22.973 -14.423 29.167 1.00 19.66 336 VAL A N 1
ATOM 2623 C CA . VAL A 1 344 ? 21.610 -13.922 29.037 1.00 20.82 336 VAL A CA 1
ATOM 2624 C C . VAL A 1 344 ? 20.698 -14.959 28.366 1.00 21.01 336 VAL A C 1
ATOM 2625 O O . VAL A 1 344 ? 21.036 -15.545 27.324 1.00 20.51 336 VAL A O 1
ATOM 2629 N N . ASP A 1 345 ? 19.541 -15.177 28.984 1.00 21.35 337 ASP A N 1
ATOM 2630 C CA . ASP A 1 345 ? 18.454 -15.970 28.412 1.00 21.90 337 ASP A CA 1
ATOM 2631 C C . ASP A 1 345 ? 17.919 -15.270 27.155 1.00 20.28 337 ASP A C 1
ATOM 2632 O O . ASP A 1 345 ? 17.500 -14.117 27.232 1.00 20.02 337 ASP A O 1
ATOM 2637 N N . PRO A 1 346 ? 17.932 -15.962 25.997 1.00 19.86 338 PRO A N 1
ATOM 2638 C CA . PRO A 1 346 ? 17.468 -15.353 24.736 1.00 20.07 338 PRO A CA 1
ATOM 2639 C C . PRO A 1 346 ? 16.029 -14.815 24.752 1.00 20.48 338 PRO A C 1
ATOM 2640 O O . PRO A 1 346 ? 15.665 -14.040 23.874 1.00 21.68 338 PRO A O 1
ATOM 2644 N N . ALA A 1 347 ? 15.221 -15.211 25.728 1.00 20.85 339 ALA A N 1
ATOM 2645 C CA . ALA A 1 347 ? 13.868 -14.676 25.834 1.00 20.30 339 ALA A CA 1
ATOM 2646 C C . ALA A 1 347 ? 13.907 -13.205 26.249 1.00 21.15 339 ALA A C 1
ATOM 2647 O O . ALA A 1 347 ? 13.030 -12.423 25.894 1.00 22.71 339 ALA A O 1
ATOM 2649 N N . GLN A 1 348 ? 14.935 -12.834 27.003 1.00 20.45 340 GLN A N 1
ATOM 2650 C CA . GLN A 1 348 ? 14.927 -11.555 27.709 1.00 19.75 340 GLN A CA 1
ATOM 2651 C C . GLN A 1 348 ? 15.130 -10.304 26.845 1.00 19.25 340 GLN A C 1
ATOM 2652 O O . GLN A 1 348 ? 14.497 -9.281 27.115 1.00 20.64 340 GLN A O 1
ATOM 2658 N N . PRO A 1 349 ? 16.009 -10.358 25.820 1.00 18.56 341 PRO A N 1
ATOM 2659 C CA . PRO A 1 349 ? 16.116 -9.131 25.021 1.00 18.94 341 PRO A CA 1
ATOM 2660 C C . PRO A 1 349 ? 14.826 -8.739 24.296 1.00 19.01 341 PRO A C 1
ATOM 2661 O O . PRO A 1 349 ? 14.670 -7.566 23.954 1.00 19.74 341 PRO A O 1
ATOM 2665 N N . LYS A 1 350 ? 13.914 -9.679 24.069 1.00 17.89 342 LYS A N 1
ATOM 2666 C CA . LYS A 1 350 ? 12.650 -9.313 23.435 1.00 19.27 342 LYS A CA 1
ATOM 2667 C C . LYS A 1 350 ? 11.871 -8.353 24.339 1.00 19.23 342 LYS A C 1
ATOM 2668 O O . LYS A 1 350 ? 11.246 -7.404 23.865 1.00 19.71 342 LYS A O 1
ATOM 2674 N N . ILE A 1 351 ? 11.926 -8.591 25.644 1.00 19.44 343 ILE A N 1
ATOM 2675 C CA . ILE A 1 351 ? 11.244 -7.723 26.598 1.00 19.30 343 ILE A CA 1
ATOM 2676 C C . ILE A 1 351 ? 11.850 -6.317 26.553 1.00 17.75 343 ILE A C 1
ATOM 2677 O O . ILE A 1 351 ? 11.131 -5.314 26.563 1.00 18.94 343 ILE A O 1
ATOM 2682 N N . PHE A 1 352 ? 13.176 -6.262 26.489 1.00 16.28 344 PHE A N 1
ATOM 2683 C CA . PHE A 1 352 ? 13.915 -5.010 26.343 1.00 15.71 344 PHE A CA 1
ATOM 2684 C C . PHE A 1 352 ? 13.448 -4.256 25.095 1.00 16.09 344 PHE A C 1
ATOM 2685 O O . PHE A 1 352 ? 12.990 -3.113 25.182 1.00 16.88 344 PHE A O 1
ATOM 2693 N N . VAL A 1 353 ? 13.557 -4.903 23.938 1.00 16.92 345 VAL A N 1
ATOM 2694 C CA . VAL A 1 353 ? 13.207 -4.271 22.668 1.00 17.71 345 VAL A CA 1
ATOM 2695 C C . VAL A 1 353 ? 11.746 -3.812 22.630 1.00 18.32 345 VAL A C 1
ATOM 2696 O O . VAL A 1 353 ? 11.445 -2.675 22.246 1.00 18.94 345 VAL A O 1
ATOM 2700 N N . ASP A 1 354 ? 10.830 -4.689 23.017 1.00 19.11 346 ASP A N 1
ATOM 2701 C CA . ASP A 1 354 ? 9.412 -4.356 22.912 1.00 20.61 346 ASP A CA 1
ATOM 2702 C C . ASP A 1 354 ? 9.013 -3.249 23.888 1.00 19.73 346 ASP A C 1
ATOM 2703 O O . ASP A 1 354 ? 8.200 -2.387 23.553 1.00 19.52 346 ASP A O 1
ATOM 2708 N N . THR A 1 355 ? 9.593 -3.255 25.086 1.00 18.25 347 THR A N 1
ATOM 2709 C CA . THR A 1 355 ? 9.307 -2.199 26.054 1.00 19.33 347 THR A CA 1
ATOM 2710 C C . THR A 1 355 ? 9.808 -0.845 25.549 1.00 18.66 347 THR A C 1
ATOM 2711 O O . THR A 1 355 ? 9.103 0.160 25.664 1.00 18.58 347 THR A O 1
ATOM 2715 N N . VAL A 1 356 ? 11.007 -0.820 24.970 1.00 17.13 348 VAL A N 1
ATOM 2716 C CA . VAL A 1 356 ? 11.539 0.418 24.413 1.00 16.05 348 VAL A CA 1
ATOM 2717 C C . VAL A 1 356 ? 10.576 0.971 23.367 1.00 16.94 348 VAL A C 1
ATOM 2718 O O . VAL A 1 356 ? 10.238 2.153 23.382 1.00 17.87 348 VAL A O 1
ATOM 2722 N N . HIS A 1 357 ? 10.123 0.110 22.461 1.00 17.80 349 HIS A N 1
ATOM 2723 C CA . HIS A 1 357 ? 9.280 0.570 21.368 1.00 18.24 349 HIS A CA 1
ATOM 2724 C C . HIS A 1 357 ? 7.908 1.028 21.855 1.00 19.74 349 HIS A C 1
ATOM 2725 O O . HIS A 1 357 ? 7.380 2.042 21.395 1.00 20.77 349 HIS A O 1
ATOM 2732 N N . GLU A 1 358 ? 7.329 0.287 22.791 1.00 20.18 350 GLU A N 1
ATOM 2733 C CA . GLU A 1 358 ? 5.958 0.566 23.213 1.00 22.23 350 GLU A CA 1
ATOM 2734 C C . GLU A 1 358 ? 5.864 1.734 24.195 1.00 22.15 350 GLU A C 1
ATOM 2735 O O . GLU A 1 358 ? 5.027 2.627 24.033 1.00 22.85 350 GLU A O 1
ATOM 2741 N N . TYR A 1 359 ? 6.731 1.733 25.202 1.00 22.38 351 TYR A N 1
ATOM 2742 C CA . TYR A 1 359 ? 6.703 2.754 26.245 1.00 21.40 351 TYR A CA 1
ATOM 2743 C C . TYR A 1 359 ? 7.051 4.140 25.708 1.00 21.70 351 TYR A C 1
ATOM 2744 O O . TYR A 1 359 ? 6.662 5.155 26.296 1.00 22.74 351 TYR A O 1
ATOM 2753 N N . SER A 1 360 ? 7.774 4.186 24.592 1.00 21.03 352 SER A N 1
ATOM 2754 C CA . SER A 1 360 ? 8.145 5.464 23.983 1.00 21.18 352 SER A CA 1
ATOM 2755 C C . SER A 1 360 ? 6.937 6.352 23.669 1.00 21.70 352 SER A C 1
ATOM 2756 O O . SER A 1 360 ? 7.077 7.570 23.585 1.00 21.14 352 SER A O 1
ATOM 2759 N N . ALA A 1 361 ? 5.764 5.743 23.486 1.00 21.86 353 ALA A N 1
ATOM 2760 C CA . ALA A 1 361 ? 4.540 6.488 23.179 1.00 23.67 353 ALA A CA 1
ATOM 2761 C C . ALA A 1 361 ? 4.203 7.525 24.253 1.00 24.46 353 ALA A C 1
ATOM 2762 O O . ALA A 1 361 ? 3.561 8.538 23.974 1.00 26.42 353 ALA A O 1
ATOM 2764 N N . LYS A 1 362 ? 4.641 7.270 25.480 1.00 22.92 354 LYS A N 1
ATOM 2765 C CA . LYS A 1 362 ? 4.455 8.222 26.568 1.00 24.39 354 LYS A CA 1
ATOM 2766 C C . LYS A 1 362 ? 5.116 9.566 26.255 1.00 24.69 354 LYS A C 1
ATOM 2767 O O . LYS A 1 362 ? 4.609 10.626 26.641 1.00 25.58 354 LYS A O 1
ATOM 2773 N N . TYR A 1 363 ? 6.239 9.520 25.542 1.00 23.82 355 TYR A N 1
ATOM 2774 C CA . TYR A 1 363 ? 7.018 10.728 25.272 1.00 22.68 355 TYR A CA 1
ATOM 2775 C C . TYR A 1 363 ? 6.983 11.165 23.814 1.00 23.56 355 TYR A C 1
ATOM 2776 O O . TYR A 1 363 ? 7.124 12.354 23.522 1.00 25.43 355 TYR A O 1
ATOM 2785 N N . LEU A 1 364 ? 6.792 10.216 22.902 1.00 24.29 356 LEU A N 1
ATOM 2786 C CA . LEU A 1 364 ? 6.907 10.511 21.475 1.00 26.25 356 LEU A CA 1
ATOM 2787 C C . LEU A 1 364 ? 5.564 10.425 20.761 1.00 29.61 356 LEU A C 1
ATOM 2788 O O . LEU A 1 364 ? 5.464 10.752 19.580 1.00 31.12 356 LEU A O 1
ATOM 2793 N N . GLY A 1 365 ? 4.536 9.983 21.478 1.00 33.36 357 GLY A N 1
ATOM 2794 C CA . GLY A 1 365 ? 3.204 9.879 20.907 1.00 35.95 357 GLY A CA 1
ATOM 2795 C C . GLY A 1 365 ? 2.921 8.548 20.236 1.00 38.02 357 GLY A C 1
ATOM 2796 O O . GLY A 1 365 ? 3.818 7.730 20.025 1.00 37.53 357 GLY A O 1
ATOM 2798 N N . LEU B 1 12 ? 50.870 12.536 69.013 1.00 38.11 4 LEU B N 1
ATOM 2799 C CA . LEU B 1 12 ? 51.324 12.465 67.628 1.00 36.56 4 LEU B CA 1
ATOM 2800 C C . LEU B 1 12 ? 52.310 13.583 67.316 1.00 37.29 4 LEU B C 1
ATOM 2801 O O . LEU B 1 12 ? 51.967 14.762 67.403 1.00 39.77 4 LEU B O 1
ATOM 2806 N N . LYS B 1 13 ? 53.529 13.212 66.943 1.00 36.58 5 LYS B N 1
ATOM 2807 C CA . LYS B 1 13 ? 54.527 14.188 66.518 1.00 36.75 5 LYS B CA 1
ATOM 2808 C C . LYS B 1 13 ? 54.118 14.811 65.189 1.00 36.01 5 LYS B C 1
ATOM 2809 O O . LYS B 1 13 ? 54.373 15.988 64.933 1.00 37.13 5 LYS B O 1
ATOM 2811 N N . ASN B 1 14 ? 53.480 14.004 64.348 1.00 33.29 6 ASN B N 1
ATOM 2812 C CA . ASN B 1 14 ? 53.011 14.443 63.043 1.00 29.19 6 ASN B CA 1
ATOM 2813 C C . ASN B 1 14 ? 51.556 14.023 62.868 1.00 25.96 6 ASN B C 1
ATOM 2814 O O . ASN B 1 14 ? 51.248 12.830 62.864 1.00 27.61 6 ASN B O 1
ATOM 2819 N N . ASP B 1 15 ? 50.660 14.996 62.728 1.00 22.23 7 ASP B N 1
ATOM 2820 C CA . ASP B 1 15 ? 49.254 14.672 62.513 1.00 20.18 7 ASP B CA 1
ATOM 2821 C C . ASP B 1 15 ? 48.662 15.425 61.315 1.00 18.74 7 ASP B C 1
ATOM 2822 O O . ASP B 1 15 ? 47.441 15.550 61.199 1.00 18.44 7 ASP B O 1
ATOM 2827 N N . ARG B 1 16 ? 49.516 15.903 60.412 1.00 19.00 8 ARG B N 1
ATOM 2828 C CA . ARG B 1 16 ? 49.016 16.698 59.285 1.00 17.41 8 ARG B CA 1
ATOM 2829 C C . ARG B 1 16 ? 48.015 15.920 58.411 1.00 16.00 8 ARG B C 1
ATOM 2830 O O . ARG B 1 16 ? 47.075 16.511 57.891 1.00 15.74 8 ARG B O 1
ATOM 2838 N N . PHE B 1 17 ? 48.204 14.606 58.281 1.00 15.67 9 PHE B N 1
ATOM 2839 C CA . PHE B 1 17 ? 47.242 13.736 57.594 1.00 15.14 9 PHE B CA 1
ATOM 2840 C C . PHE B 1 17 ? 45.840 13.877 58.185 1.00 15.03 9 PHE B C 1
ATOM 2841 O O . PHE B 1 17 ? 44.872 14.092 57.451 1.00 14.99 9 PHE B O 1
ATOM 2849 N N . LEU B 1 18 ? 45.734 13.793 59.513 1.00 15.51 10 LEU B N 1
ATOM 2850 C CA . LEU B 1 18 ? 44.430 13.907 60.166 1.00 15.55 10 LEU B CA 1
ATOM 2851 C C . LEU B 1 18 ? 43.859 15.318 60.000 1.00 16.20 10 LEU B C 1
ATOM 2852 O O . LEU B 1 18 ? 42.667 15.478 59.733 1.00 16.57 10 LEU B O 1
ATOM 2857 N N . ARG B 1 19 ? 44.706 16.333 60.167 1.00 16.30 11 ARG B N 1
ATOM 2858 C CA . ARG B 1 19 ? 44.272 17.716 59.999 1.00 17.52 11 ARG B CA 1
ATOM 2859 C C . ARG B 1 19 ? 43.712 17.968 58.597 1.00 17.42 11 ARG B C 1
ATOM 2860 O O . ARG B 1 19 ? 42.653 18.575 58.451 1.00 17.06 11 ARG B O 1
ATOM 2868 N N . ALA B 1 20 ? 44.407 17.493 57.566 1.00 15.22 12 ALA B N 1
ATOM 2869 C CA . ALA B 1 20 ? 43.926 17.707 56.203 1.00 13.55 12 ALA B CA 1
ATOM 2870 C C . ALA B 1 20 ? 42.565 17.046 55.976 1.00 13.72 12 ALA B C 1
ATOM 2871 O O . ALA B 1 20 ? 41.668 17.653 55.393 1.00 14.67 12 ALA B O 1
ATOM 2873 N N . LEU B 1 21 ? 42.408 15.810 56.438 1.00 13.56 13 LEU B N 1
ATOM 2874 C CA . LEU B 1 21 ? 41.139 15.097 56.273 1.00 13.50 13 LEU B CA 1
ATOM 2875 C C . LEU B 1 21 ? 39.988 15.816 56.965 1.00 15.51 13 LEU B C 1
ATOM 2876 O O . LEU B 1 21 ? 38.838 15.713 56.531 1.00 16.08 13 LEU B O 1
ATOM 2881 N N . LEU B 1 22 ? 40.303 16.529 58.047 1.00 15.08 14 LEU B N 1
ATOM 2882 C CA . LEU B 1 22 ? 39.298 17.245 58.827 1.00 14.92 14 LEU B CA 1
ATOM 2883 C C . LEU B 1 22 ? 39.204 18.723 58.418 1.00 16.52 14 LEU B C 1
ATOM 2884 O O . LEU B 1 22 ? 38.494 19.512 59.050 1.00 18.55 14 LEU B O 1
ATOM 2889 N N . ARG B 1 23 ? 39.906 19.072 57.338 1.00 16.32 15 ARG B N 1
ATOM 2890 C CA . ARG B 1 23 ? 39.900 20.428 56.780 1.00 17.48 15 ARG B CA 1
ATOM 2891 C C . ARG B 1 23 ? 40.345 21.467 57.811 1.00 19.11 15 ARG B C 1
ATOM 2892 O O . ARG B 1 23 ? 39.844 22.596 57.856 1.00 19.43 15 ARG B O 1
ATOM 2900 N N . GLU B 1 24 ? 41.325 21.074 58.611 1.00 18.97 16 GLU B N 1
ATOM 2901 C CA . GLU B 1 24 ? 41.992 21.984 59.532 1.00 20.63 16 GLU B CA 1
ATOM 2902 C C . GLU B 1 24 ? 43.280 22.503 58.882 1.00 20.77 16 GLU B C 1
ATOM 2903 O O . GLU B 1 24 ? 43.801 21.878 57.963 1.00 20.15 16 GLU B O 1
ATOM 2909 N N . PRO B 1 25 ? 43.799 23.650 59.348 1.00 22.92 17 PRO B N 1
ATOM 2910 C CA . PRO B 1 25 ? 45.036 24.175 58.754 1.00 22.80 17 PRO B CA 1
ATOM 2911 C C . PRO B 1 25 ? 46.196 23.175 58.784 1.00 22.77 17 PRO B C 1
ATOM 2912 O O . PRO B 1 25 ? 46.363 22.455 59.775 1.00 23.82 17 PRO B O 1
ATOM 2916 N N . VAL B 1 26 ? 46.974 23.132 57.704 1.00 21.81 18 VAL B N 1
ATOM 2917 C CA . VAL B 1 26 ? 48.124 22.235 57.598 1.00 22.11 18 VAL B CA 1
ATOM 2918 C C . VAL B 1 26 ? 49.361 22.996 57.119 1.00 23.05 18 VAL B C 1
ATOM 2919 O O . VAL B 1 26 ? 49.246 24.005 56.418 1.00 24.56 18 VAL B O 1
ATOM 2923 N N . ASP B 1 27 ? 50.541 22.501 57.486 1.00 22.21 19 ASP B N 1
ATOM 2924 C CA . ASP B 1 27 ? 51.795 23.152 57.115 1.00 23.07 19 ASP B CA 1
ATOM 2925 C C . ASP B 1 27 ? 52.226 22.805 55.697 1.00 22.07 19 ASP B C 1
ATOM 2926 O O . ASP B 1 27 ? 52.851 23.622 55.014 1.00 24.14 19 ASP B O 1
ATOM 2931 N N . THR B 1 28 ? 51.894 21.593 55.264 1.00 20.16 20 THR B N 1
ATOM 2932 C CA . THR B 1 28 ? 52.196 21.137 53.913 1.00 19.09 20 THR B CA 1
ATOM 2933 C C . THR B 1 28 ? 51.213 20.022 53.569 1.00 17.86 20 THR B C 1
ATOM 2934 O O . THR B 1 28 ? 50.499 19.538 54.445 1.00 19.40 20 THR B O 1
ATOM 2938 N N . THR B 1 29 ? 51.159 19.622 52.302 1.00 17.00 21 THR B N 1
ATOM 2939 C CA . THR B 1 29 ? 50.232 18.572 51.893 1.00 16.26 21 THR B CA 1
ATOM 2940 C C . THR B 1 29 ? 50.666 17.207 52.434 1.00 16.03 21 THR B C 1
ATOM 2941 O O . THR B 1 29 ? 51.801 16.783 52.214 1.00 17.69 21 THR B O 1
ATOM 2945 N N . PRO B 1 30 ? 49.764 16.506 53.136 1.00 15.12 22 PRO B N 1
ATOM 2946 C CA . PRO B 1 30 ? 50.110 15.156 53.582 1.00 16.21 22 PRO B CA 1
ATOM 2947 C C . PRO B 1 30 ? 50.075 14.161 52.425 1.00 15.20 22 PRO B C 1
ATOM 2948 O O . PRO B 1 30 ? 49.356 14.385 51.440 1.00 15.27 22 PRO B O 1
ATOM 2952 N N . ILE B 1 31 ? 50.843 13.082 52.541 1.00 14.85 23 ILE B N 1
ATOM 2953 C CA . ILE B 1 31 ? 50.822 12.022 51.537 1.00 15.37 23 ILE B CA 1
ATOM 2954 C C . ILE B 1 31 ? 51.018 10.646 52.169 1.00 15.46 23 ILE B C 1
ATOM 2955 O O . ILE B 1 31 ? 51.849 10.476 53.071 1.00 15.23 23 ILE B O 1
ATOM 2960 N N . TRP B 1 32 ? 50.240 9.675 51.702 1.00 14.55 24 TRP B N 1
ATOM 2961 C CA . TRP B 1 32 ? 50.587 8.274 51.885 1.00 13.52 24 TRP B CA 1
ATOM 2962 C C . TRP B 1 32 ? 50.231 7.586 50.576 1.00 13.32 24 TRP B C 1
ATOM 2963 O O . TRP B 1 32 ? 49.659 8.213 49.673 1.00 14.21 24 TRP B O 1
ATOM 2974 N N . MET B 1 33 ? 50.578 6.314 50.448 1.00 13.94 25 MET B N 1
ATOM 2975 C CA . MET B 1 33 ? 50.340 5.623 49.180 1.00 14.95 25 MET B CA 1
ATOM 2976 C C . MET B 1 33 ? 49.649 4.280 49.400 1.00 14.07 25 MET B C 1
ATOM 2977 O O . MET B 1 33 ? 50.118 3.459 50.192 1.00 14.78 25 MET B O 1
ATOM 2982 N N . MET B 1 34 ? 48.539 4.053 48.704 1.00 13.12 26 MET B N 1
ATOM 2983 C CA . MET B 1 34 ? 47.894 2.746 48.791 1.00 13.82 26 MET B CA 1
ATOM 2984 C C . MET B 1 34 ? 48.893 1.656 48.378 1.00 14.38 26 MET B C 1
ATOM 2985 O O . MET B 1 34 ? 49.678 1.831 47.433 1.00 15.16 26 MET B O 1
ATOM 2990 N N . ARG B 1 35 ? 48.876 0.561 49.137 1.00 14.48 27 ARG B N 1
ATOM 2991 C CA . ARG B 1 35 ? 49.807 -0.556 48.990 1.00 14.28 27 ARG B CA 1
ATOM 2992 C C . ARG B 1 35 ? 51.271 -0.126 49.127 1.00 15.08 27 ARG B C 1
ATOM 2993 O O . ARG B 1 35 ? 52.157 -0.714 48.508 1.00 17.57 27 ARG B O 1
ATOM 3001 N N . GLN B 1 36 ? 51.539 0.870 49.973 1.00 14.26 28 GLN B N 1
ATOM 3002 C CA . GLN B 1 36 ? 52.920 1.326 50.157 1.00 15.20 28 GLN B CA 1
ATOM 3003 C C . GLN B 1 36 ? 53.810 0.217 50.737 1.00 16.46 28 GLN B C 1
ATOM 3004 O O . GLN B 1 36 ? 55.024 0.241 50.559 1.00 19.14 28 GLN B O 1
ATOM 3010 N N . ALA B 1 37 ? 53.207 -0.757 51.412 1.00 17.33 29 ALA B N 1
ATOM 3011 C CA . ALA B 1 37 ? 53.901 -2.004 51.735 1.00 18.20 29 ALA B CA 1
ATOM 3012 C C . ALA B 1 37 ? 53.568 -3.054 50.673 1.00 20.20 29 ALA B C 1
ATOM 3013 O O . ALA B 1 37 ? 52.412 -3.459 50.543 1.00 21.36 29 ALA B O 1
ATOM 3015 N N . GLY B 1 38 ? 54.568 -3.486 49.908 1.00 21.76 30 GLY B N 1
ATOM 3016 C CA . GLY B 1 38 ? 54.329 -4.436 48.833 1.00 23.96 30 GLY B CA 1
ATOM 3017 C C . GLY B 1 38 ? 55.566 -4.862 48.065 1.00 25.50 30 GLY B C 1
ATOM 3018 O O . GLY B 1 38 ? 56.678 -4.440 48.383 1.00 24.43 30 GLY B O 1
ATOM 3019 N N . ARG B 1 39 ? 55.354 -5.678 47.032 1.00 28.55 31 ARG B N 1
ATOM 3020 C CA . ARG B 1 39 ? 56.427 -6.367 46.313 1.00 32.19 31 ARG B CA 1
ATOM 3021 C C . ARG B 1 39 ? 57.442 -5.461 45.616 1.00 29.46 31 ARG B C 1
ATOM 3022 O O . ARG B 1 39 ? 58.558 -5.898 45.333 1.00 29.91 31 ARG B O 1
ATOM 3030 N N . TYR B 1 40 ? 57.071 -4.213 45.336 1.00 26.44 32 TYR B N 1
ATOM 3031 C CA . TYR B 1 40 ? 58.000 -3.301 44.674 1.00 24.96 32 TYR B CA 1
ATOM 3032 C C . TYR B 1 40 ? 59.228 -3.046 45.557 1.00 25.13 32 TYR B C 1
ATOM 3033 O O . TYR B 1 40 ? 60.295 -2.688 45.052 1.00 25.85 32 TYR B O 1
ATOM 3042 N N . LEU B 1 41 ? 59.082 -3.254 46.867 1.00 25.41 33 LEU B N 1
ATOM 3043 C CA . LEU B 1 41 ? 60.199 -3.115 47.806 1.00 26.01 33 LEU B CA 1
ATOM 3044 C C . LEU B 1 41 ? 61.002 -4.406 47.946 1.00 29.23 33 LEU B C 1
ATOM 3045 O O . LEU B 1 41 ? 60.444 -5.444 48.313 1.00 29.59 33 LEU B O 1
ATOM 3050 N N . PRO B 1 42 ? 62.316 -4.345 47.664 1.00 31.71 34 PRO B N 1
ATOM 3051 C CA . PRO B 1 42 ? 63.187 -5.511 47.855 1.00 32.58 34 PRO B CA 1
ATOM 3052 C C . PRO B 1 42 ? 63.104 -6.088 49.267 1.00 33.69 34 PRO B C 1
ATOM 3053 O O . PRO B 1 42 ? 63.125 -7.311 49.428 1.00 34.93 34 PRO B O 1
ATOM 3057 N N . GLU B 1 43 ? 63.009 -5.223 50.273 1.00 33.35 35 GLU B N 1
ATOM 3058 C CA . GLU B 1 43 ? 62.938 -5.693 51.654 1.00 32.65 35 GLU B CA 1
ATOM 3059 C C . GLU B 1 43 ? 61.600 -6.363 51.954 1.00 32.97 35 GLU B C 1
ATOM 3060 O O . GLU B 1 43 ? 61.518 -7.210 52.843 1.00 33.39 35 GLU B O 1
ATOM 3066 N N . TYR B 1 44 ? 60.549 -5.985 51.233 1.00 32.22 36 TYR B N 1
ATOM 3067 C CA . TYR B 1 44 ? 59.286 -6.700 51.371 1.00 32.56 36 TYR B CA 1
ATOM 3068 C C . TYR B 1 44 ? 59.474 -8.134 50.879 1.00 35.04 36 TYR B C 1
ATOM 3069 O O . TYR B 1 44 ? 59.118 -9.081 51.568 1.00 35.85 36 TYR B O 1
ATOM 3078 N N . ARG B 1 45 ? 60.035 -8.287 49.683 1.00 37.50 37 ARG B N 1
ATOM 3079 C CA . ARG B 1 45 ? 60.227 -9.614 49.108 1.00 40.11 37 ARG B CA 1
ATOM 3080 C C . ARG B 1 45 ? 61.149 -10.466 49.975 1.00 42.62 37 ARG B C 1
ATOM 3081 O O . ARG B 1 45 ? 60.915 -11.663 50.149 1.00 43.88 37 ARG B O 1
ATOM 3089 N N . GLU B 1 46 ? 62.189 -9.844 50.525 1.00 43.84 38 GLU B N 1
ATOM 3090 C CA . GLU B 1 46 ? 63.132 -10.555 51.387 1.00 45.60 38 GLU B CA 1
ATOM 3091 C C . GLU B 1 46 ? 62.441 -11.013 52.665 1.00 46.95 38 GLU B C 1
ATOM 3092 O O . GLU B 1 46 ? 62.599 -12.158 53.084 1.00 48.32 38 GLU B O 1
ATOM 3094 N N . THR B 1 47 ? 61.676 -10.114 53.280 1.00 47.41 39 THR B N 1
ATOM 3095 C CA . THR B 1 47 ? 60.900 -10.458 54.468 1.00 48.54 39 THR B CA 1
ATOM 3096 C C . THR B 1 47 ? 59.877 -11.536 54.128 1.00 50.63 39 THR B C 1
ATOM 3097 O O . THR B 1 47 ? 59.706 -12.507 54.866 1.00 50.82 39 THR B O 1
ATOM 3101 N N . ARG B 1 48 ? 59.219 -11.358 52.989 1.00 52.41 40 ARG B N 1
ATOM 3102 C CA . ARG B 1 48 ? 58.178 -12.267 52.522 1.00 54.51 40 ARG B CA 1
ATOM 3103 C C . ARG B 1 48 ? 58.686 -13.698 52.320 1.00 54.95 40 ARG B C 1
ATOM 3104 O O . ARG B 1 48 ? 57.962 -14.662 52.570 1.00 55.18 40 ARG B O 1
ATOM 3112 N N . SER B 1 49 ? 59.932 -13.835 51.876 1.00 55.25 41 SER B N 1
ATOM 3113 C CA . SER B 1 49 ? 60.501 -15.155 51.608 1.00 55.89 41 SER B CA 1
ATOM 3114 C C . SER B 1 49 ? 60.701 -15.950 52.895 1.00 56.48 41 SER B C 1
ATOM 3115 O O . SER B 1 49 ? 60.662 -17.181 52.887 1.00 57.44 41 SER B O 1
ATOM 3118 N N . LYS B 1 50 ? 60.919 -15.243 53.999 1.00 56.11 42 LYS B N 1
ATOM 3119 C CA . LYS B 1 50 ? 61.118 -15.892 55.289 1.00 55.90 42 LYS B CA 1
ATOM 3120 C C . LYS B 1 50 ? 59.782 -16.357 55.863 1.00 56.43 42 LYS B C 1
ATOM 3121 O O . LYS B 1 50 ? 59.737 -17.201 56.760 1.00 56.29 42 LYS B O 1
ATOM 3123 N N . ALA B 1 51 ? 58.696 -15.803 55.336 1.00 56.73 43 ALA B N 1
ATOM 3124 C CA . ALA B 1 51 ? 57.359 -16.165 55.788 1.00 57.64 43 ALA B CA 1
ATOM 3125 C C . ALA B 1 51 ? 56.873 -17.425 55.079 1.00 58.90 43 ALA B C 1
ATOM 3126 O O . ALA B 1 51 ? 57.613 -18.040 54.309 1.00 58.64 43 ALA B O 1
ATOM 3128 N N . GLY B 1 52 ? 55.627 -17.806 55.342 1.00 59.81 44 GLY B N 1
ATOM 3129 C CA . GLY B 1 52 ? 55.066 -19.017 54.771 1.00 61.39 44 GLY B CA 1
ATOM 3130 C C . GLY B 1 52 ? 54.156 -18.775 53.582 1.00 62.84 44 GLY B C 1
ATOM 3131 O O . GLY B 1 52 ? 54.478 -17.988 52.693 1.00 62.74 44 GLY B O 1
ATOM 3132 N N . ASP B 1 53 ? 53.015 -19.460 53.571 1.00 64.20 45 ASP B N 1
ATOM 3133 C CA . ASP B 1 53 ? 52.042 -19.327 52.492 1.00 65.53 45 ASP B CA 1
ATOM 3134 C C . ASP B 1 53 ? 51.456 -17.920 52.454 1.00 67.13 45 ASP B C 1
ATOM 3135 O O . ASP B 1 53 ? 51.523 -17.183 53.438 1.00 67.23 45 ASP B O 1
ATOM 3137 N N . PHE B 1 54 ? 50.878 -17.556 51.313 1.00 68.58 46 PHE B N 1
ATOM 3138 C CA . PHE B 1 54 ? 50.318 -16.222 51.115 1.00 69.49 46 PHE B CA 1
ATOM 3139 C C . PHE B 1 54 ? 49.169 -15.933 52.080 1.00 70.16 46 PHE B C 1
ATOM 3140 O O . PHE B 1 54 ? 48.935 -14.783 52.453 1.00 70.58 46 PHE B O 1
ATOM 3142 N N . LEU B 1 55 ? 48.457 -16.981 52.482 1.00 69.80 47 LEU B N 1
ATOM 3143 C CA . LEU B 1 55 ? 47.325 -16.835 53.389 1.00 68.83 47 LEU B CA 1
ATOM 3144 C C . LEU B 1 55 ? 47.770 -16.491 54.810 1.00 67.11 47 LEU B C 1
ATOM 3145 O O . LEU B 1 55 ? 47.085 -15.755 55.522 1.00 67.44 47 LEU B O 1
ATOM 3147 N N . SER B 1 56 ? 48.923 -17.019 55.213 1.00 64.64 48 SER B N 1
ATOM 3148 C CA . SER B 1 56 ? 49.386 -16.890 56.593 1.00 61.71 48 SER B CA 1
ATOM 3149 C C . SER B 1 56 ? 50.096 -15.565 56.866 1.00 58.69 48 SER B C 1
ATOM 3150 O O . SER B 1 56 ? 50.505 -15.299 57.995 1.00 58.11 48 SER B O 1
ATOM 3153 N N . LEU B 1 57 ? 50.243 -14.738 55.835 1.00 56.08 49 LEU B N 1
ATOM 3154 C CA . LEU B 1 57 ? 50.923 -13.455 55.985 1.00 53.32 49 LEU B CA 1
ATOM 3155 C C . LEU B 1 57 ? 50.164 -12.522 56.921 1.00 49.87 49 LEU B C 1
ATOM 3156 O O . LEU B 1 57 ? 50.752 -11.907 57.811 1.00 48.13 49 LEU B O 1
ATOM 3161 N N . CYS B 1 58 ? 48.857 -12.417 56.708 1.00 48.65 50 CYS B N 1
ATOM 3162 C CA . CYS B 1 58 ? 48.027 -11.519 57.502 1.00 47.14 50 CYS B CA 1
ATOM 3163 C C . CYS B 1 58 ? 47.912 -11.995 58.942 1.00 45.11 50 CYS B C 1
ATOM 3164 O O . CYS B 1 58 ? 47.773 -11.181 59.859 1.00 43.32 50 CYS B O 1
ATOM 3167 N N . LYS B 1 59 ? 47.970 -13.312 59.132 1.00 44.59 51 LYS B N 1
ATOM 3168 C CA . LYS B 1 59 ? 47.881 -13.907 60.462 1.00 43.93 51 LYS B CA 1
ATOM 3169 C C . LYS B 1 59 ? 49.240 -13.918 61.152 1.00 41.76 51 LYS B C 1
ATOM 3170 O O . LYS B 1 59 ? 49.345 -14.233 62.337 1.00 41.41 51 LYS B O 1
ATOM 3176 N N . ASN B 1 60 ? 50.279 -13.589 60.394 1.00 39.90 52 ASN B N 1
ATOM 3177 C CA . ASN B 1 60 ? 51.627 -13.458 60.933 1.00 40.32 52 ASN B CA 1
ATOM 3178 C C . ASN B 1 60 ? 51.821 -12.021 61.417 1.00 39.39 52 ASN B C 1
ATOM 3179 O O . ASN B 1 60 ? 52.171 -11.143 60.634 1.00 38.85 52 ASN B O 1
ATOM 3184 N N . THR B 1 61 ? 51.593 -11.789 62.706 1.00 39.00 53 THR B N 1
ATOM 3185 C CA . THR B 1 61 ? 51.624 -10.436 63.257 1.00 37.69 53 THR B CA 1
ATOM 3186 C C . THR B 1 61 ? 53.008 -9.799 63.126 1.00 35.50 53 THR B C 1
ATOM 3187 O O . THR B 1 61 ? 53.122 -8.611 62.818 1.00 34.01 53 THR B O 1
ATOM 3191 N N . GLU B 1 62 ? 54.053 -10.589 63.352 1.00 35.31 54 GLU B N 1
ATOM 3192 C CA . GLU B 1 62 ? 55.423 -10.113 63.170 1.00 34.71 54 GLU B CA 1
ATOM 3193 C C . GLU B 1 62 ? 55.657 -9.646 61.735 1.00 33.15 54 GLU B C 1
ATOM 3194 O O . GLU B 1 62 ? 56.222 -8.575 61.509 1.00 32.89 54 GLU B O 1
ATOM 3196 N N . PHE B 1 63 ? 55.227 -10.457 60.770 1.00 32.02 55 PHE B N 1
ATOM 3197 C CA . PHE B 1 63 ? 55.383 -10.116 59.362 1.00 31.65 55 PHE B CA 1
ATOM 3198 C C . PHE B 1 63 ? 54.600 -8.850 59.058 1.00 28.48 55 PHE B C 1
ATOM 3199 O O . PHE B 1 63 ? 55.118 -7.928 58.430 1.00 27.63 55 PHE B O 1
ATOM 3207 N N . ALA B 1 64 ? 53.350 -8.818 59.512 1.00 26.28 56 ALA B N 1
ATOM 3208 C CA . ALA B 1 64 ? 52.448 -7.712 59.215 1.00 25.49 56 ALA B CA 1
ATOM 3209 C C . ALA B 1 64 ? 53.019 -6.391 59.711 1.00 25.48 56 ALA B C 1
ATOM 3210 O O . ALA B 1 64 ? 53.005 -5.391 58.991 1.00 24.38 56 ALA B O 1
ATOM 3212 N N . CYS B 1 65 ? 53.521 -6.391 60.940 1.00 25.97 57 CYS B N 1
ATOM 3213 C CA . CYS B 1 65 ? 54.073 -5.178 61.528 1.00 26.77 57 CYS B CA 1
ATOM 3214 C C . CYS B 1 65 ? 55.341 -4.763 60.789 1.00 27.72 57 CYS B C 1
ATOM 3215 O O . CYS B 1 65 ? 55.536 -3.584 60.478 1.00 28.06 57 CYS B O 1
ATOM 3218 N N . GLU B 1 66 ? 56.190 -5.740 60.487 1.00 27.95 58 GLU B N 1
ATOM 3219 C CA . GLU B 1 66 ? 57.440 -5.461 59.797 1.00 28.63 58 GLU B CA 1
ATOM 3220 C C . GLU B 1 66 ? 57.219 -4.782 58.442 1.00 26.72 58 GLU B C 1
ATOM 3221 O O . GLU B 1 66 ? 57.792 -3.724 58.181 1.00 26.87 58 GLU B O 1
ATOM 3227 N N . VAL B 1 67 ? 56.384 -5.361 57.584 1.00 23.97 59 VAL B N 1
ATOM 3228 C CA . VAL B 1 67 ? 56.231 -4.795 56.243 1.00 22.64 59 VAL B CA 1
ATOM 3229 C C . VAL B 1 67 ? 55.486 -3.458 56.291 1.00 21.77 59 VAL B C 1
ATOM 3230 O O . VAL B 1 67 ? 55.694 -2.609 55.426 1.00 22.76 59 VAL B O 1
ATOM 3234 N N . THR B 1 68 ? 54.638 -3.255 57.298 1.00 20.71 60 THR B N 1
ATOM 3235 C CA . THR B 1 68 ? 53.951 -1.970 57.452 1.00 20.46 60 THR B CA 1
ATOM 3236 C C . THR B 1 68 ? 54.959 -0.844 57.684 1.00 20.94 60 THR B C 1
ATOM 3237 O O . THR B 1 68 ? 54.794 0.268 57.181 1.00 19.93 60 THR B O 1
ATOM 3241 N N . LEU B 1 69 ? 56.009 -1.146 58.442 1.00 21.18 61 LEU B N 1
ATOM 3242 C CA . LEU B 1 69 ? 57.011 -0.142 58.791 1.00 22.07 61 LEU B CA 1
ATOM 3243 C C . LEU B 1 69 ? 58.006 0.151 57.669 1.00 23.40 61 LEU B C 1
ATOM 3244 O O . LEU B 1 69 ? 58.581 1.239 57.618 1.00 23.11 61 LEU B O 1
ATOM 3249 N N . GLN B 1 70 ? 58.218 -0.821 56.787 1.00 22.13 62 GLN B N 1
ATOM 3250 C CA . GLN B 1 70 ? 59.271 -0.718 55.775 1.00 23.91 62 GLN B CA 1
ATOM 3251 C C . GLN B 1 70 ? 59.186 0.542 54.877 1.00 24.05 62 GLN B C 1
ATOM 3252 O O . GLN B 1 70 ? 60.199 1.232 54.719 1.00 24.99 62 GLN B O 1
ATOM 3258 N N . PRO B 1 71 ? 58.000 0.864 54.305 1.00 22.49 63 PRO B N 1
ATOM 3259 C CA . PRO B 1 71 ? 57.977 2.086 53.484 1.00 22.25 63 PRO B CA 1
ATOM 3260 C C . PRO B 1 71 ? 58.266 3.369 54.261 1.00 22.89 63 PRO B C 1
ATOM 3261 O O . PRO B 1 71 ? 58.779 4.328 53.677 1.00 23.65 63 PRO B O 1
ATOM 3265 N N . LEU B 1 72 ? 57.953 3.389 55.553 1.00 22.21 64 LEU B N 1
ATOM 3266 C CA A LEU B 1 72 ? 58.218 4.564 56.378 0.34 23.85 64 LEU B CA 1
ATOM 3267 C CA B LEU B 1 72 ? 58.217 4.561 56.381 0.66 23.30 64 LEU B CA 1
ATOM 3268 C C . LEU B 1 72 ? 59.711 4.794 56.600 1.00 25.22 64 LEU B C 1
ATOM 3269 O O . LEU B 1 72 ? 60.135 5.911 56.890 1.00 27.46 64 LEU B O 1
ATOM 3278 N N . ARG B 1 73 ? 60.511 3.741 56.467 1.00 25.79 65 ARG B N 1
ATOM 3279 C CA . ARG B 1 73 ? 61.958 3.879 56.620 1.00 28.87 65 ARG B CA 1
ATOM 3280 C C . ARG B 1 73 ? 62.584 4.480 55.359 1.00 29.54 65 ARG B C 1
ATOM 3281 O O . ARG B 1 73 ? 63.637 5.113 55.421 1.00 31.92 65 ARG B O 1
ATOM 3289 N N . ARG B 1 74 ? 61.925 4.281 54.221 1.00 28.38 66 ARG B N 1
ATOM 3290 C CA . ARG B 1 74 ? 62.418 4.771 52.933 1.00 28.00 66 ARG B CA 1
ATOM 3291 C C . ARG B 1 74 ? 61.894 6.151 52.573 1.00 26.63 66 ARG B C 1
ATOM 3292 O O . ARG B 1 74 ? 62.603 6.959 51.971 1.00 27.35 66 ARG B O 1
ATOM 3300 N N . TYR B 1 75 ? 60.632 6.393 52.912 1.00 23.31 67 TYR B N 1
ATOM 3301 C CA . TYR B 1 75 ? 59.913 7.570 52.440 1.00 22.03 67 TYR B CA 1
ATOM 3302 C C . TYR B 1 75 ? 59.318 8.331 53.609 1.00 21.84 67 TYR B C 1
ATOM 3303 O O . TYR B 1 75 ? 58.906 7.733 54.597 1.00 22.80 67 TYR B O 1
ATOM 3312 N N . ASP B 1 76 ? 59.251 9.651 53.480 1.00 21.72 68 ASP B N 1
ATOM 3313 C CA A ASP B 1 76 ? 58.713 10.500 54.543 0.55 21.58 68 ASP B CA 1
ATOM 3314 C CA B ASP B 1 76 ? 58.724 10.505 54.536 0.45 21.33 68 ASP B CA 1
ATOM 3315 C C . ASP B 1 76 ? 57.196 10.547 54.490 1.00 20.59 68 ASP B C 1
ATOM 3316 O O . ASP B 1 76 ? 56.607 11.613 54.358 1.00 21.40 68 ASP B O 1
ATOM 3325 N N . LEU B 1 77 ? 56.566 9.382 54.596 1.00 19.20 69 LEU B N 1
ATOM 3326 C CA . LEU B 1 77 ? 55.110 9.282 54.506 1.00 18.27 69 LEU B CA 1
ATOM 3327 C C . LEU B 1 77 ? 54.426 9.855 55.749 1.00 17.99 69 LEU B C 1
ATOM 3328 O O . LEU B 1 77 ? 55.006 9.868 56.835 1.00 20.34 69 LEU B O 1
ATOM 3333 N N . ASP B 1 78 ? 53.201 10.346 55.581 1.00 16.22 70 ASP B N 1
ATOM 3334 C CA . ASP B 1 78 ? 52.487 10.985 56.688 1.00 16.21 70 ASP B CA 1
ATOM 3335 C C . ASP B 1 78 ? 51.471 10.084 57.363 1.00 16.11 70 ASP B C 1
ATOM 3336 O O . ASP B 1 78 ? 50.732 10.528 58.247 1.00 15.84 70 ASP B O 1
ATOM 3341 N N . ALA B 1 79 ? 51.443 8.820 56.957 1.00 15.04 71 ALA B N 1
ATOM 3342 C CA . ALA B 1 79 ? 50.578 7.832 57.591 1.00 15.11 71 ALA B CA 1
ATOM 3343 C C . ALA B 1 79 ? 51.097 6.435 57.306 1.00 15.29 71 ALA B C 1
ATOM 3344 O O . ALA B 1 79 ? 51.777 6.209 56.300 1.00 15.88 71 ALA B O 1
ATOM 3346 N N . ALA B 1 80 ? 50.788 5.506 58.204 1.00 15.48 72 ALA B N 1
ATOM 3347 C CA . ALA B 1 80 ? 50.966 4.083 57.950 1.00 15.46 72 ALA B CA 1
ATOM 3348 C C . ALA B 1 80 ? 49.588 3.454 57.788 1.00 15.34 72 ALA B C 1
ATOM 3349 O O . ALA B 1 80 ? 48.603 3.957 58.331 1.00 16.05 72 ALA B O 1
ATOM 3351 N N . ILE B 1 81 ? 49.498 2.373 57.024 1.00 15.42 73 ILE B N 1
ATOM 3352 C CA . ILE B 1 81 ? 48.235 1.656 56.967 1.00 15.72 73 ILE B CA 1
ATOM 3353 C C . ILE B 1 81 ? 48.450 0.216 57.408 1.00 15.85 73 ILE B C 1
ATOM 3354 O O . ILE B 1 81 ? 49.461 -0.418 57.076 1.00 16.12 73 ILE B O 1
ATOM 3359 N N . LEU B 1 82 ? 47.504 -0.275 58.197 1.00 15.19 74 LEU B N 1
ATOM 3360 C CA . LEU B 1 82 ? 47.475 -1.670 58.602 1.00 15.23 74 LEU B CA 1
ATOM 3361 C C . LEU B 1 82 ? 47.736 -2.585 57.417 1.00 16.31 74 LEU B C 1
ATOM 3362 O O . LEU B 1 82 ? 47.056 -2.486 56.402 1.00 16.99 74 LEU B O 1
ATOM 3367 N N . PHE B 1 83 ? 48.719 -3.469 57.538 1.00 17.07 75 PHE B N 1
ATOM 3368 C CA . PHE B 1 83 ? 48.883 -4.498 56.524 1.00 16.86 75 PHE B CA 1
ATOM 3369 C C . PHE B 1 83 ? 47.941 -5.649 56.836 1.00 16.35 75 PHE B C 1
ATOM 3370 O O . PHE B 1 83 ? 48.083 -6.320 57.864 1.00 18.33 75 PHE B O 1
ATOM 3378 N N . SER B 1 84 ? 46.964 -5.848 55.957 1.00 16.78 76 SER B N 1
ATOM 3379 C CA . SER B 1 84 ? 45.989 -6.919 56.098 1.00 17.27 76 SER B CA 1
ATOM 3380 C C . SER B 1 84 ? 45.306 -7.120 54.751 1.00 18.51 76 SER B C 1
ATOM 3381 O O . SER B 1 84 ? 45.822 -6.708 53.715 1.00 20.71 76 SER B O 1
ATOM 3384 N N . ASP B 1 85 ? 44.138 -7.742 54.768 1.00 18.79 77 ASP B N 1
ATOM 3385 C CA . ASP B 1 85 ? 43.402 -8.014 53.538 1.00 19.03 77 ASP B CA 1
ATOM 3386 C C . ASP B 1 85 ? 41.934 -7.751 53.814 1.00 17.54 77 ASP B C 1
ATOM 3387 O O . ASP B 1 85 ? 41.482 -8.013 54.927 1.00 17.65 77 ASP B O 1
ATOM 3392 N N . ILE B 1 86 ? 41.179 -7.242 52.837 1.00 16.01 78 ILE B N 1
ATOM 3393 C CA . ILE B 1 86 ? 39.754 -7.027 53.074 1.00 16.23 78 ILE B CA 1
ATOM 3394 C C . ILE B 1 86 ? 39.043 -8.363 53.288 1.00 15.49 78 ILE B C 1
ATOM 3395 O O . ILE B 1 86 ? 37.966 -8.399 53.878 1.00 16.00 78 ILE B O 1
ATOM 3400 N N . LEU B 1 87 ? 39.635 -9.462 52.815 1.00 14.33 79 LEU B N 1
ATOM 3401 C CA . LEU B 1 87 ? 38.927 -10.745 52.834 1.00 15.39 79 LEU B CA 1
ATOM 3402 C C . LEU B 1 87 ? 38.968 -11.462 54.184 1.00 15.06 79 LEU B C 1
ATOM 3403 O O . LEU B 1 87 ? 38.450 -12.575 54.312 1.00 16.02 79 LEU B O 1
ATOM 3408 N N . THR B 1 88 ? 39.564 -10.825 55.187 1.00 14.04 80 THR B N 1
ATOM 3409 C CA . THR B 1 88 ? 39.494 -11.340 56.556 1.00 13.93 80 THR B CA 1
ATOM 3410 C C . THR B 1 88 ? 38.046 -11.592 57.008 1.00 14.74 80 THR B C 1
ATOM 3411 O O . THR B 1 88 ? 37.757 -12.600 57.652 1.00 15.75 80 THR B O 1
ATOM 3415 N N . ILE B 1 89 ? 37.138 -10.675 56.679 1.00 13.44 81 ILE B N 1
ATOM 3416 C CA . ILE B 1 89 ? 35.770 -10.808 57.156 1.00 14.64 81 ILE B CA 1
ATOM 3417 C C . ILE B 1 89 ? 35.067 -12.047 56.564 1.00 15.42 81 ILE B C 1
ATOM 3418 O O . ILE B 1 89 ? 34.550 -12.866 57.328 1.00 16.67 81 ILE B O 1
ATOM 3423 N N . PRO B 1 90 ? 35.057 -12.214 55.224 1.00 15.24 82 PRO B N 1
ATOM 3424 C CA . PRO B 1 90 ? 34.373 -13.427 54.750 1.00 16.66 82 PRO B CA 1
ATOM 3425 C C . PRO B 1 90 ? 35.060 -14.736 55.178 1.00 16.22 82 PRO B C 1
ATOM 3426 O O . PRO B 1 90 ? 34.378 -15.759 55.343 1.00 17.68 82 PRO B O 1
ATOM 3430 N N . ASP B 1 91 ? 36.377 -14.717 55.369 1.00 15.82 83 ASP B N 1
ATOM 3431 C CA . ASP B 1 91 ? 37.040 -15.891 55.929 1.00 17.46 83 ASP B CA 1
ATOM 3432 C C . ASP B 1 91 ? 36.553 -16.172 57.351 1.00 18.08 83 ASP B C 1
ATOM 3433 O O . ASP B 1 91 ? 36.263 -17.321 57.701 1.00 19.71 83 ASP B O 1
ATOM 3438 N N . ALA B 1 92 ? 36.460 -15.123 58.168 1.00 18.12 84 ALA B N 1
ATOM 3439 C CA . ALA B 1 92 ? 36.036 -15.287 59.554 1.00 17.93 84 ALA B CA 1
ATOM 3440 C C . ALA B 1 92 ? 34.574 -15.719 59.614 1.00 19.24 84 ALA B C 1
ATOM 3441 O O . ALA B 1 92 ? 34.151 -16.365 60.574 1.00 22.54 84 ALA B O 1
ATOM 3443 N N . LEU B 1 93 ? 33.809 -15.383 58.576 1.00 17.99 85 LEU B N 1
ATOM 3444 C CA . LEU B 1 93 ? 32.411 -15.803 58.508 1.00 18.12 85 LEU B CA 1
ATOM 3445 C C . LEU B 1 93 ? 32.273 -17.256 58.041 1.00 18.85 85 LEU B C 1
ATOM 3446 O O . LEU B 1 93 ? 31.157 -17.760 57.914 1.00 20.93 85 LEU B O 1
ATOM 3451 N N . GLY B 1 94 ? 33.399 -17.919 57.778 1.00 20.64 86 GLY B N 1
ATOM 3452 C CA . GLY B 1 94 ? 33.405 -19.355 57.528 1.00 19.91 86 GLY B CA 1
ATOM 3453 C C . GLY B 1 94 ? 33.388 -19.845 56.087 1.00 20.10 86 GLY B C 1
ATOM 3454 O O . GLY B 1 94 ? 33.158 -21.035 55.832 1.00 21.53 86 GLY B O 1
ATOM 3455 N N . LEU B 1 95 ? 33.651 -18.954 55.140 1.00 20.36 87 LEU B N 1
ATOM 3456 C CA . LEU B 1 95 ? 33.568 -19.333 53.728 1.00 20.43 87 LEU B CA 1
ATOM 3457 C C . LEU B 1 95 ? 34.843 -19.983 53.194 1.00 20.80 87 LEU B C 1
ATOM 3458 O O . LEU B 1 95 ? 34.852 -20.489 52.074 1.00 21.71 87 LEU B O 1
ATOM 3463 N N . GLY B 1 96 ? 35.913 -19.970 53.984 1.00 20.20 88 GLY B N 1
ATOM 3464 C CA . GLY B 1 96 ? 37.117 -20.710 53.633 1.00 20.87 88 GLY B CA 1
ATOM 3465 C C . GLY B 1 96 ? 37.982 -20.091 52.549 1.00 22.46 88 GLY B C 1
ATOM 3466 O O . GLY B 1 96 ? 38.031 -20.586 51.422 1.00 21.90 88 GLY B O 1
ATOM 3467 N N . LEU B 1 97 ? 38.661 -18.998 52.890 1.00 22.73 89 LEU B N 1
ATOM 3468 C CA . LEU B 1 97 ? 39.554 -18.331 51.953 1.00 22.43 89 LEU B CA 1
ATOM 3469 C C . LEU B 1 97 ? 40.777 -19.192 51.638 1.00 24.80 89 LEU B C 1
ATOM 3470 O O . LEU B 1 97 ? 41.389 -19.775 52.531 1.00 25.74 89 LEU B O 1
ATOM 3475 N N . TYR B 1 98 ? 41.129 -19.271 50.362 1.00 26.44 90 TYR B N 1
ATOM 3476 C CA . TYR B 1 98 ? 42.395 -19.884 49.974 1.00 29.87 90 TYR B CA 1
ATOM 3477 C C . TYR B 1 98 ? 42.878 -19.191 48.715 1.00 32.28 90 TYR B C 1
ATOM 3478 O O . TYR B 1 98 ? 42.140 -18.414 48.117 1.00 30.77 90 TYR B O 1
ATOM 3487 N N . PHE B 1 99 ? 44.125 -19.439 48.335 1.00 37.93 91 PHE B N 1
ATOM 3488 C CA . PHE B 1 99 ? 44.678 -18.807 47.149 1.00 44.15 91 PHE B CA 1
ATOM 3489 C C . PHE B 1 99 ? 45.095 -19.852 46.129 1.00 48.82 91 PHE B C 1
ATOM 3490 O O . PHE B 1 99 ? 45.791 -20.816 46.453 1.00 49.06 91 PHE B O 1
ATOM 3498 N N . GLU B 1 100 ? 44.644 -19.655 44.895 1.00 52.48 92 GLU B N 1
ATOM 3499 C CA . GLU B 1 100 ? 44.949 -20.568 43.807 1.00 56.03 92 GLU B CA 1
ATOM 3500 C C . GLU B 1 100 ? 45.974 -19.942 42.873 1.00 57.94 92 GLU B C 1
ATOM 3501 O O . GLU B 1 100 ? 45.656 -19.016 42.129 1.00 58.40 92 GLU B O 1
ATOM 3503 N N . THR B 1 101 ? 47.206 -20.438 42.928 1.00 59.40 93 THR B N 1
ATOM 3504 C CA . THR B 1 101 ? 48.259 -19.966 42.037 1.00 61.05 93 THR B CA 1
ATOM 3505 C C . THR B 1 101 ? 47.972 -20.421 40.612 1.00 62.35 93 THR B C 1
ATOM 3506 O O . THR B 1 101 ? 47.885 -21.620 40.348 1.00 63.65 93 THR B O 1
ATOM 3508 N N . GLY B 1 102 ? 47.813 -19.468 39.697 1.00 62.22 94 GLY B N 1
ATOM 3509 C CA . GLY B 1 102 ? 47.864 -18.053 40.019 1.00 61.41 94 GLY B CA 1
ATOM 3510 C C . GLY B 1 102 ? 46.616 -17.333 39.547 1.00 60.38 94 GLY B C 1
ATOM 3511 O O . GLY B 1 102 ? 46.649 -16.590 38.564 1.00 61.33 94 GLY B O 1
ATOM 3512 N N . GLU B 1 103 ? 45.512 -17.558 40.256 1.00 57.00 95 GLU B N 1
ATOM 3513 C CA . GLU B 1 103 ? 44.215 -17.009 39.875 1.00 53.48 95 GLU B CA 1
ATOM 3514 C C . GLU B 1 103 ? 43.634 -16.106 40.963 1.00 49.46 95 GLU B C 1
ATOM 3515 O O . GLU B 1 103 ? 42.517 -15.606 40.832 1.00 49.91 95 GLU B O 1
ATOM 3517 N N . GLY B 1 104 ? 44.388 -15.903 42.037 1.00 44.45 96 GLY B N 1
ATOM 3518 C CA . GLY B 1 104 ? 43.955 -15.012 43.101 1.00 39.66 96 GLY B CA 1
ATOM 3519 C C . GLY B 1 104 ? 43.132 -15.676 44.190 1.00 35.32 96 GLY B C 1
ATOM 3520 O O . GLY B 1 104 ? 43.151 -16.900 44.335 1.00 35.01 96 GLY B O 1
ATOM 3521 N N . PRO B 1 105 ? 42.391 -14.867 44.963 1.00 31.00 97 PRO B N 1
ATOM 3522 C CA . PRO B 1 105 ? 41.644 -15.400 46.105 1.00 28.94 97 PRO B CA 1
ATOM 3523 C C . PRO B 1 105 ? 40.418 -16.197 45.693 1.00 27.09 97 PRO B C 1
ATOM 3524 O O . PRO B 1 105 ? 39.746 -15.862 44.712 1.00 27.43 97 PRO B O 1
ATOM 3528 N N . LYS B 1 106 ? 40.139 -17.256 46.442 1.00 24.71 98 LYS B N 1
ATOM 3529 C CA . LYS B 1 106 ? 38.969 -18.084 46.198 1.00 24.03 98 LYS B CA 1
ATOM 3530 C C . LYS B 1 106 ? 38.349 -18.488 47.525 1.00 21.63 98 LYS B C 1
ATOM 3531 O O . LYS B 1 106 ? 38.999 -18.409 48.572 1.00 21.94 98 LYS B O 1
ATOM 3537 N N . PHE B 1 107 ? 37.091 -18.909 47.484 1.00 20.88 99 PHE B N 1
ATOM 3538 C CA . PHE B 1 107 ? 36.422 -19.420 48.675 1.00 19.79 99 PHE B CA 1
ATOM 3539 C C . PHE B 1 107 ? 35.888 -20.826 48.447 1.00 22.04 99 PHE B C 1
ATOM 3540 O O . PHE B 1 107 ? 35.454 -21.169 47.345 1.00 23.74 99 PHE B O 1
ATOM 3548 N N . HIS B 1 108 ? 35.956 -21.644 49.492 1.00 21.99 100 HIS B N 1
ATOM 3549 C CA . HIS B 1 108 ? 35.464 -23.015 49.433 1.00 23.01 100 HIS B CA 1
ATOM 3550 C C . HIS B 1 108 ? 33.938 -23.068 49.415 1.00 23.10 100 HIS B C 1
ATOM 3551 O O . HIS B 1 108 ? 33.353 -24.048 48.950 1.00 24.62 100 HIS B O 1
ATOM 3558 N N . LYS B 1 109 ? 33.305 -22.020 49.935 1.00 22.78 101 LYS B N 1
ATOM 3559 C CA . LYS B 1 109 ? 31.847 -21.921 49.974 1.00 23.89 101 LYS B CA 1
ATOM 3560 C C . LYS B 1 109 ? 31.376 -20.624 49.328 1.00 21.72 101 LYS B C 1
ATOM 3561 O O . LYS B 1 109 ? 32.045 -19.602 49.441 1.00 22.72 101 LYS B O 1
ATOM 3567 N N . THR B 1 110 ? 30.225 -20.664 48.663 1.00 18.67 102 THR B N 1
ATOM 3568 C CA . THR B 1 110 ? 29.596 -19.444 48.166 1.00 18.89 102 THR B CA 1
ATOM 3569 C C . THR B 1 110 ? 28.219 -19.248 48.782 1.00 18.15 102 THR B C 1
ATOM 3570 O O . THR B 1 110 ? 27.575 -20.205 49.230 1.00 21.38 102 THR B O 1
ATOM 3574 N N . VAL B 1 111 ? 27.779 -17.998 48.785 1.00 15.63 103 VAL B N 1
ATOM 3575 C CA . VAL B 1 111 ? 26.468 -17.613 49.275 1.00 14.07 103 VAL B CA 1
ATOM 3576 C C . VAL B 1 111 ? 25.538 -17.390 48.081 1.00 13.21 103 VAL B C 1
ATOM 3577 O O . VAL B 1 111 ? 25.821 -16.547 47.217 1.00 15.64 103 VAL B O 1
ATOM 3581 N N . ARG B 1 112 ? 24.450 -18.156 48.005 1.00 13.32 104 ARG B N 1
ATOM 3582 C CA . ARG B 1 112 ? 23.561 -18.055 46.845 1.00 12.88 104 ARG B CA 1
ATOM 3583 C C . ARG B 1 112 ? 22.077 -17.922 47.185 1.00 15.25 104 ARG B C 1
ATOM 3584 O O . ARG B 1 112 ? 21.296 -17.457 46.354 1.00 16.66 104 ARG B O 1
ATOM 3592 N N . THR B 1 113 ? 21.683 -18.331 48.390 1.00 15.16 105 THR B N 1
ATOM 3593 C CA . THR B 1 113 ? 20.266 -18.384 48.737 1.00 16.11 105 THR B CA 1
ATOM 3594 C C . THR B 1 113 ? 19.912 -17.567 49.969 1.00 15.74 105 THR B C 1
ATOM 3595 O O . THR B 1 113 ? 20.786 -17.175 50.739 1.00 15.37 105 THR B O 1
ATOM 3599 N N . GLU B 1 114 ? 18.612 -17.350 50.156 1.00 15.86 106 GLU B N 1
ATOM 3600 C CA . GLU B 1 114 ? 18.078 -16.690 51.345 1.00 17.22 106 GLU B CA 1
ATOM 3601 C C . GLU B 1 114 ? 18.563 -17.383 52.625 1.00 17.91 106 GLU B C 1
ATOM 3602 O O . GLU B 1 114 ? 19.023 -16.727 53.567 1.00 18.69 106 GLU B O 1
ATOM 3608 N N . GLN B 1 115 ? 18.494 -18.710 52.645 1.00 18.32 107 GLN B N 1
ATOM 3609 C CA . GLN B 1 115 ? 18.946 -19.458 53.805 1.00 19.45 107 GLN B CA 1
ATOM 3610 C C . GLN B 1 115 ? 20.462 -19.387 53.994 1.00 18.51 107 GLN B C 1
ATOM 3611 O O . GLN B 1 115 ? 20.931 -19.354 55.132 1.00 19.05 107 GLN B O 1
ATOM 3617 N N . ASP B 1 116 ? 21.229 -19.357 52.899 1.00 16.95 108 ASP B N 1
ATOM 3618 C CA . ASP B 1 116 ? 22.681 -19.190 53.012 1.00 16.09 108 ASP B CA 1
ATOM 3619 C C . ASP B 1 116 ? 22.998 -17.912 53.791 1.00 16.37 108 ASP B C 1
ATOM 3620 O O . ASP B 1 116 ? 23.864 -17.902 54.663 1.00 16.95 108 ASP B O 1
ATOM 3625 N N . VAL B 1 117 ? 22.293 -16.835 53.464 1.00 16.28 109 VAL B N 1
ATOM 3626 C CA . VAL B 1 117 ? 22.526 -15.555 54.130 1.00 16.25 109 VAL B CA 1
ATOM 3627 C C . VAL B 1 117 ? 22.103 -15.641 55.595 1.00 18.49 109 VAL B C 1
ATOM 3628 O O . VAL B 1 117 ? 22.826 -15.178 56.479 1.00 20.09 109 VAL B O 1
ATOM 3632 N N . ALA B 1 118 ? 20.941 -16.242 55.845 1.00 19.99 110 ALA B N 1
ATOM 3633 C CA . ALA B 1 118 ? 20.423 -16.372 57.206 1.00 22.82 110 ALA B CA 1
ATOM 3634 C C . ALA B 1 118 ? 21.353 -17.197 58.092 1.00 23.47 110 ALA B C 1
ATOM 3635 O O . ALA B 1 118 ? 21.436 -16.965 59.303 1.00 26.28 110 ALA B O 1
ATOM 3637 N N . ASN B 1 119 ? 22.059 -18.145 57.482 1.00 24.30 111 ASN B N 1
ATOM 3638 C CA . ASN B 1 119 ? 22.942 -19.051 58.215 1.00 25.11 111 ASN B CA 1
ATOM 3639 C C . ASN B 1 119 ? 24.312 -18.456 58.542 1.00 23.15 111 ASN B C 1
ATOM 3640 O O . ASN B 1 119 ? 25.085 -19.072 59.272 1.00 25.39 111 ASN B O 1
ATOM 3645 N N . LEU B 1 120 ? 24.630 -17.283 58.000 1.00 20.58 112 LEU B N 1
ATOM 3646 C CA . LEU B 1 120 ? 25.914 -16.654 58.306 1.00 17.90 112 LEU B CA 1
ATOM 3647 C C . LEU B 1 120 ? 26.013 -16.347 59.797 1.00 18.48 112 LEU B C 1
ATOM 3648 O O . LEU B 1 120 ? 25.060 -15.839 60.394 1.00 20.17 112 LEU B O 1
ATOM 3653 N N . PRO B 1 121 ? 27.170 -16.646 60.400 1.00 18.18 113 PRO B N 1
ATOM 3654 C CA . PRO B 1 121 ? 27.373 -16.324 61.815 1.00 18.48 113 PRO B CA 1
ATOM 3655 C C . PRO B 1 121 ? 27.569 -14.833 62.034 1.00 18.73 113 PRO B C 1
ATOM 3656 O O . PRO B 1 121 ? 27.999 -14.126 61.125 1.00 18.11 113 PRO B O 1
ATOM 3660 N N . LYS B 1 122 ? 27.257 -14.362 63.232 1.00 20.14 114 LYS B N 1
ATOM 3661 C CA . LYS B 1 122 ? 27.604 -13.006 63.613 1.00 21.67 114 LYS B CA 1
ATOM 3662 C C . LYS B 1 122 ? 29.111 -12.927 63.821 1.00 19.47 114 LYS B C 1
ATOM 3663 O O . LYS B 1 122 ? 29.704 -13.790 64.482 1.00 22.28 114 LYS B O 1
ATOM 3669 N N . LEU B 1 123 ? 29.731 -11.911 63.227 1.00 17.97 115 LEU B N 1
ATOM 3670 C CA . LEU B 1 123 ? 31.153 -11.676 63.421 1.00 17.25 115 LEU B CA 1
ATOM 3671 C C . LEU B 1 123 ? 31.414 -11.149 64.823 1.00 18.33 115 LEU B C 1
ATOM 3672 O O . LEU B 1 123 ? 30.798 -10.177 65.253 1.00 21.10 115 LEU B O 1
ATOM 3677 N N . ASN B 1 124 ? 32.321 -11.814 65.526 1.00 18.15 116 ASN B N 1
ATOM 3678 C CA . ASN B 1 124 ? 32.879 -11.311 66.776 1.00 18.22 116 ASN B CA 1
ATOM 3679 C C . ASN B 1 124 ? 34.314 -10.909 66.454 1.00 17.97 116 ASN B C 1
ATOM 3680 O O . ASN B 1 124 ? 35.233 -11.710 66.595 1.00 18.91 116 ASN B O 1
ATOM 3685 N N . ALA B 1 125 ? 34.501 -9.676 65.988 1.00 17.36 117 ALA B N 1
ATOM 3686 C CA . ALA B 1 125 ? 35.771 -9.306 65.367 1.00 16.91 117 ALA B CA 1
ATOM 3687 C C . ALA B 1 125 ? 36.949 -9.408 66.340 1.00 17.18 117 ALA B C 1
ATOM 3688 O O . ALA B 1 125 ? 38.030 -9.857 65.964 1.00 19.01 117 ALA B O 1
ATOM 3690 N N . LYS B 1 126 ? 36.744 -8.993 67.587 1.00 16.54 118 LYS B N 1
ATOM 3691 C CA . LYS B 1 126 ? 37.832 -8.981 68.557 1.00 18.63 118 LYS B CA 1
ATOM 3692 C C . LYS B 1 126 ? 38.389 -10.386 68.792 1.00 20.05 118 LYS B C 1
ATOM 3693 O O . LYS B 1 126 ? 39.588 -10.555 69.004 1.00 21.56 118 LYS B O 1
ATOM 3699 N N . ALA B 1 127 ? 37.516 -11.388 68.732 1.00 19.74 119 ALA B N 1
ATOM 3700 C CA . ALA B 1 127 ? 37.929 -12.779 68.904 1.00 18.81 119 ALA B CA 1
ATOM 3701 C C . ALA B 1 127 ? 38.254 -13.465 67.571 1.00 20.13 119 ALA B C 1
ATOM 3702 O O . ALA B 1 127 ? 39.338 -14.028 67.411 1.00 23.12 119 ALA B O 1
ATOM 3704 N N . ASP B 1 128 ? 37.311 -13.422 66.630 1.00 19.25 120 ASP B N 1
ATOM 3705 C CA . ASP B 1 128 ? 37.449 -14.120 65.347 1.00 19.81 120 ASP B CA 1
ATOM 3706 C C . ASP B 1 128 ? 38.613 -13.579 64.521 1.00 20.15 120 ASP B C 1
ATOM 3707 O O . ASP B 1 128 ? 39.267 -14.323 63.776 1.00 20.57 120 ASP B O 1
ATOM 3712 N N . LEU B 1 129 ? 38.848 -12.275 64.636 1.00 18.69 121 LEU B N 1
ATOM 3713 C CA . LEU B 1 129 ? 39.908 -11.620 63.882 1.00 17.32 121 LEU B CA 1
ATOM 3714 C C . LEU B 1 129 ? 40.899 -10.981 64.844 1.00 19.07 121 LEU B C 1
ATOM 3715 O O . LEU B 1 129 ? 41.388 -9.873 64.622 1.00 18.64 121 LEU B O 1
ATOM 3720 N N . ASP B 1 130 ? 41.190 -11.709 65.919 1.00 20.14 122 ASP B N 1
ATOM 3721 C CA . ASP B 1 130 ? 42.131 -11.241 66.926 1.00 20.85 122 ASP B CA 1
ATOM 3722 C C . ASP B 1 130 ? 43.494 -10.937 66.306 1.00 21.47 122 ASP B C 1
ATOM 3723 O O . ASP B 1 130 ? 44.181 -10.012 66.742 1.00 22.85 122 ASP B O 1
ATOM 3728 N N . TYR B 1 131 ? 43.875 -11.688 65.275 1.00 21.52 123 TYR B N 1
ATOM 3729 C CA . TYR B 1 131 ? 45.181 -11.476 64.662 1.00 21.56 123 TYR B CA 1
ATOM 3730 C C . TYR B 1 131 ? 45.250 -10.125 63.948 1.00 20.83 123 TYR B C 1
ATOM 3731 O O . TYR B 1 131 ? 46.320 -9.528 63.861 1.00 22.38 123 TYR B O 1
ATOM 3740 N N . VAL B 1 132 ? 44.115 -9.634 63.459 1.00 19.18 124 VAL B N 1
ATOM 3741 C CA . VAL B 1 132 ? 44.074 -8.292 62.880 1.00 17.61 124 VAL B CA 1
ATOM 3742 C C . VAL B 1 132 ? 44.267 -7.249 63.983 1.00 17.92 124 VAL B C 1
ATOM 3743 O O . VAL B 1 132 ? 45.038 -6.304 63.825 1.00 17.49 124 VAL B O 1
ATOM 3747 N N . MET B 1 133 ? 43.578 -7.424 65.107 1.00 18.06 125 MET B N 1
ATOM 3748 C CA . MET B 1 133 ? 43.677 -6.448 66.192 1.00 17.47 125 MET B CA 1
ATOM 3749 C C . MET B 1 133 ? 45.086 -6.439 66.793 1.00 19.50 125 MET B C 1
ATOM 3750 O O . MET B 1 133 ? 45.598 -5.386 67.172 1.00 20.49 125 MET B O 1
ATOM 3755 N N . ASN B 1 134 ? 45.717 -7.607 66.860 1.00 20.30 126 ASN B N 1
ATOM 3756 C CA . ASN B 1 134 ? 47.087 -7.691 67.354 1.00 21.84 126 ASN B CA 1
ATOM 3757 C C . ASN B 1 134 ? 48.025 -6.937 66.418 1.00 22.32 126 ASN B C 1
ATOM 3758 O O . ASN B 1 134 ? 48.957 -6.267 66.865 1.00 23.56 126 ASN B O 1
ATOM 3763 N N . ALA B 1 135 ? 47.768 -7.030 65.116 1.00 21.24 127 ALA B N 1
ATOM 3764 C CA . ALA B 1 135 ? 48.569 -6.286 64.156 1.00 20.26 127 ALA B CA 1
ATOM 3765 C C . ALA B 1 135 ? 48.395 -4.783 64.363 1.00 19.20 127 ALA B C 1
ATOM 3766 O O . ALA B 1 135 ? 49.378 -4.046 64.414 1.00 21.07 127 ALA B O 1
ATOM 3768 N N . VAL B 1 136 ? 47.151 -4.332 64.500 1.00 18.28 128 VAL B N 1
ATOM 3769 C CA . VAL B 1 136 ? 46.871 -2.918 64.717 1.00 17.71 128 VAL B CA 1
ATOM 3770 C C . VAL B 1 136 ? 47.598 -2.398 65.968 1.00 18.71 128 VAL B C 1
ATOM 3771 O O . VAL B 1 136 ? 48.298 -1.384 65.913 1.00 18.35 128 VAL B O 1
ATOM 3775 N N . SER B 1 137 ? 47.457 -3.108 67.083 1.00 19.12 129 SER B N 1
ATOM 3776 C CA A SER B 1 137 ? 48.049 -2.675 68.343 0.35 19.76 129 SER B CA 1
ATOM 3777 C CA B SER B 1 137 ? 48.047 -2.663 68.340 0.28 19.61 129 SER B CA 1
ATOM 3778 C CA C SER B 1 137 ? 48.049 -2.674 68.345 0.37 19.48 129 SER B CA 1
ATOM 3779 C C . SER B 1 137 ? 49.574 -2.708 68.297 1.00 20.10 129 SER B C 1
ATOM 3780 O O . SER B 1 137 ? 50.239 -1.799 68.794 1.00 20.80 129 SER B O 1
ATOM 3787 N N . THR B 1 138 ? 50.124 -3.761 67.702 1.00 20.88 130 THR B N 1
ATOM 3788 C CA . THR B 1 138 ? 51.574 -3.897 67.591 1.00 23.30 130 THR B CA 1
ATOM 3789 C C . THR B 1 138 ? 52.155 -2.797 66.703 1.00 22.32 130 THR B C 1
ATOM 3790 O O . THR B 1 138 ? 53.181 -2.203 67.040 1.00 24.13 130 THR B O 1
ATOM 3794 N N . ILE B 1 139 ? 51.484 -2.503 65.588 1.00 21.53 131 ILE B N 1
ATOM 3795 C CA . ILE B 1 139 ? 51.949 -1.457 64.687 1.00 20.37 131 ILE B CA 1
ATOM 3796 C C . ILE B 1 139 ? 51.860 -0.100 65.376 1.00 21.13 131 ILE B C 1
ATOM 3797 O O . ILE B 1 139 ? 52.777 0.717 65.295 1.00 22.16 131 ILE B O 1
ATOM 3802 N N . ARG B 1 140 ? 50.749 0.132 66.063 1.00 20.53 132 ARG B N 1
ATOM 3803 C CA . ARG B 1 140 ? 50.556 1.382 66.783 1.00 21.82 132 ARG B CA 1
ATOM 3804 C C . ARG B 1 140 ? 51.692 1.602 67.792 1.00 22.93 132 ARG B C 1
ATOM 3805 O O . ARG B 1 140 ? 52.205 2.713 67.933 1.00 23.63 132 ARG B O 1
ATOM 3813 N N . SER B 1 141 ? 52.111 0.537 68.463 1.00 24.33 133 SER B N 1
ATOM 3814 C CA . SER B 1 141 ? 53.236 0.643 69.390 1.00 25.94 133 SER B CA 1
ATOM 3815 C C . SER B 1 141 ? 54.536 0.960 68.657 1.00 27.03 133 SER B C 1
ATOM 3816 O O . SER B 1 141 ? 55.305 1.833 69.075 1.00 26.91 133 SER B O 1
ATOM 3819 N N . ALA B 1 142 ? 54.773 0.257 67.556 1.00 26.58 134 ALA B N 1
ATOM 3820 C CA . ALA B 1 142 ? 56.028 0.405 66.829 1.00 27.77 134 ALA B CA 1
ATOM 3821 C C . ALA B 1 142 ? 56.170 1.801 66.227 1.00 28.66 134 ALA B C 1
ATOM 3822 O O . ALA B 1 142 ? 57.281 2.328 66.118 1.00 30.24 134 ALA B O 1
ATOM 3824 N N . LEU B 1 143 ? 55.045 2.406 65.854 1.00 27.83 135 LEU B N 1
ATOM 3825 C CA . LEU B 1 143 ? 55.058 3.737 65.255 1.00 26.90 135 LEU B CA 1
ATOM 3826 C C . LEU B 1 143 ? 55.499 4.804 66.250 1.00 27.29 135 LEU B C 1
ATOM 3827 O O . LEU B 1 143 ? 55.975 5.860 65.852 1.00 28.05 135 LEU B O 1
ATOM 3832 N N . GLY B 1 144 ? 55.331 4.534 67.541 1.00 27.83 136 GLY B N 1
ATOM 3833 C CA . GLY B 1 144 ? 55.809 5.449 68.566 1.00 29.27 136 GLY B CA 1
ATOM 3834 C C . GLY B 1 144 ? 55.278 6.864 68.429 1.00 29.25 136 GLY B C 1
ATOM 3835 O O . GLY B 1 144 ? 55.962 7.828 68.757 1.00 29.96 136 GLY B O 1
ATOM 3836 N N . GLY B 1 145 ? 54.057 6.987 67.916 1.00 28.89 137 GLY B N 1
ATOM 3837 C CA . GLY B 1 145 ? 53.425 8.283 67.745 1.00 29.56 137 GLY B CA 1
ATOM 3838 C C . GLY B 1 145 ? 53.959 9.128 66.601 1.00 30.02 137 GLY B C 1
ATOM 3839 O O . GLY B 1 145 ? 53.586 10.292 66.461 1.00 31.22 137 GLY B O 1
ATOM 3840 N N . GLN B 1 146 ? 54.826 8.550 65.777 1.00 29.71 138 GLN B N 1
ATOM 3841 C CA . GLN B 1 146 ? 55.464 9.309 64.703 1.00 30.79 138 GLN B CA 1
ATOM 3842 C C . GLN B 1 146 ? 54.461 9.782 63.656 1.00 27.82 138 GLN B C 1
ATOM 3843 O O . GLN B 1 146 ? 54.479 10.949 63.264 1.00 29.34 138 GLN B O 1
ATOM 3849 N N . VAL B 1 147 ? 53.605 8.870 63.200 1.00 23.35 139 VAL B N 1
ATOM 3850 C CA . VAL B 1 147 ? 52.552 9.181 62.233 1.00 21.01 139 VAL B CA 1
ATOM 3851 C C . VAL B 1 147 ? 51.310 8.396 62.615 1.00 18.95 139 VAL B C 1
ATOM 3852 O O . VAL B 1 147 ? 51.411 7.383 63.311 1.00 19.79 139 VAL B O 1
ATOM 3856 N N . PRO B 1 148 ? 50.133 8.858 62.169 1.00 17.72 140 PRO B N 1
ATOM 3857 C CA . PRO B 1 148 ? 48.898 8.125 62.467 1.00 15.81 140 PRO B CA 1
ATOM 3858 C C . PRO B 1 148 ? 48.777 6.797 61.720 1.00 15.70 140 PRO B C 1
ATOM 3859 O O . PRO B 1 148 ? 49.347 6.612 60.637 1.00 16.91 140 PRO B O 1
ATOM 3863 N N . LEU B 1 149 ? 48.005 5.894 62.309 1.00 15.70 141 LEU B N 1
ATOM 3864 C CA . LEU B 1 149 ? 47.754 4.575 61.753 1.00 14.84 141 LEU B CA 1
ATOM 3865 C C . LEU B 1 149 ? 46.346 4.488 61.179 1.00 13.54 141 LEU B C 1
ATOM 3866 O O . LEU B 1 149 ? 45.368 4.791 61.861 1.00 14.29 141 LEU B O 1
ATOM 3871 N N . ILE B 1 150 ? 46.258 4.063 59.922 1.00 13.21 142 ILE B N 1
ATOM 3872 C CA . ILE B 1 150 ? 44.988 3.864 59.236 1.00 12.73 142 ILE B CA 1
ATOM 3873 C C . ILE B 1 150 ? 44.526 2.423 59.398 1.00 13.87 142 ILE B C 1
ATOM 3874 O O . ILE B 1 150 ? 45.274 1.499 59.075 1.00 14.72 142 ILE B O 1
ATOM 3879 N N . GLY B 1 151 ? 43.301 2.237 59.889 1.00 12.65 143 GLY B N 1
ATOM 3880 C CA . GLY B 1 151 ? 42.632 0.946 59.837 1.00 13.25 143 GLY B CA 1
ATOM 3881 C C . GLY B 1 151 ? 41.702 0.915 58.631 1.00 12.64 143 GLY B C 1
ATOM 3882 O O . GLY B 1 151 ? 41.379 1.962 58.089 1.00 12.83 143 GLY B O 1
ATOM 3883 N N . PHE B 1 152 ? 41.260 -0.262 58.200 1.00 12.12 144 PHE B N 1
ATOM 3884 C CA . PHE B 1 152 ? 40.446 -0.316 56.986 1.00 11.07 144 PHE B CA 1
ATOM 3885 C C . PHE B 1 152 ? 39.590 -1.570 56.889 1.00 11.43 144 PHE B C 1
ATOM 3886 O O . PHE B 1 152 ? 39.817 -2.564 57.592 1.00 12.60 144 PHE B O 1
ATOM 3894 N N . SER B 1 153 ? 38.608 -1.507 55.992 1.00 10.53 145 SER B N 1
ATOM 3895 C CA . SER B 1 153 ? 37.763 -2.648 55.663 1.00 11.67 145 SER B CA 1
ATOM 3896 C C . SER B 1 153 ? 37.314 -2.515 54.217 1.00 10.70 145 SER B C 1
ATOM 3897 O O . SER B 1 153 ? 37.282 -1.405 53.669 1.00 12.10 145 SER B O 1
ATOM 3900 N N . GLY B 1 154 ? 36.955 -3.635 53.605 1.00 11.36 146 GLY B N 1
ATOM 3901 C CA . GLY B 1 154 ? 36.213 -3.582 52.361 1.00 11.25 146 GLY B CA 1
ATOM 3902 C C . GLY B 1 154 ? 34.793 -3.125 52.655 1.00 10.51 146 GLY B C 1
ATOM 3903 O O . GLY B 1 154 ? 34.321 -3.221 53.794 1.00 11.83 146 GLY B O 1
ATOM 3904 N N . SER B 1 155 ? 34.117 -2.598 51.640 1.00 11.23 147 SER B N 1
ATOM 3905 C CA . SER B 1 155 ? 32.709 -2.220 51.764 1.00 9.23 147 SER B CA 1
ATOM 3906 C C . SER B 1 155 ? 31.818 -3.455 51.706 1.00 9.96 147 SER B C 1
ATOM 3907 O O . SER B 1 155 ? 32.246 -4.495 51.218 1.00 11.08 147 SER B O 1
ATOM 3910 N N . PRO B 1 156 ? 30.570 -3.340 52.188 1.00 11.15 148 PRO B N 1
ATOM 3911 C CA . PRO B 1 156 ? 29.647 -4.478 52.082 1.00 10.45 148 PRO B CA 1
ATOM 3912 C C . PRO B 1 156 ? 29.436 -4.954 50.633 1.00 10.54 148 PRO B C 1
ATOM 3913 O O . PRO B 1 156 ? 29.453 -6.163 50.418 1.00 11.48 148 PRO B O 1
ATOM 3917 N N . TRP B 1 157 ? 29.266 -4.059 49.665 1.00 10.33 149 TRP B N 1
ATOM 3918 C CA . TRP B 1 157 ? 29.091 -4.508 48.282 1.00 10.29 149 TRP B CA 1
ATOM 3919 C C . TRP B 1 157 ? 30.332 -5.264 47.794 1.00 10.82 149 TRP B C 1
ATOM 3920 O O . TRP B 1 157 ? 30.238 -6.330 47.186 1.00 10.84 149 TRP B O 1
ATOM 3931 N N . THR B 1 158 ? 31.505 -4.694 48.041 1.00 10.19 150 THR B N 1
ATOM 3932 C CA . THR B 1 158 ? 32.741 -5.300 47.561 1.00 10.48 150 THR B CA 1
ATOM 3933 C C . THR B 1 158 ? 32.972 -6.677 48.221 1.00 9.96 150 THR B C 1
ATOM 3934 O O . THR B 1 158 ? 33.307 -7.649 47.538 1.00 11.86 150 THR B O 1
ATOM 3938 N N . LEU B 1 159 ? 32.748 -6.780 49.528 1.00 10.81 151 LEU B N 1
ATOM 3939 C CA . LEU B 1 159 ? 32.841 -8.077 50.199 1.00 10.55 151 LEU B CA 1
ATOM 3940 C C . LEU B 1 159 ? 31.795 -9.066 49.683 1.00 10.19 151 LEU B C 1
ATOM 3941 O O . LEU B 1 159 ? 32.097 -10.256 49.498 1.00 11.69 151 LEU B O 1
ATOM 3946 N N . ALA B 1 160 ? 30.577 -8.584 49.431 1.00 10.54 152 ALA B N 1
ATOM 3947 C CA . ALA B 1 160 ? 29.525 -9.460 48.916 1.00 11.63 152 ALA B CA 1
ATOM 3948 C C . ALA B 1 160 ? 29.921 -10.101 47.591 1.00 12.05 152 ALA B C 1
ATOM 3949 O O . ALA B 1 160 ? 29.610 -11.272 47.364 1.00 12.21 152 ALA B O 1
ATOM 3951 N N . THR B 1 161 ? 30.602 -9.358 46.712 1.00 11.69 153 THR B N 1
ATOM 3952 C CA . THR B 1 161 ? 30.977 -9.948 45.420 1.00 12.43 153 THR B CA 1
ATOM 3953 C C . THR B 1 161 ? 31.863 -11.183 45.624 1.00 13.64 153 THR B C 1
ATOM 3954 O O . THR B 1 161 ? 31.659 -12.212 44.972 1.00 13.65 153 THR B O 1
ATOM 3958 N N . TYR B 1 162 ? 32.805 -11.117 46.559 1.00 12.81 154 TYR B N 1
ATOM 3959 C CA . TYR B 1 162 ? 33.671 -12.276 46.801 1.00 13.17 154 TYR B CA 1
ATOM 3960 C C . TYR B 1 162 ? 32.873 -13.455 47.356 1.00 14.68 154 TYR B C 1
ATOM 3961 O O . TYR B 1 162 ? 33.131 -14.609 47.022 1.00 16.05 154 TYR B O 1
ATOM 3970 N N . MET B 1 163 ? 31.892 -13.161 48.199 1.00 13.67 155 MET B N 1
ATOM 3971 C CA . MET B 1 163 ? 31.120 -14.213 48.848 1.00 14.50 155 MET B CA 1
ATOM 3972 C C . MET B 1 163 ? 30.133 -14.881 47.898 1.00 14.50 155 MET B C 1
ATOM 3973 O O . MET B 1 163 ? 29.823 -16.066 48.060 1.00 15.38 155 MET B O 1
ATOM 3978 N N . VAL B 1 164 ? 29.647 -14.137 46.907 1.00 13.43 156 VAL B N 1
ATOM 3979 C CA . VAL B 1 164 ? 28.663 -14.682 45.965 1.00 13.41 156 VAL B CA 1
ATOM 3980 C C . VAL B 1 164 ? 29.331 -15.279 44.725 1.00 12.62 156 VAL B C 1
ATOM 3981 O O . VAL B 1 164 ? 28.928 -16.349 44.258 1.00 13.98 156 VAL B O 1
ATOM 3985 N N . GLU B 1 165 ? 30.353 -14.610 44.191 1.00 13.66 157 GLU B N 1
ATOM 3986 C CA . GLU B 1 165 ? 31.072 -15.176 43.046 1.00 13.90 157 GLU B CA 1
ATOM 3987 C C . GLU B 1 165 ? 31.946 -16.347 43.481 1.00 16.12 157 GLU B C 1
ATOM 3988 O O . GLU B 1 165 ? 32.195 -17.258 42.699 1.00 21.04 157 GLU B O 1
ATOM 3994 N N . GLY B 1 166 ? 32.425 -16.299 44.725 1.00 16.99 158 GLY B N 1
ATOM 3995 C CA . GLY B 1 166 ? 33.363 -17.286 45.238 1.00 18.05 158 GLY B CA 1
ATOM 3996 C C . GLY B 1 166 ? 34.823 -16.943 44.995 1.00 20.29 158 GLY B C 1
ATOM 3997 O O . GLY B 1 166 ? 35.701 -17.812 45.072 1.00 21.91 158 GLY B O 1
ATOM 3998 N N . GLY B 1 167 ? 35.086 -15.674 44.708 1.00 20.42 159 GLY B N 1
ATOM 3999 C CA . GLY B 1 167 ? 36.433 -15.222 44.397 1.00 21.57 159 GLY B CA 1
ATOM 4000 C C . GLY B 1 167 ? 36.433 -13.965 43.551 1.00 21.15 159 GLY B C 1
ATOM 4001 O O . GLY B 1 167 ? 35.444 -13.222 43.539 1.00 19.95 159 GLY B O 1
ATOM 4002 N N . SER B 1 168 ? 37.539 -13.721 42.852 1.00 23.61 160 SER B N 1
ATOM 4003 C CA . SER B 1 168 ? 37.637 -12.597 41.928 1.00 25.45 160 SER B CA 1
ATOM 4004 C C . SER B 1 168 ? 36.719 -12.789 40.721 1.00 25.48 160 SER B C 1
ATOM 4005 O O . SER B 1 168 ? 36.373 -13.917 40.366 1.00 27.59 160 SER B O 1
ATOM 4008 N N . SER B 1 169 ? 36.350 -11.675 40.093 1.00 25.35 161 SER B N 1
ATOM 4009 C CA . SER B 1 169 ? 35.343 -11.652 39.040 1.00 27.55 161 SER B CA 1
ATOM 4010 C C . SER B 1 169 ? 35.538 -10.444 38.121 1.00 31.41 161 SER B C 1
ATOM 4011 O O . SER B 1 169 ? 35.804 -9.343 38.597 1.00 32.95 161 SER B O 1
ATOM 4014 N N . LYS B 1 170 ? 35.396 -10.636 36.812 1.00 34.59 162 LYS B N 1
ATOM 4015 C CA . LYS B 1 170 ? 35.502 -9.511 35.885 1.00 36.30 162 LYS B CA 1
ATOM 4016 C C . LYS B 1 170 ? 34.134 -8.908 35.586 1.00 35.12 162 LYS B C 1
ATOM 4017 O O . LYS B 1 170 ? 34.028 -7.717 35.286 1.00 37.13 162 LYS B O 1
ATOM 4019 N N . GLU B 1 171 ? 33.081 -9.716 35.691 1.00 30.32 163 GLU B N 1
ATOM 4020 C CA . GLU B 1 171 ? 31.751 -9.241 35.330 1.00 29.00 163 GLU B CA 1
ATOM 4021 C C . GLU B 1 171 ? 30.767 -9.201 36.502 1.00 21.33 163 GLU B C 1
ATOM 4022 O O . GLU B 1 171 ? 29.719 -8.568 36.395 1.00 20.71 163 GLU B O 1
ATOM 4028 N N . PHE B 1 172 ? 31.091 -9.879 37.603 1.00 16.59 164 PHE B N 1
ATOM 402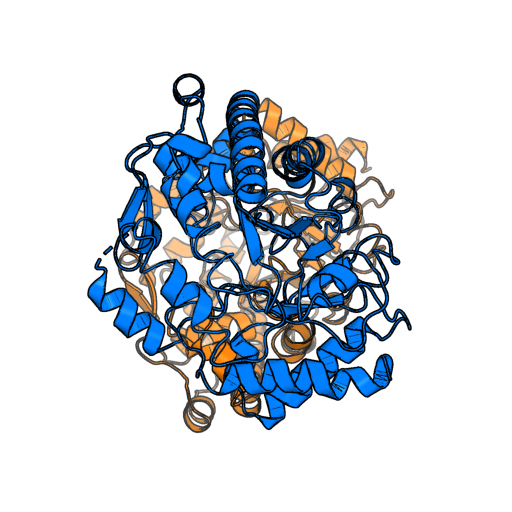9 C CA . PHE B 1 172 ? 30.185 -9.966 38.761 1.00 15.31 164 PHE B CA 1
ATOM 4030 C C . PHE B 1 172 ? 28.836 -10.580 38.378 1.00 14.62 164 PHE B C 1
ATOM 4031 O O . PHE B 1 172 ? 27.778 -10.124 38.806 1.00 14.92 164 PHE B O 1
ATOM 4039 N N . ARG B 1 173 ? 28.900 -11.631 37.570 1.00 14.59 165 ARG B N 1
ATOM 4040 C CA . ARG B 1 173 ? 27.717 -12.330 37.081 1.00 15.06 165 ARG B CA 1
ATOM 4041 C C . ARG B 1 173 ? 26.753 -12.773 38.192 1.00 15.96 165 ARG B C 1
ATOM 4042 O O . ARG B 1 173 ? 25.557 -12.469 38.143 1.00 15.95 165 ARG B O 1
ATOM 4050 N N . PHE B 1 174 ? 27.257 -13.489 39.193 1.00 15.00 166 PHE B N 1
ATOM 4051 C CA . PHE B 1 174 ? 26.344 -14.044 40.194 1.00 15.13 166 PHE B CA 1
ATOM 4052 C C . PHE B 1 174 ? 25.843 -12.993 41.183 1.00 13.32 166 PHE B C 1
ATOM 4053 O O . PHE B 1 174 ? 24.695 -13.075 41.638 1.00 14.18 166 PHE B O 1
ATOM 4061 N N . THR B 1 175 ? 26.668 -11.994 41.494 1.00 13.10 167 THR B N 1
ATOM 4062 C CA . THR B 1 175 ? 26.245 -10.981 42.455 1.00 12.39 167 THR B CA 1
ATOM 4063 C C . THR B 1 175 ? 25.220 -10.057 41.795 1.00 12.17 167 THR B C 1
ATOM 4064 O O . THR B 1 175 ? 24.214 -9.687 42.417 1.00 13.11 167 THR B O 1
ATOM 4068 N N . LYS B 1 176 ? 25.455 -9.684 40.537 1.00 12.42 168 LYS B N 1
ATOM 4069 C CA . LYS B 1 176 ? 24.470 -8.871 39.829 1.00 12.82 168 LYS B CA 1
ATOM 4070 C C . LYS B 1 176 ? 23.206 -9.677 39.522 1.00 14.07 168 LYS B C 1
ATOM 4071 O O . LYS B 1 176 ? 22.109 -9.126 39.572 1.00 14.40 168 LYS B O 1
ATOM 4077 N N . GLN B 1 177 ? 23.331 -10.972 39.227 1.00 13.79 169 GLN B N 1
ATOM 4078 C CA . GLN B 1 177 ? 22.123 -11.780 39.091 1.00 15.23 169 GLN B CA 1
ATOM 4079 C C . GLN B 1 177 ? 21.309 -11.760 40.393 1.00 14.37 169 GLN B C 1
ATOM 4080 O O . GLN B 1 177 ? 20.085 -11.628 40.368 1.00 15.92 169 GLN B O 1
ATOM 4086 N N . MET B 1 178 ? 21.984 -11.871 41.532 1.00 13.57 170 MET B N 1
ATOM 4087 C CA . MET B 1 178 ? 21.274 -11.836 42.799 1.00 14.65 170 MET B CA 1
ATOM 4088 C C . MET B 1 178 ? 20.626 -10.465 42.999 1.00 13.71 170 MET B C 1
ATOM 4089 O O . MET B 1 178 ? 19.478 -10.368 43.413 1.00 15.01 170 MET B O 1
ATOM 4094 N N . MET B 1 179 ? 21.364 -9.408 42.677 1.00 13.65 171 MET B N 1
ATOM 4095 C CA . MET B 1 179 ? 20.855 -8.044 42.804 1.00 13.18 171 MET B CA 1
ATOM 4096 C C . MET B 1 179 ? 19.557 -7.812 42.023 1.00 14.46 171 MET B C 1
ATOM 4097 O O . MET B 1 179 ? 18.633 -7.158 42.517 1.00 14.86 171 MET B O 1
ATOM 4102 N N . TYR B 1 180 ? 19.492 -8.337 40.801 1.00 14.62 172 TYR B N 1
ATOM 4103 C CA . TYR B 1 180 ? 18.323 -8.097 39.959 1.00 14.38 172 TYR B CA 1
ATOM 4104 C C . TYR B 1 180 ? 17.224 -9.151 40.111 1.00 16.13 172 TYR B C 1
ATOM 4105 O O . TYR B 1 180 ? 16.040 -8.823 39.967 1.00 17.83 172 TYR B O 1
ATOM 4114 N N . ALA B 1 181 ? 17.597 -10.399 40.404 1.00 16.83 173 ALA B N 1
ATOM 4115 C CA . ALA B 1 181 ? 16.611 -11.486 40.527 1.00 16.83 173 ALA B CA 1
ATOM 4116 C C . ALA B 1 181 ? 16.180 -11.754 41.969 1.00 17.75 173 ALA B C 1
ATOM 4117 O O . ALA B 1 181 ? 15.040 -12.171 42.218 1.00 20.05 173 ALA B O 1
ATOM 4119 N N . GLN B 1 182 ? 17.089 -11.539 42.916 1.00 17.30 174 GLN B N 1
ATOM 4120 C CA . GLN B 1 182 ? 16.780 -11.754 44.334 1.00 17.98 174 GLN B CA 1
ATOM 4121 C C . GLN B 1 182 ? 17.235 -10.576 45.198 1.00 17.41 174 GLN B C 1
ATOM 4122 O O . GLN B 1 182 ? 18.051 -10.758 46.105 1.00 16.82 174 GLN B O 1
ATOM 4128 N N . PRO B 1 183 ? 16.722 -9.366 44.924 1.00 15.98 175 PRO B N 1
ATOM 4129 C CA . PRO B 1 183 ? 17.273 -8.202 45.631 1.00 16.42 175 PRO B CA 1
ATOM 4130 C C . PRO B 1 183 ? 17.129 -8.263 47.149 1.00 17.47 175 PRO B C 1
ATOM 4131 O O . PRO B 1 183 ? 17.988 -7.726 47.838 1.00 17.34 175 PRO B O 1
ATOM 4135 N N . GLU B 1 184 ? 16.082 -8.903 47.665 1.00 18.34 176 GLU B N 1
ATOM 4136 C CA . GLU B 1 184 ? 15.904 -8.952 49.112 1.00 19.35 176 GLU B CA 1
ATOM 4137 C C . GLU B 1 184 ? 16.972 -9.844 49.749 1.00 18.26 176 GLU B C 1
ATOM 4138 O O . GLU B 1 184 ? 17.380 -9.611 50.893 1.00 18.06 176 GLU B O 1
ATOM 4144 N N . VAL B 1 185 ? 17.432 -10.852 49.007 1.00 16.73 177 VAL B N 1
ATOM 4145 C CA . VAL B 1 185 ? 18.516 -11.708 49.478 1.00 16.90 177 VAL B CA 1
ATOM 4146 C C . VAL B 1 185 ? 19.838 -10.933 49.523 1.00 14.79 177 VAL B C 1
ATOM 4147 O O . VAL B 1 185 ? 20.584 -11.010 50.502 1.00 15.90 177 VAL B O 1
ATOM 4151 N N . LEU B 1 186 ? 20.138 -10.174 48.472 1.00 14.35 178 LEU B N 1
ATOM 4152 C CA . LEU B 1 186 ? 21.371 -9.392 48.474 1.00 14.28 178 LEU B CA 1
ATOM 4153 C C . LEU B 1 186 ? 21.317 -8.324 49.575 1.00 13.81 178 LEU B C 1
ATOM 4154 O O . LEU B 1 186 ? 22.302 -8.100 50.277 1.00 13.75 178 LEU B O 1
ATOM 4159 N N . HIS B 1 187 ? 20.172 -7.670 49.735 1.00 13.45 179 HIS B N 1
ATOM 4160 C CA . HIS B 1 187 ? 20.034 -6.686 50.814 1.00 12.78 179 HIS B CA 1
ATOM 4161 C C . HIS B 1 187 ? 20.309 -7.319 52.182 1.00 13.20 179 HIS B C 1
ATOM 4162 O O . HIS B 1 187 ? 20.960 -6.707 53.030 1.00 13.32 179 HIS B O 1
ATOM 4169 N N . ALA B 1 188 ? 19.817 -8.536 52.401 1.00 13.73 180 ALA B N 1
ATOM 4170 C CA . ALA B 1 188 ? 20.062 -9.211 53.677 1.00 13.08 180 ALA B CA 1
ATOM 4171 C C . ALA B 1 188 ? 21.550 -9.497 53.871 1.00 13.39 180 ALA B C 1
ATOM 4172 O O . ALA B 1 188 ? 22.078 -9.359 54.975 1.00 14.87 180 ALA B O 1
ATOM 4174 N N . LEU B 1 189 ? 22.229 -9.882 52.790 1.00 12.63 181 LEU B N 1
ATOM 4175 C CA . LEU B 1 189 ? 23.666 -10.126 52.843 1.00 12.25 181 LEU B CA 1
ATOM 4176 C C . LEU B 1 189 ? 24.433 -8.835 53.136 1.00 11.34 181 LEU B C 1
ATOM 4177 O O . LEU B 1 189 ? 25.312 -8.799 54.005 1.00 11.88 181 LEU B O 1
ATOM 4182 N N . LEU B 1 190 ? 24.088 -7.774 52.410 1.00 12.61 182 LEU B N 1
ATOM 4183 C CA . LEU B 1 190 ? 24.713 -6.467 52.600 1.00 11.03 182 LEU B CA 1
ATOM 4184 C C . LEU B 1 190 ? 24.506 -5.936 54.018 1.00 12.78 182 LEU B C 1
ATOM 4185 O O . LEU B 1 190 ? 25.425 -5.359 54.598 1.00 12.85 182 LEU B O 1
ATOM 4190 N N . ASP B 1 191 ? 23.312 -6.144 54.577 1.00 12.39 183 ASP B N 1
ATOM 4191 C CA . ASP B 1 191 ? 23.036 -5.673 55.929 1.00 13.79 183 ASP B CA 1
ATOM 4192 C C . ASP B 1 191 ? 23.876 -6.443 56.949 1.00 13.44 183 ASP B C 1
ATOM 4193 O O . ASP B 1 191 ? 24.444 -5.849 57.867 1.00 13.79 183 ASP B O 1
ATOM 4198 N N . HIS B 1 192 ? 23.961 -7.763 56.783 1.00 13.82 184 HIS B N 1
ATOM 4199 C CA . HIS B 1 192 ? 24.832 -8.579 57.628 1.00 14.20 184 HIS B CA 1
ATOM 4200 C C . HIS B 1 192 ? 26.272 -8.077 57.559 1.00 12.59 184 HIS B C 1
ATOM 4201 O O . HIS B 1 192 ? 26.942 -7.912 58.587 1.00 13.77 184 HIS B O 1
ATOM 4208 N N . LEU B 1 193 ? 26.747 -7.821 56.342 1.00 11.19 185 LEU B N 1
ATOM 4209 C CA . LEU B 1 193 ? 28.111 -7.340 56.170 1.00 11.50 185 LEU B CA 1
ATOM 4210 C C . LEU B 1 193 ? 28.328 -5.940 56.745 1.00 11.34 185 LEU B C 1
ATOM 4211 O O . LEU B 1 193 ? 29.400 -5.654 57.287 1.00 11.82 185 LEU B O 1
ATOM 4216 N N . ALA B 1 194 ? 27.337 -5.062 56.628 1.00 11.23 186 ALA B N 1
ATOM 4217 C CA . ALA B 1 194 ? 27.470 -3.738 57.247 1.00 12.14 186 ALA B CA 1
ATOM 4218 C C . ALA B 1 194 ? 27.656 -3.865 58.761 1.00 11.16 186 ALA B C 1
ATOM 4219 O O . ALA B 1 194 ? 28.510 -3.199 59.337 1.00 12.02 186 ALA B O 1
ATOM 4221 N N . ASP B 1 195 ? 26.863 -4.713 59.406 1.00 11.54 187 ASP B N 1
ATOM 4222 C CA . ASP B 1 195 ? 27.041 -4.929 60.844 1.00 13.00 187 ASP B CA 1
ATOM 4223 C C . ASP B 1 195 ? 28.411 -5.543 61.156 1.00 12.21 187 ASP B C 1
ATOM 4224 O O . ASP B 1 195 ? 29.069 -5.150 62.124 1.00 13.02 187 ASP B O 1
ATOM 4229 N N . SER B 1 196 ? 28.860 -6.477 60.320 1.00 11.80 188 SER B N 1
ATOM 4230 C CA . SER B 1 196 ? 30.179 -7.079 60.502 1.00 11.30 188 SER B CA 1
ATOM 4231 C C . SER B 1 196 ? 31.279 -6.030 60.397 1.00 11.52 188 SER B C 1
ATOM 4232 O O . SER B 1 196 ? 32.217 -6.013 61.196 1.00 12.58 188 SER B O 1
ATOM 4235 N N . VAL B 1 197 ? 31.163 -5.159 59.398 1.00 10.54 189 VAL B N 1
ATOM 4236 C CA . VAL B 1 197 ? 32.181 -4.139 59.172 1.00 10.77 189 VAL B CA 1
ATOM 4237 C C . VAL B 1 197 ? 32.180 -3.108 60.307 1.00 11.83 189 VAL B C 1
ATOM 4238 O O . VAL B 1 197 ? 33.246 -2.649 60.721 1.00 12.49 189 VAL B O 1
ATOM 4242 N N . ILE B 1 198 ? 31.007 -2.755 60.823 1.00 11.69 190 ILE B N 1
ATOM 4243 C CA . ILE B 1 198 ? 30.944 -1.871 61.998 1.00 11.74 190 ILE B CA 1
ATOM 4244 C C . ILE B 1 198 ? 31.708 -2.492 63.166 1.00 11.87 190 ILE B C 1
ATOM 4245 O O . ILE B 1 198 ? 32.506 -1.821 63.818 1.00 12.34 190 ILE B O 1
ATOM 4250 N N . ASP B 1 199 ? 31.472 -3.773 63.432 1.00 10.98 191 ASP B N 1
ATOM 4251 C CA . ASP B 1 199 ? 32.151 -4.422 64.549 1.00 11.91 191 ASP B CA 1
ATOM 4252 C C . ASP B 1 199 ? 33.667 -4.447 64.344 1.00 12.59 191 ASP B C 1
ATOM 4253 O O . ASP B 1 199 ? 34.445 -4.159 65.259 1.00 13.38 191 ASP B O 1
ATOM 4258 N N . TYR B 1 200 ? 34.064 -4.787 63.124 1.00 12.14 192 TYR B N 1
ATOM 4259 C CA . TYR B 1 200 ? 35.461 -4.892 62.716 1.00 12.46 192 TYR B CA 1
ATOM 4260 C C . TYR B 1 200 ? 36.202 -3.570 62.835 1.00 12.07 192 TYR B C 1
ATOM 4261 O O . TYR B 1 200 ? 37.295 -3.508 63.405 1.00 12.65 192 TYR B O 1
ATOM 4270 N N . LEU B 1 201 ? 35.615 -2.511 62.278 1.00 11.42 193 LEU B N 1
ATOM 4271 C CA . LEU B 1 201 ? 36.273 -1.210 62.294 1.00 12.66 193 LEU B CA 1
ATOM 4272 C C . LEU B 1 201 ? 36.338 -0.646 63.707 1.00 12.38 193 LEU B C 1
ATOM 4273 O O . LEU B 1 201 ? 37.356 -0.075 64.101 1.00 12.94 193 LEU B O 1
ATOM 4278 N N . ASN B 1 202 ? 35.262 -0.804 64.473 1.00 11.24 194 ASN B N 1
ATOM 4279 C CA . ASN B 1 202 ? 35.278 -0.305 65.847 1.00 12.54 194 ASN B CA 1
ATOM 4280 C C . ASN B 1 202 ? 36.306 -1.067 66.673 1.00 13.19 194 ASN B C 1
ATOM 4281 O O . ASN B 1 202 ? 36.964 -0.477 67.527 1.00 13.87 194 ASN B O 1
ATOM 4286 N N . ALA B 1 203 ? 36.468 -2.360 66.409 1.00 12.76 195 ALA B N 1
ATOM 4287 C CA . ALA B 1 203 ? 37.487 -3.138 67.117 1.00 13.73 195 ALA B CA 1
ATOM 4288 C C . ALA B 1 203 ? 38.896 -2.675 66.728 1.00 13.31 195 ALA B C 1
ATOM 4289 O O . ALA B 1 203 ? 39.806 -2.631 67.575 1.00 14.36 195 ALA B O 1
ATOM 4291 N N . GLN B 1 204 ? 39.078 -2.292 65.464 1.00 13.36 196 GLN B N 1
ATOM 4292 C CA . GLN B 1 204 ? 40.366 -1.744 65.045 1.00 13.11 196 GLN B CA 1
ATOM 4293 C C . GLN B 1 204 ? 40.669 -0.411 65.728 1.00 13.29 196 GLN B C 1
ATOM 4294 O O . GLN B 1 204 ? 41.811 -0.147 66.109 1.00 13.35 196 GLN B O 1
ATOM 4300 N N . ILE B 1 205 ? 39.653 0.437 65.856 1.00 12.62 197 ILE B N 1
ATOM 4301 C CA . ILE B 1 205 ? 39.801 1.681 66.611 1.00 12.65 197 ILE B CA 1
ATOM 4302 C C . ILE B 1 205 ? 40.192 1.397 68.069 1.00 14.52 197 ILE B C 1
ATOM 4303 O O . ILE B 1 205 ? 41.109 2.031 68.613 1.00 15.88 197 ILE B O 1
ATOM 4308 N N . ASP B 1 206 ? 39.503 0.445 68.695 1.00 14.29 198 ASP B N 1
ATOM 4309 C CA . ASP B 1 206 ? 39.834 0.043 70.066 1.00 14.26 198 ASP B CA 1
ATOM 4310 C C . ASP B 1 206 ? 41.290 -0.411 70.172 1.00 15.64 198 ASP B C 1
ATOM 4311 O O . ASP B 1 206 ? 41.957 -0.166 71.183 1.00 18.35 198 ASP B O 1
ATOM 4316 N N . ALA B 1 207 ? 41.775 -1.065 69.121 1.00 15.50 199 ALA B N 1
ATOM 4317 C CA . ALA B 1 207 ? 43.126 -1.620 69.107 1.00 16.33 199 ALA B CA 1
ATOM 4318 C C . ALA B 1 207 ? 44.194 -0.583 68.732 1.00 17.01 199 ALA B C 1
ATOM 4319 O O . ALA B 1 207 ? 45.392 -0.864 68.843 1.00 17.72 199 ALA B O 1
ATOM 4321 N N . GLY B 1 208 ? 43.771 0.593 68.264 1.00 15.82 200 GLY B N 1
ATOM 4322 C CA . GLY B 1 208 ? 44.711 1.674 68.025 1.00 15.93 200 GLY B CA 1
ATOM 4323 C C . GLY B 1 208 ? 44.639 2.445 66.712 1.00 15.57 200 GLY B C 1
ATOM 4324 O O . GLY B 1 208 ? 45.433 3.371 66.501 1.00 16.74 200 GLY B O 1
ATOM 4325 N N . ALA B 1 209 ? 43.710 2.086 65.828 1.00 15.16 201 ALA B N 1
ATOM 4326 C CA . ALA B 1 209 ? 43.589 2.802 64.556 1.00 14.59 201 ALA B CA 1
ATOM 4327 C C . ALA B 1 209 ? 43.122 4.238 64.796 1.00 14.28 201 ALA B C 1
ATOM 4328 O O . ALA B 1 209 ? 42.250 4.482 65.632 1.00 16.63 201 ALA B O 1
ATOM 4330 N N . GLN B 1 210 ? 43.708 5.182 64.062 1.00 13.41 202 GLN B N 1
ATOM 4331 C CA . GLN B 1 210 ? 43.452 6.610 64.277 1.00 13.78 202 GLN B CA 1
ATOM 4332 C C . GLN B 1 210 ? 42.726 7.271 63.109 1.00 13.44 202 GLN B C 1
ATOM 4333 O O . GLN B 1 210 ? 42.322 8.432 63.196 1.00 14.92 202 GLN B O 1
ATOM 4339 N N . ALA B 1 211 ? 42.579 6.524 62.017 1.00 13.56 203 ALA B N 1
ATOM 4340 C CA . ALA B 1 211 ? 41.808 6.948 60.854 1.00 12.06 203 ALA B CA 1
ATOM 4341 C C . ALA B 1 211 ? 41.271 5.679 60.215 1.00 11.55 203 ALA B C 1
ATOM 4342 O O . ALA B 1 211 ? 41.812 4.598 60.449 1.00 13.57 203 ALA B O 1
ATOM 4344 N N . ILE B 1 212 ? 40.223 5.807 59.410 1.00 10.87 204 ILE B N 1
ATOM 4345 C CA . ILE B 1 212 ? 39.550 4.652 58.826 1.00 11.61 204 ILE B CA 1
ATOM 4346 C C . ILE B 1 212 ? 39.336 4.879 57.337 1.00 11.23 204 ILE B C 1
ATOM 4347 O O . ILE B 1 212 ? 38.841 5.944 56.936 1.00 11.84 204 ILE B O 1
ATOM 4352 N N . GLN B 1 213 ? 39.681 3.883 56.522 1.00 10.63 205 GLN B N 1
ATOM 4353 C CA . GLN B 1 213 ? 39.307 3.918 55.109 1.00 10.59 205 GLN B CA 1
ATOM 4354 C C . GLN B 1 213 ? 38.445 2.713 54.737 1.00 10.96 205 GLN B C 1
ATOM 4355 O O . GLN B 1 213 ? 38.758 1.570 55.083 1.00 11.28 205 GLN B O 1
ATOM 4361 N N . ILE B 1 214 ? 37.341 2.986 54.050 1.00 10.33 206 ILE B N 1
ATOM 4362 C CA . ILE B 1 214 ? 36.473 1.946 53.530 1.00 9.89 206 ILE B CA 1
ATOM 4363 C C . ILE B 1 214 ? 36.769 1.801 52.043 1.00 9.35 206 ILE B C 1
ATOM 4364 O O . ILE B 1 214 ? 36.566 2.740 51.261 1.00 11.71 206 ILE B O 1
ATOM 4369 N N . PHE B 1 215 ? 37.261 0.625 51.660 1.00 9.77 207 PHE B N 1
ATOM 4370 C CA . PHE B 1 215 ? 37.612 0.343 50.268 1.00 10.56 207 PHE B CA 1
ATOM 4371 C C . PHE B 1 215 ? 36.441 -0.318 49.564 1.00 10.08 207 PHE B C 1
ATOM 4372 O O . PHE B 1 215 ? 36.181 -1.510 49.778 1.00 11.02 207 PHE B O 1
ATOM 4380 N N . ASP B 1 216 ? 35.737 0.449 48.735 1.00 10.05 208 ASP B N 1
ATOM 4381 C CA . ASP B 1 216 ? 34.642 -0.082 47.932 1.00 9.48 208 ASP B CA 1
ATOM 4382 C C . ASP B 1 216 ? 35.194 -0.415 46.546 1.00 9.85 208 ASP B C 1
ATOM 4383 O O . ASP B 1 216 ? 34.788 0.169 45.531 1.00 9.91 208 ASP B O 1
ATOM 4388 N N . SER B 1 217 ? 36.129 -1.367 46.529 1.00 10.64 209 SER B N 1
ATOM 4389 C CA . SER B 1 217 ? 36.948 -1.661 45.355 1.00 11.14 209 SER B CA 1
ATOM 4390 C C . SER B 1 217 ? 36.165 -1.980 44.093 1.00 10.40 209 SER B C 1
ATOM 4391 O O . SER B 1 217 ? 36.639 -1.675 42.997 1.00 12.18 209 SER B O 1
ATOM 4394 N N . TRP B 1 218 ? 34.982 -2.586 44.230 1.00 9.63 210 TRP B N 1
ATOM 4395 C CA . TRP B 1 218 ? 34.209 -2.958 43.035 1.00 10.01 210 TRP B CA 1
ATOM 4396 C C . TRP B 1 218 ? 32.882 -2.215 42.918 1.00 9.50 210 TRP B C 1
ATOM 4397 O O . TRP B 1 218 ? 32.046 -2.567 42.087 1.00 11.18 210 TRP B O 1
ATOM 4408 N N . GLY B 1 219 ? 32.696 -1.165 43.716 1.00 10.57 211 GLY B N 1
ATOM 4409 C CA . GLY B 1 219 ? 31.477 -0.384 43.611 1.00 10.63 211 GLY B CA 1
ATOM 4410 C C . GLY B 1 219 ? 31.311 0.292 42.254 1.00 10.58 211 GLY B C 1
ATOM 4411 O O . GLY B 1 219 ? 30.187 0.557 41.821 1.00 10.90 211 GLY B O 1
ATOM 4412 N N . GLY B 1 220 ? 32.431 0.576 41.585 1.00 10.40 212 GLY B N 1
ATOM 4413 C CA . GLY B 1 220 ? 32.402 1.188 40.263 1.00 11.27 212 GLY B CA 1
ATOM 4414 C C . GLY B 1 220 ? 31.774 0.325 39.175 1.00 10.88 212 GLY B C 1
ATOM 4415 O O . GLY B 1 220 ? 31.516 0.807 38.069 1.00 12.14 212 GLY B O 1
ATOM 4416 N N . ALA B 1 221 ? 31.536 -0.949 39.477 1.00 9.88 213 ALA B N 1
ATOM 4417 C CA . ALA B 1 221 ? 30.870 -1.853 38.540 1.00 10.31 213 ALA B CA 1
ATOM 4418 C C . ALA B 1 221 ? 29.366 -1.611 38.468 1.00 11.17 213 ALA B C 1
ATOM 4419 O O . ALA B 1 221 ? 28.717 -2.044 37.514 1.00 12.44 213 ALA B O 1
ATOM 4421 N N . LEU B 1 222 ? 28.814 -0.917 39.461 1.00 10.73 214 LEU B N 1
ATOM 4422 C CA . LEU B 1 222 ? 27.361 -0.798 39.592 1.00 9.98 214 LEU B CA 1
ATOM 4423 C C . LEU B 1 222 ? 26.753 0.286 38.715 1.00 9.86 214 LEU B C 1
ATOM 4424 O O . LEU B 1 222 ? 27.358 1.343 38.506 1.00 11.38 214 LEU B O 1
ATOM 4429 N N . ALA B 1 223 ? 25.552 0.015 38.206 1.00 10.76 215 ALA B N 1
ATOM 4430 C CA . ALA B 1 223 ? 24.739 1.052 37.568 1.00 11.09 215 ALA B CA 1
ATOM 4431 C C . ALA B 1 223 ? 24.452 2.149 38.601 1.00 11.44 215 ALA B C 1
ATOM 4432 O O . ALA B 1 223 ? 24.416 1.862 39.800 1.00 12.29 215 ALA B O 1
ATOM 4434 N N . HIS B 1 224 ? 24.210 3.383 38.159 1.00 11.35 216 HIS B N 1
ATOM 4435 C CA . HIS B 1 224 ? 24.252 4.511 39.097 1.00 9.94 216 HIS B CA 1
ATOM 4436 C C . HIS B 1 224 ? 23.203 4.441 40.213 1.00 11.32 216 HIS B C 1
ATOM 4437 O O . HIS B 1 224 ? 23.534 4.741 41.363 1.00 12.70 216 HIS B O 1
ATOM 4444 N N . ARG B 1 225 ? 21.967 4.030 39.924 1.00 12.28 217 ARG B N 1
ATOM 4445 C CA . ARG B 1 225 ? 20.975 3.923 41.007 1.00 12.06 217 ARG B CA 1
ATOM 4446 C C . ARG B 1 225 ? 21.320 2.763 41.936 1.00 12.04 217 ARG B C 1
ATOM 4447 O O . ARG B 1 225 ? 21.155 2.860 43.162 1.00 12.68 217 ARG B O 1
ATOM 4455 N N . GLU B 1 226 ? 21.806 1.671 41.353 1.00 12.66 218 GLU B N 1
ATOM 4456 C CA . GLU B 1 226 ? 22.163 0.481 42.120 1.00 11.55 218 GLU B CA 1
ATOM 4457 C C . GLU B 1 226 ? 23.384 0.734 43.013 1.00 11.22 218 GLU B C 1
ATOM 4458 O O . GLU B 1 226 ? 23.509 0.129 44.081 1.00 11.80 218 GLU B O 1
ATOM 4464 N N . TYR B 1 227 ? 24.274 1.636 42.602 1.00 10.75 219 TYR B N 1
ATOM 4465 C CA . TYR B 1 227 ? 25.372 2.038 43.482 1.00 10.86 219 TYR B CA 1
ATOM 4466 C C . TYR B 1 227 ? 24.820 2.602 44.791 1.00 11.11 219 TYR B C 1
ATOM 4467 O O . TYR B 1 227 ? 25.297 2.263 45.866 1.00 11.71 219 TYR B O 1
ATOM 4476 N N . VAL B 1 228 ? 23.802 3.448 44.701 1.00 10.64 220 VAL B N 1
ATOM 4477 C CA . VAL B 1 228 ? 23.232 4.043 45.907 1.00 12.36 220 VAL B CA 1
ATOM 4478 C C . VAL B 1 228 ? 22.567 2.959 46.766 1.00 12.31 220 VAL B C 1
ATOM 4479 O O . VAL B 1 228 ? 22.830 2.857 47.976 1.00 12.69 220 VAL B O 1
ATOM 4483 N N . GLU B 1 229 ? 21.723 2.137 46.144 1.00 11.25 221 GLU B N 1
ATOM 4484 C CA . GLU B 1 229 ? 20.902 1.178 46.885 1.00 11.99 221 GLU B CA 1
ATOM 4485 C C . GLU B 1 229 ? 21.709 0.017 47.454 1.00 11.99 221 GLU B C 1
ATOM 4486 O O . GLU B 1 229 ? 21.448 -0.431 48.586 1.00 13.60 221 GLU B O 1
ATOM 4492 N N . PHE B 1 230 ? 22.691 -0.463 46.688 1.00 11.91 222 PHE B N 1
ATOM 4493 C CA . PHE B 1 230 ? 23.385 -1.705 47.042 1.00 10.83 222 PHE B CA 1
ATOM 4494 C C . PHE B 1 230 ? 24.844 -1.510 47.472 1.00 11.45 222 PHE B C 1
ATOM 4495 O O . PHE B 1 230 ? 25.502 -2.473 47.871 1.00 12.60 222 PHE B O 1
ATOM 4503 N N . SER B 1 231 ? 25.351 -0.278 47.445 1.00 10.73 223 SER B N 1
ATOM 4504 C CA . SER B 1 231 ? 26.680 -0.039 48.017 1.00 9.90 223 SER B CA 1
ATOM 4505 C C . SER B 1 231 ? 26.703 1.151 48.968 1.00 9.58 223 SER B C 1
ATOM 4506 O O . SER B 1 231 ? 26.982 1.001 50.161 1.00 10.70 223 SER B O 1
ATOM 4509 N N . LEU B 1 232 ? 26.378 2.321 48.438 1.00 10.75 224 LEU B N 1
ATOM 4510 C CA A LEU B 1 232 ? 26.519 3.568 49.191 0.72 12.30 224 LEU B CA 1
ATOM 4511 C CA B LEU B 1 232 ? 26.489 3.577 49.173 0.28 11.72 224 LEU B CA 1
ATOM 4512 C C . LEU B 1 232 ? 25.730 3.579 50.499 1.00 11.47 224 LEU B C 1
ATOM 4513 O O . LEU B 1 232 ? 26.271 3.949 51.546 1.00 11.71 224 LEU B O 1
ATOM 4522 N N . ASN B 1 233 ? 24.457 3.193 50.450 1.00 11.78 225 ASN B N 1
ATOM 4523 C CA . ASN B 1 233 ? 23.626 3.250 51.649 1.00 12.83 225 ASN B CA 1
ATOM 4524 C C . ASN B 1 233 ? 24.190 2.384 52.763 1.00 11.44 225 ASN B C 1
ATOM 4525 O O . ASN B 1 233 ? 24.007 2.700 53.937 1.00 12.73 225 ASN B O 1
ATOM 4530 N N . TYR B 1 234 ? 24.879 1.300 52.410 1.00 11.50 226 TYR B N 1
ATOM 4531 C CA . TYR B 1 234 ? 25.481 0.441 53.427 1.00 11.21 226 TYR B CA 1
ATOM 4532 C C . TYR B 1 234 ? 26.771 1.038 54.001 1.00 11.06 226 TYR B C 1
ATOM 4533 O O . TYR B 1 234 ? 27.077 0.830 55.178 1.00 12.33 226 TYR B O 1
ATOM 4542 N N . MET B 1 235 ? 27.494 1.829 53.211 1.00 11.63 227 MET B N 1
ATOM 4543 C CA . MET B 1 235 ? 28.635 2.569 53.760 1.00 11.86 227 MET B CA 1
ATOM 4544 C C . MET B 1 235 ? 28.152 3.694 54.683 1.00 11.44 227 MET B C 1
ATOM 4545 O O . MET B 1 235 ? 28.780 3.976 55.709 1.00 12.67 227 MET B O 1
ATOM 4550 N N . LYS B 1 236 ? 27.035 4.324 54.328 1.00 12.05 228 LYS B N 1
ATOM 4551 C CA A LYS B 1 236 ? 26.407 5.322 55.188 0.47 11.64 228 LYS B CA 1
ATOM 4552 C CA B LYS B 1 236 ? 26.410 5.323 55.191 0.53 11.53 228 LYS B CA 1
ATOM 4553 C C . LYS B 1 236 ? 26.025 4.701 56.537 1.00 12.25 228 LYS B C 1
ATOM 4554 O O . LYS B 1 236 ? 26.265 5.290 57.607 1.00 13.14 228 LYS B O 1
ATOM 4565 N N . LYS B 1 237 ? 25.438 3.503 56.491 1.00 12.56 229 LYS B N 1
ATOM 4566 C CA . LYS B 1 237 ? 25.089 2.788 57.722 1.00 12.76 229 LYS B CA 1
ATOM 4567 C C . LYS B 1 237 ? 26.331 2.502 58.578 1.00 13.01 229 LYS B C 1
ATOM 4568 O O . LYS B 1 237 ? 26.313 2.683 59.798 1.00 13.83 229 LYS B O 1
ATOM 4574 N N . ILE B 1 238 ? 27.409 2.055 57.947 1.00 11.84 230 ILE B N 1
ATOM 4575 C CA . ILE B 1 238 ? 28.643 1.779 58.689 1.00 11.42 230 ILE B CA 1
ATOM 4576 C C . ILE B 1 238 ? 29.144 3.029 59.406 1.00 11.58 230 ILE B C 1
ATOM 4577 O O . ILE B 1 238 ? 29.434 2.995 60.604 1.00 12.35 230 ILE B O 1
ATOM 4582 N N . ILE B 1 239 ? 29.231 4.138 58.684 1.00 11.79 231 ILE B N 1
ATOM 4583 C CA . ILE B 1 239 ? 29.793 5.353 59.270 1.00 11.54 231 ILE B CA 1
ATOM 4584 C C . ILE B 1 239 ? 28.953 5.832 60.458 1.00 12.81 231 ILE B C 1
ATOM 4585 O O . ILE B 1 239 ? 29.506 6.260 61.469 1.00 13.71 231 ILE B O 1
ATOM 4590 N N . ALA B 1 240 ? 27.636 5.694 60.357 1.00 14.07 232 ALA B N 1
ATOM 4591 C CA . ALA B 1 240 ? 26.743 6.052 61.462 1.00 14.26 232 ALA B CA 1
ATOM 4592 C C . ALA B 1 240 ? 27.008 5.228 62.731 1.00 14.04 232 ALA B C 1
ATOM 4593 O O . ALA B 1 240 ? 26.685 5.665 63.844 1.00 16.45 232 ALA B O 1
ATOM 4595 N N . GLY B 1 241 ? 27.609 4.052 62.563 1.00 12.78 233 GLY B N 1
ATOM 4596 C CA . GLY B 1 241 ? 27.906 3.179 63.685 1.00 12.37 233 GLY B CA 1
ATOM 4597 C C . GLY B 1 241 ? 29.313 3.263 64.244 1.00 12.61 233 GLY B C 1
ATOM 4598 O O . GLY B 1 241 ? 29.628 2.573 65.213 1.00 14.31 233 GLY B O 1
ATOM 4599 N N . LEU B 1 242 ? 30.175 4.078 63.640 1.00 12.90 234 LEU B N 1
ATOM 4600 C CA . LEU B 1 242 ? 31.570 4.136 64.079 1.00 12.42 234 LEU B CA 1
ATOM 4601 C C . LEU B 1 242 ? 31.781 5.094 65.250 1.00 13.16 234 LEU B C 1
ATOM 4602 O O . LEU B 1 242 ? 31.083 6.104 65.380 1.00 15.32 234 LEU B O 1
ATOM 4607 N N . GLN B 1 243 ? 32.757 4.772 66.095 1.00 13.44 235 GLN B N 1
ATOM 4608 C CA . GLN B 1 243 ? 33.268 5.735 67.068 1.00 14.10 235 GLN B CA 1
ATOM 4609 C C . GLN B 1 243 ? 33.761 6.972 66.331 1.00 14.92 235 GLN B C 1
ATOM 4610 O O . GLN B 1 243 ? 34.531 6.856 65.386 1.00 16.59 235 GLN B O 1
ATOM 4616 N N . ARG B 1 244 ? 33.323 8.145 66.778 1.00 18.22 236 ARG B N 1
ATOM 4617 C CA . ARG B 1 244 ? 33.677 9.408 66.145 1.00 20.52 236 ARG B CA 1
ATOM 4618 C C . ARG B 1 244 ? 35.018 9.946 66.626 1.00 18.33 236 ARG B C 1
ATOM 4619 O O . ARG B 1 244 ? 35.682 10.706 65.922 1.00 18.86 236 ARG B O 1
ATOM 4627 N N . GLU B 1 245 ? 35.391 9.578 67.845 1.00 18.05 237 GLU B N 1
ATOM 4628 C CA . GLU B 1 245 ? 36.577 10.138 68.482 1.00 18.68 237 GLU B CA 1
ATOM 4629 C C . GLU B 1 245 ? 37.210 9.095 69.384 1.00 19.99 237 GLU B C 1
ATOM 4630 O O . GLU B 1 245 ? 36.549 8.147 69.798 1.00 22.23 237 GLU B O 1
ATOM 4632 N N . LYS B 1 246 ? 38.491 9.281 69.675 1.00 20.41 238 LYS B N 1
ATOM 4633 C CA . LYS B 1 246 ? 39.226 8.417 70.592 1.00 21.29 238 LYS B CA 1
ATOM 4634 C C . LYS B 1 246 ? 40.434 9.198 71.081 1.00 23.50 238 LYS B C 1
ATOM 4635 O O . LYS B 1 246 ? 41.099 9.869 70.288 1.00 22.46 238 LYS B O 1
ATOM 4641 N N . ASP B 1 247 ? 40.699 9.129 72.383 1.00 28.02 239 ASP B N 1
ATOM 4642 C CA . ASP B 1 247 ? 41.841 9.815 72.984 1.00 31.84 239 ASP B CA 1
ATOM 4643 C C . ASP B 1 247 ? 41.864 11.311 72.665 1.00 31.97 239 ASP B C 1
ATOM 4644 O O . ASP B 1 247 ? 42.921 11.878 72.383 1.00 32.88 239 ASP B O 1
ATOM 4649 N N . GLY B 1 248 ? 40.693 11.939 72.705 1.00 30.74 240 GLY B N 1
ATOM 4650 C CA . GLY B 1 248 ? 40.581 13.375 72.511 1.00 30.97 240 GLY B CA 1
ATOM 4651 C C . GLY B 1 248 ? 40.762 13.857 71.083 1.00 30.20 240 GLY B C 1
ATOM 4652 O O . GLY B 1 248 ? 40.965 15.047 70.847 1.00 32.17 240 GLY B O 1
ATOM 4653 N N . ARG B 1 249 ? 40.684 12.934 70.132 1.00 27.64 241 ARG B N 1
ATOM 4654 C CA . ARG B 1 249 ? 40.903 13.243 68.722 1.00 27.09 241 ARG B CA 1
ATOM 4655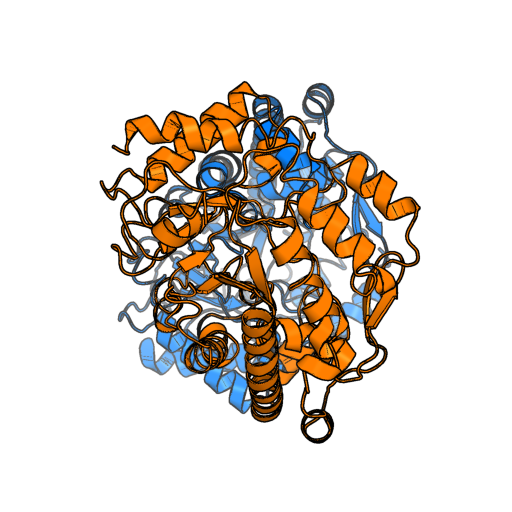 C C . ARG B 1 249 ? 39.808 12.653 67.852 1.00 21.60 241 ARG B C 1
ATOM 4656 O O . ARG B 1 249 ? 39.429 11.503 68.058 1.00 21.66 241 ARG B O 1
ATOM 4664 N N . ARG B 1 250 ? 39.313 13.408 66.872 1.00 19.31 242 ARG B N 1
ATOM 4665 C CA A ARG B 1 250 ? 38.398 12.822 65.907 0.39 18.92 242 ARG B CA 1
ATOM 4666 C CA B ARG B 1 250 ? 38.412 12.857 65.848 0.61 17.78 242 ARG B CA 1
ATOM 4667 C C . ARG B 1 250 ? 39.099 11.733 65.091 1.00 17.59 242 ARG B C 1
ATOM 4668 O O . ARG B 1 250 ? 40.308 11.795 64.838 1.00 17.37 242 ARG B O 1
ATOM 4683 N N . ILE B 1 251 ? 38.323 10.728 64.706 1.00 15.68 243 ILE B N 1
ATOM 4684 C CA . ILE B 1 251 ? 38.792 9.656 63.845 1.00 15.53 243 ILE B CA 1
ATOM 4685 C C . ILE B 1 251 ? 38.188 9.894 62.469 1.00 14.56 243 ILE B C 1
ATOM 4686 O O . ILE B 1 251 ? 37.012 9.602 62.257 1.00 14.85 243 ILE B O 1
ATOM 4691 N N . PRO B 1 252 ? 38.981 10.437 61.529 1.00 13.94 244 PRO B N 1
ATOM 4692 C CA . PRO B 1 252 ? 38.403 10.736 60.211 1.00 12.94 244 PRO B CA 1
ATOM 4693 C C . PRO B 1 252 ? 38.152 9.472 59.398 1.00 11.74 244 PRO B C 1
ATOM 4694 O O . PRO B 1 252 ? 38.894 8.493 59.537 1.00 13.35 244 PRO B O 1
ATOM 4698 N N . VAL B 1 253 ? 37.108 9.500 58.578 1.00 11.26 245 VAL B N 1
ATOM 4699 C CA . VAL B 1 253 ? 36.737 8.365 57.734 1.00 12.25 245 VAL B CA 1
ATOM 4700 C C . VAL B 1 253 ? 36.829 8.757 56.272 1.00 12.10 245 VAL B C 1
ATOM 4701 O O . VAL B 1 253 ? 36.280 9.784 55.863 1.00 12.33 245 VAL B O 1
ATOM 4705 N N . ILE B 1 254 ? 37.511 7.914 55.499 1.00 11.80 246 ILE B N 1
ATOM 4706 C CA . ILE B 1 254 ? 37.640 8.065 54.060 1.00 11.74 246 ILE B CA 1
ATOM 4707 C C . ILE B 1 254 ? 36.795 6.995 53.374 1.00 11.44 246 ILE B C 1
ATOM 4708 O O . ILE B 1 254 ? 36.921 5.817 53.704 1.00 11.47 246 ILE B O 1
ATOM 4713 N N . VAL B 1 255 ? 35.950 7.397 52.427 1.00 10.82 247 VAL B N 1
ATOM 4714 C CA . VAL B 1 255 ? 35.267 6.443 51.549 1.00 9.73 247 VAL B CA 1
ATOM 4715 C C . VAL B 1 255 ? 35.950 6.474 50.193 1.00 10.86 247 VAL B C 1
ATOM 4716 O O . VAL B 1 255 ? 36.149 7.554 49.646 1.00 11.58 247 VAL B O 1
ATOM 4720 N N . PHE B 1 256 ? 36.306 5.303 49.657 1.00 10.53 248 PHE B N 1
ATOM 4721 C CA . PHE B 1 256 ? 36.910 5.236 48.318 1.00 9.83 248 PHE B CA 1
ATOM 4722 C C . PHE B 1 256 ? 36.216 4.209 47.428 1.00 10.34 248 PHE B C 1
ATOM 4723 O O . PHE B 1 256 ? 36.364 3.005 47.646 1.00 10.37 248 PHE B O 1
ATOM 4731 N N . THR B 1 257 ? 35.463 4.688 46.433 1.00 10.03 249 THR B N 1
ATOM 4732 C CA . THR B 1 257 ? 34.937 3.831 45.368 1.00 10.27 249 THR B CA 1
ATOM 4733 C C . THR B 1 257 ? 35.707 4.154 44.087 1.00 9.92 249 THR B C 1
ATOM 4734 O O . THR B 1 257 ? 35.433 5.176 43.436 1.00 10.72 249 THR B O 1
ATOM 4738 N N . LYS B 1 258 ? 36.670 3.308 43.728 1.00 10.95 250 LYS B N 1
ATOM 4739 C CA . LYS B 1 258 ? 37.390 3.499 42.481 1.00 11.10 250 LYS B CA 1
ATOM 4740 C C . LYS B 1 258 ? 36.385 3.422 41.330 1.00 10.14 250 LYS B C 1
ATOM 4741 O O . LYS B 1 258 ? 35.457 2.600 41.351 1.00 11.42 250 LYS B O 1
ATOM 4747 N N . GLY B 1 259 ? 36.548 4.293 40.336 1.00 11.80 251 GLY B N 1
ATOM 4748 C CA . GLY B 1 259 ? 35.602 4.346 39.230 1.00 11.28 251 GLY B CA 1
ATOM 4749 C C . GLY B 1 259 ? 34.267 4.991 39.585 1.00 10.61 251 GLY B C 1
ATOM 4750 O O . GLY B 1 259 ? 33.316 4.944 38.797 1.00 12.19 251 GLY B O 1
ATOM 4751 N N . GLY B 1 260 ? 34.190 5.589 40.778 1.00 10.08 252 GLY B N 1
ATOM 4752 C CA . GLY B 1 260 ? 32.973 6.232 41.246 1.00 11.41 252 GLY B CA 1
ATOM 4753 C C . GLY B 1 260 ? 32.945 7.750 41.102 1.00 10.46 252 GLY B C 1
ATOM 4754 O O . GLY B 1 260 ? 32.106 8.408 41.721 1.00 12.08 252 GLY B O 1
ATOM 4755 N N . GLY B 1 261 ? 33.821 8.306 40.258 1.00 11.51 253 GLY B N 1
ATOM 4756 C CA . GLY B 1 261 ? 33.949 9.751 40.115 1.00 13.02 253 GLY B CA 1
ATOM 4757 C C . GLY B 1 261 ? 32.701 10.515 39.697 1.00 12.78 253 GLY B C 1
ATOM 4758 O O . GLY B 1 261 ? 32.553 11.686 40.039 1.00 14.83 253 GLY B O 1
ATOM 4759 N N . GLN B 1 262 ? 31.794 9.867 38.971 1.00 11.07 254 GLN B N 1
ATOM 4760 C CA . GLN B 1 262 ? 30.527 10.499 38.590 1.00 10.70 254 GLN B CA 1
ATOM 4761 C C . GLN B 1 262 ? 29.570 10.647 39.775 1.00 11.40 254 GLN B C 1
ATOM 4762 O O . GLN B 1 262 ? 28.528 11.303 39.661 1.00 13.94 254 GLN B O 1
ATOM 4768 N N . TRP B 1 263 ? 29.918 10.020 40.896 1.00 11.66 255 TRP B N 1
ATOM 4769 C CA . TRP B 1 263 ? 28.985 9.877 42.001 1.00 11.20 255 TRP B CA 1
ATOM 4770 C C . TRP B 1 263 ? 29.439 10.628 43.251 1.00 12.10 255 TRP B C 1
ATOM 4771 O O . TRP B 1 263 ? 29.071 10.255 44.375 1.00 12.63 255 TRP B O 1
ATOM 4782 N N . LEU B 1 264 ? 30.233 11.680 43.063 1.00 13.06 256 LEU B N 1
ATOM 4783 C CA . LEU B 1 264 ? 30.752 12.455 44.193 1.00 15.20 256 LEU B CA 1
ATOM 4784 C C . LEU B 1 264 ? 29.649 12.990 45.089 1.00 14.45 256 LEU B C 1
ATOM 4785 O O . LEU B 1 264 ? 29.765 12.958 46.312 1.00 14.21 256 LEU B O 1
ATOM 4790 N N . GLU B 1 265 ? 28.578 13.484 44.487 1.00 14.54 257 GLU B N 1
ATOM 4791 C CA . GLU B 1 265 ? 27.529 14.113 45.274 1.00 15.32 257 GLU B CA 1
ATOM 4792 C C . GLU B 1 265 ? 26.832 13.076 46.188 1.00 14.75 257 GLU B C 1
ATOM 4793 O O . GLU B 1 265 ? 26.730 13.314 47.394 1.00 16.90 257 GLU B O 1
ATOM 4799 N N . PRO B 1 266 ? 26.390 11.918 45.645 1.00 15.92 258 PRO B N 1
ATOM 4800 C CA . PRO B 1 266 ? 25.893 10.863 46.536 1.00 16.54 258 PRO B CA 1
ATOM 4801 C C . PRO B 1 266 ? 26.902 10.458 47.625 1.00 15.79 258 PRO B C 1
ATOM 4802 O O . PRO B 1 266 ? 26.526 10.251 48.779 1.00 16.86 258 PRO B O 1
ATOM 4806 N N . MET B 1 267 ? 28.177 10.366 47.279 1.00 14.87 259 MET B N 1
ATOM 4807 C CA A MET B 1 267 ? 29.194 9.966 48.250 0.52 14.31 259 MET B CA 1
ATOM 4808 C CA B MET B 1 267 ? 29.164 9.918 48.255 0.48 15.25 259 MET B CA 1
ATOM 4809 C C . MET B 1 267 ? 29.265 10.884 49.450 1.00 14.71 259 MET B C 1
ATOM 4810 O O . MET B 1 267 ? 29.569 10.449 50.563 1.00 16.15 259 MET B O 1
ATOM 4819 N N . ILE B 1 268 ? 28.992 12.169 49.233 1.00 13.14 260 ILE B N 1
ATOM 4820 C CA . ILE B 1 268 ? 29.031 13.110 50.349 1.00 14.65 260 ILE B CA 1
ATOM 4821 C C . ILE B 1 268 ? 27.986 12.699 51.390 1.00 16.00 260 ILE B C 1
ATOM 4822 O O . ILE B 1 268 ? 28.222 12.846 52.583 1.00 15.99 260 ILE B O 1
ATOM 4827 N N . THR B 1 269 ? 26.855 12.143 50.956 1.00 15.08 261 THR B N 1
ATOM 4828 C CA . THR B 1 269 ? 25.792 11.792 51.907 1.00 15.20 261 THR B CA 1
ATOM 4829 C C . THR B 1 269 ? 26.134 10.605 52.815 1.00 16.44 261 THR B C 1
ATOM 4830 O O . THR B 1 269 ? 25.367 10.291 53.735 1.00 19.02 261 THR B O 1
ATOM 4834 N N . THR B 1 270 ? 27.269 9.949 52.586 1.00 15.82 262 THR B N 1
ATOM 4835 C CA . THR B 1 270 ? 27.688 8.874 53.496 1.00 16.30 262 THR B CA 1
ATOM 4836 C C . THR B 1 270 ? 28.064 9.418 54.864 1.00 16.71 262 THR B C 1
ATOM 4837 O O . THR B 1 270 ? 28.055 8.686 55.849 1.00 17.33 262 THR B O 1
ATOM 4841 N N . GLY B 1 271 ? 28.419 10.697 54.921 1.00 15.52 263 GLY B N 1
ATOM 4842 C CA . GLY B 1 271 ? 28.884 11.291 56.160 1.00 15.09 263 GLY B CA 1
ATOM 4843 C C . GLY B 1 271 ? 30.380 11.132 56.346 1.00 13.99 263 GLY B C 1
ATOM 4844 O O . GLY B 1 271 ? 30.937 11.501 57.386 1.00 16.61 263 GLY B O 1
ATOM 4845 N N . ALA B 1 272 ? 31.039 10.583 55.330 1.00 13.15 264 ALA B N 1
ATOM 4846 C CA . ALA B 1 272 ? 32.497 10.492 55.334 1.00 12.51 264 ALA B CA 1
ATOM 4847 C C . ALA B 1 272 ? 33.143 11.871 55.458 1.00 12.13 264 ALA B C 1
ATOM 4848 O O . ALA B 1 272 ? 32.609 12.870 54.968 1.00 14.33 264 ALA B O 1
ATOM 4850 N N . ASP B 1 273 ? 34.303 11.922 56.100 1.00 12.13 265 ASP B N 1
ATOM 4851 C CA . ASP B 1 273 ? 35.081 13.152 56.144 1.00 12.30 265 ASP B CA 1
ATOM 4852 C C . ASP B 1 273 ? 35.791 13.422 54.821 1.00 12.69 265 ASP B C 1
ATOM 4853 O O . ASP B 1 273 ? 36.035 14.581 54.462 1.00 13.09 265 ASP B O 1
ATOM 4858 N N . ALA B 1 274 ? 36.131 12.354 54.102 1.00 11.68 266 ALA B N 1
ATOM 4859 C CA . ALA B 1 274 ? 36.928 12.473 52.891 1.00 12.09 266 ALA B CA 1
ATOM 4860 C C . ALA B 1 274 ? 36.533 11.431 51.865 1.00 11.32 266 ALA B C 1
ATOM 4861 O O . ALA B 1 274 ? 36.091 10.329 52.217 1.00 11.83 266 ALA B O 1
ATOM 4863 N N . LEU B 1 275 ? 36.720 11.779 50.593 1.00 11.02 267 LEU B N 1
ATOM 4864 C CA . LEU B 1 275 ? 36.476 10.863 49.484 1.00 10.92 267 LEU B CA 1
ATOM 4865 C C . LEU B 1 275 ? 37.754 10.614 48.708 1.00 10.41 267 LEU B C 1
ATOM 4866 O O . LEU B 1 275 ? 38.487 11.557 48.401 1.00 12.00 267 LEU B O 1
ATOM 4871 N N . GLY B 1 276 ? 38.006 9.349 48.380 1.00 10.92 268 GLY B N 1
ATOM 4872 C CA . GLY B 1 276 ? 39.120 8.987 47.518 1.00 10.54 268 GLY B CA 1
ATOM 4873 C C . GLY B 1 276 ? 38.771 9.133 46.044 1.00 11.15 268 GLY B C 1
ATOM 4874 O O . GLY B 1 276 ? 37.631 8.875 45.642 1.00 11.56 268 GLY B O 1
ATOM 4875 N N . LEU B 1 277 ? 39.758 9.550 45.249 1.00 10.22 269 LEU B N 1
ATOM 4876 C CA . LEU B 1 277 ? 39.594 9.751 43.810 1.00 10.45 269 LEU B CA 1
ATOM 4877 C C . LEU B 1 277 ? 40.634 8.973 43.021 1.00 9.92 269 LEU B C 1
ATOM 4878 O O . LEU B 1 277 ? 41.778 8.850 43.463 1.00 11.13 269 LEU B O 1
ATOM 4883 N N . ASP B 1 278 ? 40.256 8.490 41.835 1.00 10.76 270 ASP B N 1
ATOM 4884 C CA . ASP B 1 278 ? 41.252 7.941 40.923 1.00 10.90 270 ASP B CA 1
ATOM 4885 C C . ASP B 1 278 ? 41.598 8.976 39.839 1.00 11.27 270 ASP B C 1
ATOM 4886 O O . ASP B 1 278 ? 41.062 10.092 39.831 1.00 11.08 270 ASP B O 1
ATOM 4891 N N . TRP B 1 279 ? 42.520 8.603 38.957 1.00 10.98 271 TRP B N 1
ATOM 4892 C CA . TRP B 1 279 ? 43.113 9.516 37.983 1.00 11.17 271 TRP B CA 1
ATOM 4893 C C . TRP B 1 279 ? 42.145 9.990 36.900 1.00 11.77 271 TRP B C 1
ATOM 4894 O O . TRP B 1 279 ? 42.451 10.947 36.184 1.00 12.11 271 TRP B O 1
ATOM 4905 N N . THR B 1 280 ? 40.994 9.327 36.763 1.00 11.18 272 THR B N 1
ATOM 4906 C CA . THR B 1 280 ? 40.041 9.729 35.730 1.00 11.39 272 THR B CA 1
ATOM 4907 C C . THR B 1 280 ? 39.269 10.979 36.131 1.00 11.96 272 THR B C 1
ATOM 4908 O O . THR B 1 280 ? 38.689 11.659 35.280 1.00 13.11 272 THR B O 1
ATOM 4912 N N . THR B 1 281 ? 39.268 11.287 37.425 1.00 11.14 273 THR B N 1
ATOM 4913 C CA . THR B 1 281 ? 38.555 12.463 37.921 1.00 11.74 273 THR B CA 1
ATOM 4914 C C . THR B 1 281 ? 39.467 13.691 37.966 1.00 13.36 273 THR B C 1
ATOM 4915 O O . THR B 1 281 ? 40.516 13.657 38.619 1.00 14.36 273 THR B O 1
ATOM 4919 N N . PRO B 1 282 ? 39.079 14.781 37.276 1.00 14.41 274 PRO B N 1
ATOM 4920 C CA . PRO B 1 282 ? 39.869 16.008 37.409 1.00 15.83 274 PRO B CA 1
ATOM 4921 C C . PRO B 1 282 ? 39.804 16.532 38.842 1.00 15.31 274 PRO B C 1
ATOM 4922 O O . PRO B 1 282 ? 38.713 16.788 39.364 1.00 14.80 274 PRO B O 1
ATOM 4926 N N . LEU B 1 283 ? 40.965 16.697 39.464 1.00 15.98 275 LEU B N 1
ATOM 4927 C CA A LEU B 1 283 ? 41.022 17.144 40.846 0.58 16.09 275 LEU B CA 1
ATOM 4928 C CA B LEU B 1 283 ? 41.033 17.157 40.847 0.42 16.86 275 LEU B CA 1
ATOM 4929 C C . LEU B 1 283 ? 40.465 18.561 40.994 1.00 16.20 275 LEU B C 1
ATOM 4930 O O . LEU B 1 283 ? 39.793 18.874 41.983 1.00 16.63 275 LEU B O 1
ATOM 4939 N N . ASN B 1 284 ? 40.725 19.413 40.006 1.00 16.46 276 ASN B N 1
ATOM 4940 C CA . ASN B 1 284 ? 40.273 20.796 40.115 1.00 19.25 276 ASN B CA 1
ATOM 4941 C C . ASN B 1 284 ? 38.745 20.868 40.095 1.00 18.42 276 ASN B C 1
ATOM 4942 O O . ASN B 1 284 ? 38.149 21.564 40.919 1.00 18.99 276 ASN B O 1
ATOM 4947 N N . THR B 1 285 ? 38.096 20.125 39.202 1.00 18.21 277 THR B N 1
ATOM 4948 C CA . THR B 1 285 ? 36.640 20.192 39.172 1.00 17.77 277 THR B CA 1
ATOM 4949 C C . THR B 1 285 ? 36.024 19.451 40.371 1.00 17.32 277 THR B C 1
ATOM 4950 O O . THR B 1 285 ? 34.979 19.859 40.876 1.00 18.38 277 THR B O 1
ATOM 4954 N N . ALA B 1 286 ? 36.673 18.394 40.853 1.00 15.99 278 ALA B N 1
ATOM 4955 C CA . ALA B 1 286 ? 36.185 17.718 42.059 1.00 15.69 278 ALA B CA 1
ATOM 4956 C C . ALA B 1 286 ? 36.238 18.660 43.260 1.00 15.58 278 ALA B C 1
ATOM 4957 O O . ALA B 1 286 ? 35.304 18.719 44.063 1.00 16.33 278 ALA B O 1
ATOM 4959 N N . ARG B 1 287 ? 37.324 19.416 43.368 1.00 14.84 279 ARG B N 1
ATOM 4960 C CA . ARG B 1 287 ? 37.441 20.395 44.443 1.00 15.00 279 ARG B CA 1
ATOM 4961 C C . ARG B 1 287 ? 36.346 21.463 44.379 1.00 16.20 279 ARG B C 1
ATOM 4962 O O . ARG B 1 287 ? 35.731 21.779 45.396 1.00 16.38 279 ARG B O 1
ATOM 4970 N N . THR B 1 288 ? 36.075 22.024 43.206 1.00 17.53 280 THR B N 1
ATOM 4971 C CA A THR B 1 288 ? 35.049 23.056 43.092 0.70 18.97 280 THR B CA 1
ATOM 4972 C CA B THR B 1 288 ? 35.054 23.067 43.161 0.30 18.85 280 THR B CA 1
ATOM 4973 C C . THR B 1 288 ? 33.667 22.463 43.364 1.00 19.44 280 THR B C 1
ATOM 4974 O O . THR B 1 288 ? 32.813 23.089 43.988 1.00 22.14 280 THR B O 1
ATOM 4981 N N . THR B 1 289 ? 33.456 21.236 42.891 1.00 19.70 281 THR B N 1
ATOM 4982 C CA . THR B 1 289 ? 32.177 20.560 43.101 1.00 20.30 281 THR B CA 1
ATOM 4983 C C . THR B 1 289 ? 31.892 20.300 44.582 1.00 18.80 281 THR B C 1
ATOM 4984 O O . THR B 1 289 ? 30.805 20.621 45.061 1.00 21.14 281 THR B O 1
ATOM 4988 N N . VAL B 1 290 ? 32.847 19.730 45.318 1.00 17.59 282 VAL B N 1
ATOM 4989 C CA . VAL B 1 290 ? 32.559 19.408 46.721 1.00 16.73 282 VAL B CA 1
ATOM 4990 C C . VAL B 1 290 ? 32.577 20.682 47.578 1.00 18.05 282 VAL B C 1
ATOM 4991 O O . VAL B 1 290 ? 31.943 20.722 48.626 1.00 18.82 282 VAL B O 1
ATOM 4995 N N . ALA B 1 291 ? 33.266 21.720 47.104 1.00 18.80 283 ALA B N 1
ATOM 4996 C CA . ALA B 1 291 ? 33.260 23.047 47.736 1.00 21.56 283 ALA B CA 1
ATOM 4997 C C . ALA B 1 291 ? 33.481 23.011 49.249 1.00 22.01 283 ALA B C 1
ATOM 4998 O O . ALA B 1 291 ? 32.714 23.606 50.016 1.00 24.17 283 ALA B O 1
ATOM 5000 N N . GLY B 1 292 ? 34.528 22.313 49.674 1.00 19.96 284 GLY B N 1
ATOM 5001 C CA . GLY B 1 292 ? 34.909 22.277 51.075 1.00 21.17 284 GLY B CA 1
ATOM 5002 C C . GLY B 1 292 ? 34.036 21.434 51.988 1.00 20.82 284 GLY B C 1
ATOM 5003 O O . GLY B 1 292 ? 34.228 21.433 53.202 1.00 22.43 284 GLY B O 1
ATOM 5004 N N . ARG B 1 293 ? 33.081 20.704 51.419 1.00 19.41 285 ARG B N 1
ATOM 5005 C CA . ARG B 1 293 ? 32.171 19.911 52.239 1.00 18.86 285 ARG B CA 1
ATOM 5006 C C . ARG B 1 293 ? 32.808 18.605 52.720 1.00 18.58 285 ARG B C 1
ATOM 5007 O O . ARG B 1 293 ? 32.430 18.077 53.772 1.00 20.24 285 ARG B O 1
ATOM 5015 N N . VAL B 1 294 ? 33.752 18.086 51.938 1.00 16.75 286 VAL B N 1
ATOM 5016 C CA . VAL B 1 294 ? 34.561 16.928 52.317 1.00 14.91 286 VAL B CA 1
ATOM 5017 C C . VAL B 1 294 ? 35.975 17.189 51.846 1.00 13.26 286 VAL B C 1
ATOM 5018 O O . VAL B 1 294 ? 36.194 18.011 50.948 1.00 14.40 286 VAL B O 1
ATOM 5022 N N . ALA B 1 295 ? 36.933 16.497 52.455 1.00 12.96 287 ALA B N 1
ATOM 5023 C CA . ALA B 1 295 ? 38.303 16.472 51.960 1.00 12.85 287 ALA B CA 1
ATOM 5024 C C . ALA B 1 295 ? 38.391 15.484 50.791 1.00 12.18 287 ALA B C 1
ATOM 5025 O O . ALA B 1 295 ? 37.507 14.640 50.613 1.00 11.88 287 ALA B O 1
ATOM 5027 N N . LEU B 1 296 ? 39.443 15.606 49.987 1.00 11.79 288 LEU B N 1
ATOM 5028 C CA . LEU B 1 296 ? 39.664 14.695 48.864 1.00 12.04 288 LEU B CA 1
ATOM 5029 C C . LEU B 1 296 ? 41.054 14.076 48.952 1.00 11.80 288 LEU B C 1
ATOM 5030 O O . LEU B 1 296 ? 42.018 14.750 49.345 1.00 12.31 288 LEU B O 1
ATOM 5035 N N . GLN B 1 297 ? 41.147 12.798 48.581 1.00 11.58 289 GLN B N 1
ATOM 5036 C CA . GLN B 1 297 ? 42.402 12.053 48.589 1.00 11.31 289 GLN B CA 1
ATOM 5037 C C . GLN B 1 297 ? 42.665 11.451 47.208 1.00 11.74 289 GLN B C 1
ATOM 5038 O O . GLN B 1 297 ? 41.757 10.890 46.605 1.00 12.07 289 GLN B O 1
ATOM 5044 N N . GLY B 1 298 ? 43.900 11.566 46.716 1.00 11.37 290 GLY B N 1
ATOM 5045 C CA . GLY B 1 298 ? 44.266 11.028 45.407 1.00 11.39 290 GLY B CA 1
ATOM 5046 C C . GLY B 1 298 ? 45.226 11.955 44.677 1.00 11.87 290 GLY B C 1
ATOM 5047 O O . GLY B 1 298 ? 45.829 12.827 45.299 1.00 12.48 290 GLY B O 1
ATOM 5048 N N . ASN B 1 299 ? 45.377 11.796 43.359 1.00 11.17 291 ASN B N 1
ATOM 5049 C CA . ASN B 1 299 ? 44.673 10.793 42.568 1.00 11.44 291 ASN B CA 1
ATOM 5050 C C . ASN B 1 299 ? 45.582 10.274 41.456 1.00 12.35 291 ASN B C 1
ATOM 5051 O O . ASN B 1 299 ? 45.109 9.899 40.381 1.00 12.95 291 ASN B O 1
ATOM 5056 N N . LEU B 1 300 ? 46.886 10.251 41.716 1.00 12.07 292 LEU B N 1
ATOM 5057 C CA . LEU B 1 300 ? 47.879 10.004 40.662 1.00 13.34 292 LEU B CA 1
ATOM 5058 C C . LEU B 1 300 ? 47.827 8.573 40.113 1.00 12.10 292 LEU B C 1
ATOM 5059 O O . LEU B 1 300 ? 47.737 7.612 40.869 1.00 13.82 292 LEU B O 1
ATOM 5064 N N . ASP B 1 301 ? 47.894 8.425 38.793 1.00 11.90 293 ASP B N 1
ATOM 5065 C CA . ASP B 1 301 ? 48.021 7.092 38.208 1.00 12.24 293 ASP B CA 1
ATOM 5066 C C . ASP B 1 301 ? 49.384 6.530 38.618 1.00 13.72 293 ASP B C 1
ATOM 5067 O O . ASP B 1 301 ? 50.404 7.176 38.389 1.00 14.66 293 ASP B O 1
ATOM 5072 N N . PRO B 1 302 ? 49.411 5.333 39.238 1.00 14.36 294 PRO B N 1
ATOM 5073 C CA . PRO B 1 302 ? 50.702 4.736 39.618 1.00 15.06 294 PRO B CA 1
ATOM 5074 C C . PRO B 1 302 ? 51.691 4.636 38.449 1.00 14.93 294 PRO B C 1
ATOM 5075 O O . PRO B 1 302 ? 52.902 4.679 38.668 1.00 16.06 294 PRO B O 1
ATOM 5079 N N . ALA B 1 303 ? 51.185 4.510 37.220 1.00 14.47 295 ALA B N 1
ATOM 5080 C CA . ALA B 1 303 ? 52.064 4.368 36.067 1.00 15.18 295 ALA B CA 1
ATOM 5081 C C . ALA B 1 303 ? 52.863 5.643 35.772 1.00 15.76 295 ALA B C 1
ATOM 5082 O O . ALA B 1 303 ? 53.858 5.600 35.044 1.00 17.07 295 ALA B O 1
ATOM 5084 N N . VAL B 1 304 ? 52.444 6.771 36.345 1.00 15.10 296 VAL B N 1
ATOM 5085 C CA . VAL B 1 304 ? 53.219 8.006 36.239 1.00 16.58 296 VAL B CA 1
ATOM 5086 C C . VAL B 1 304 ? 54.639 7.751 36.760 1.00 17.23 296 VAL B C 1
ATOM 5087 O O . VAL B 1 304 ? 55.621 8.292 36.240 1.00 17.54 296 VAL B O 1
ATOM 5091 N N . LEU B 1 305 ? 54.740 6.883 37.765 1.00 17.66 297 LEU B N 1
ATOM 5092 C CA . LEU B 1 305 ? 56.022 6.551 38.385 1.00 17.84 297 LEU B CA 1
ATOM 5093 C C . LEU B 1 305 ? 56.930 5.698 37.490 1.00 18.14 297 LEU B C 1
ATOM 5094 O O . LEU B 1 305 ? 58.079 5.408 37.861 1.00 17.95 297 LEU B O 1
ATOM 5099 N N . TYR B 1 306 ? 56.422 5.304 36.319 1.00 19.27 298 TYR B N 1
ATOM 5100 C CA . TYR B 1 306 ? 57.229 4.600 35.320 1.00 19.25 298 TYR B CA 1
ATOM 5101 C C . TYR B 1 306 ? 58.055 5.585 34.494 1.00 19.20 298 TYR B C 1
ATOM 5102 O O . TYR B 1 306 ? 58.954 5.185 33.750 1.00 20.75 298 TYR B O 1
ATOM 5111 N N . GLY B 1 307 ? 57.732 6.870 34.603 1.00 20.05 299 GLY B N 1
ATOM 5112 C CA . GLY B 1 307 ? 58.450 7.901 33.870 1.00 21.82 299 GLY B CA 1
ATOM 5113 C C . GLY B 1 307 ? 59.771 8.298 34.506 1.00 22.12 299 GLY B C 1
ATOM 5114 O O . GLY B 1 307 ? 60.196 7.719 35.513 1.00 22.73 299 GLY B O 1
ATOM 5115 N N . SER B 1 308 ? 60.433 9.286 33.912 1.00 22.69 300 SER B N 1
ATOM 5116 C CA . SER B 1 308 ? 61.682 9.802 34.458 1.00 22.86 300 SER B CA 1
ATOM 5117 C C . SER B 1 308 ? 61.432 10.572 35.747 1.00 24.28 300 SER B C 1
ATOM 5118 O O . SER B 1 308 ? 60.310 11.011 36.007 1.00 24.52 300 SER B O 1
ATOM 5121 N N . ALA B 1 309 ? 62.485 10.749 36.538 1.00 24.96 301 ALA B N 1
ATOM 5122 C CA . ALA B 1 309 ? 62.415 11.567 37.744 1.00 25.68 301 ALA B CA 1
ATOM 5123 C C . ALA B 1 309 ? 61.858 12.952 37.429 1.00 25.09 301 ALA B C 1
ATOM 5124 O O . ALA B 1 309 ? 60.980 13.454 38.131 1.00 26.66 301 ALA B O 1
ATOM 5126 N N . ALA B 1 310 ? 62.362 13.560 36.360 1.00 24.82 302 ALA B N 1
ATOM 5127 C CA . ALA B 1 310 ? 61.904 14.883 35.957 1.00 25.59 302 ALA B CA 1
ATOM 5128 C C . ALA B 1 310 ? 60.414 14.880 35.591 1.00 24.86 302 ALA B C 1
ATOM 5129 O O . ALA B 1 310 ? 59.678 15.800 35.962 1.00 25.98 302 ALA B O 1
ATOM 5131 N N . SER B 1 311 ? 59.966 13.847 34.881 1.00 23.13 303 SER B N 1
ATOM 5132 C CA . SER B 1 311 ? 58.561 13.768 34.484 1.00 23.18 303 SER B CA 1
ATOM 5133 C C . SER B 1 311 ? 57.638 13.560 35.687 1.00 22.91 303 SER B C 1
ATOM 5134 O O . SER B 1 311 ? 56.510 14.052 35.697 1.00 22.24 303 SER B O 1
ATOM 5137 N N . ILE B 1 312 ? 58.114 12.832 36.693 1.00 21.78 304 ILE B N 1
ATOM 5138 C CA . ILE B 1 312 ? 57.306 12.579 37.880 1.00 21.01 304 ILE B CA 1
ATOM 5139 C C . ILE B 1 312 ? 57.126 13.892 38.628 1.00 22.08 304 ILE B C 1
ATOM 5140 O O . ILE B 1 312 ? 56.014 14.245 39.017 1.00 20.86 304 ILE B O 1
ATOM 5145 N N . GLU B 1 313 ? 58.227 14.614 38.807 1.00 24.35 305 GLU B N 1
ATOM 5146 C CA . GLU B 1 313 ? 58.201 15.908 39.477 1.00 26.38 305 GLU B CA 1
ATOM 5147 C C . GLU B 1 313 ? 57.194 16.845 38.814 1.00 24.68 305 GLU B C 1
ATOM 5148 O O . GLU B 1 313 ? 56.372 17.461 39.493 1.00 24.23 305 GLU B O 1
ATOM 5154 N N . LYS B 1 314 ? 57.239 16.922 37.485 1.00 24.96 306 LYS B N 1
ATOM 5155 C CA . LYS B 1 314 ? 56.339 17.787 36.732 1.00 25.38 306 LYS B CA 1
ATOM 5156 C C . LYS B 1 314 ? 54.877 17.369 36.899 1.00 24.10 306 LYS B C 1
ATOM 5157 O O . LYS B 1 314 ? 54.001 18.213 37.106 1.00 24.13 306 LYS B O 1
ATOM 5163 N N . ALA B 1 315 ? 54.622 16.065 36.822 1.00 23.09 307 ALA B N 1
ATOM 5164 C CA . ALA B 1 315 ? 53.270 15.528 36.946 1.00 20.39 307 ALA B CA 1
ATOM 5165 C C . ALA B 1 315 ? 52.677 15.792 38.335 1.00 19.73 307 ALA B C 1
ATOM 5166 O O . ALA B 1 315 ? 51.500 16.133 38.473 1.00 19.29 307 ALA B O 1
ATOM 5168 N N . VAL B 1 316 ? 53.498 15.627 39.361 1.00 18.19 308 VAL B N 1
ATOM 5169 C CA . VAL B 1 316 ? 53.028 15.821 40.729 1.00 18.27 308 VAL B CA 1
ATOM 5170 C C . VAL B 1 316 ? 52.730 17.305 40.986 1.00 18.60 308 VAL B C 1
ATOM 5171 O O . VAL B 1 316 ? 51.733 17.647 41.640 1.00 17.48 308 VAL B O 1
ATOM 5175 N N . LYS B 1 317 ? 53.575 18.185 40.457 1.00 19.59 309 LYS B N 1
ATOM 5176 C CA . LYS B 1 317 ? 53.320 19.623 40.567 1.00 20.67 309 LYS B CA 1
ATOM 5177 C C . LYS B 1 317 ? 51.999 19.993 39.904 1.00 21.10 309 LYS B C 1
ATOM 5178 O O . LYS B 1 317 ? 51.219 20.760 40.469 1.00 22.57 309 LYS B O 1
ATOM 5184 N N . ALA B 1 318 ? 51.744 19.441 38.717 1.00 19.87 310 ALA B N 1
ATOM 5185 C CA . ALA B 1 318 ? 50.479 19.683 38.027 1.00 18.79 310 ALA B CA 1
ATOM 5186 C C . ALA B 1 318 ? 49.277 19.221 38.855 1.00 18.21 310 ALA B C 1
ATOM 5187 O O . ALA B 1 318 ? 48.259 19.913 38.918 1.00 17.72 310 ALA B O 1
ATOM 5189 N N . MET B 1 319 ? 49.396 18.052 39.483 1.00 16.98 311 MET B N 1
ATOM 5190 C CA . MET B 1 319 ? 48.331 17.550 40.341 1.00 15.99 311 MET B CA 1
ATOM 5191 C C . MET B 1 319 ? 48.067 18.492 41.521 1.00 17.23 311 MET B C 1
ATOM 5192 O O . MET B 1 319 ? 46.911 18.791 41.838 1.00 17.80 311 MET B O 1
ATOM 5197 N N . LEU B 1 320 ? 49.132 18.970 42.162 1.00 16.86 312 LEU B N 1
ATOM 5198 C CA . LEU B 1 320 ? 48.964 19.898 43.280 1.00 17.09 312 LEU B CA 1
ATOM 5199 C C . LEU B 1 320 ? 48.382 21.230 42.801 1.00 17.60 312 LEU B C 1
ATOM 5200 O O . LEU B 1 320 ? 47.600 21.853 43.517 1.00 17.75 312 LEU B O 1
ATOM 5205 N N . ASP B 1 321 ? 48.754 21.661 41.595 1.00 17.71 313 ASP B N 1
ATOM 5206 C CA . ASP B 1 321 ? 48.144 22.859 41.007 1.00 18.00 313 ASP B CA 1
ATOM 5207 C C . ASP B 1 321 ? 46.617 22.686 40.905 1.00 17.73 313 ASP B C 1
ATOM 5208 O O . ASP B 1 321 ? 45.858 23.594 41.248 1.00 19.27 313 ASP B O 1
ATOM 5213 N N . ASP B 1 322 ? 46.176 21.516 40.447 1.00 16.81 314 ASP B N 1
ATOM 5214 C CA . ASP B 1 322 ? 44.747 21.227 40.354 1.00 15.87 314 ASP B CA 1
ATOM 5215 C C . ASP B 1 322 ? 44.095 21.257 41.737 1.00 16.48 314 ASP B C 1
ATOM 5216 O O . ASP B 1 322 ? 42.978 21.748 41.892 1.00 17.82 314 ASP B O 1
ATOM 5221 N N . ALA B 1 323 ? 44.798 20.717 42.731 1.00 15.66 315 ALA B N 1
ATOM 5222 C CA . ALA B 1 323 ? 44.269 20.627 44.088 1.00 16.73 315 ALA B CA 1
ATOM 5223 C C . ALA B 1 323 ? 44.098 21.994 44.745 1.00 17.82 315 ALA B C 1
ATOM 5224 O O . ALA B 1 323 ? 43.206 22.183 45.571 1.00 18.44 315 ALA B O 1
ATOM 5226 N N . TYR B 1 324 ? 44.946 22.949 44.381 1.00 17.32 316 TYR B N 1
ATOM 5227 C CA . TYR B 1 324 ? 44.960 24.213 45.102 1.00 18.75 316 TYR B CA 1
ATOM 5228 C C . TYR B 1 324 ? 44.579 25.408 44.226 1.00 19.96 316 TYR B C 1
ATOM 5229 O O . TYR B 1 324 ? 44.655 26.556 44.671 1.00 21.61 316 TYR B O 1
ATOM 5238 N N . ALA B 1 325 ? 44.123 25.127 43.006 1.00 21.24 317 ALA B N 1
ATOM 5239 C CA . ALA B 1 325 ? 43.707 26.175 42.075 1.00 22.65 317 ALA B CA 1
ATOM 5240 C C . ALA B 1 325 ? 42.554 27.023 42.618 1.00 24.62 317 ALA B C 1
ATOM 5241 O O . ALA B 1 325 ? 42.468 28.210 42.316 1.00 27.01 317 ALA B O 1
ATOM 5243 N N . ASN B 1 326 ? 41.676 26.417 43.413 1.00 25.92 318 ASN B N 1
ATOM 5244 C CA . ASN B 1 326 ? 40.481 27.109 43.905 1.00 27.31 318 ASN B CA 1
ATOM 5245 C C . ASN B 1 326 ? 40.743 27.955 45.155 1.00 26.19 318 ASN B C 1
ATOM 5246 O O . ASN B 1 326 ? 39.817 28.550 45.713 1.00 27.00 318 ASN B O 1
ATOM 5251 N N . GLY B 1 327 ? 41.996 28.002 45.601 1.00 24.59 319 GLY B N 1
ATOM 5252 C CA . GLY B 1 327 ? 42.356 28.845 46.726 1.00 23.74 319 GLY B CA 1
ATOM 5253 C C . GLY B 1 327 ? 42.270 28.200 48.098 1.00 23.86 319 GLY B C 1
ATOM 5254 O O . GLY B 1 327 ? 42.644 28.818 49.094 1.00 23.56 319 GLY B O 1
ATOM 5255 N N . GLU B 1 328 ? 41.786 26.964 48.166 1.00 23.82 320 GLU B N 1
ATOM 5256 C CA . GLU B 1 328 ? 41.702 26.276 49.455 1.00 22.75 320 GLU B CA 1
ATOM 5257 C C . GLU B 1 328 ? 43.097 25.949 49.979 1.00 22.25 320 GLU B C 1
ATOM 5258 O O . GLU B 1 328 ? 44.026 25.776 49.197 1.00 23.83 320 GLU B O 1
ATOM 5264 N N . LYS B 1 329 ? 43.243 25.882 51.302 1.00 21.20 321 LYS B N 1
ATOM 5265 C CA . LYS B 1 329 ? 44.550 25.674 51.920 1.00 21.74 321 LYS B CA 1
ATOM 5266 C C . LYS B 1 329 ? 44.596 24.396 52.767 1.00 21.36 321 LYS B C 1
ATOM 5267 O O . LYS B 1 329 ? 45.513 24.196 53.562 1.00 23.76 321 LYS B O 1
ATOM 5273 N N . THR B 1 330 ? 43.600 23.536 52.595 1.00 18.51 322 THR B N 1
ATOM 5274 C CA . THR B 1 330 ? 43.507 22.289 53.352 1.00 18.03 322 THR B CA 1
ATOM 5275 C C . THR B 1 330 ? 42.552 21.367 52.608 1.00 17.26 322 THR B C 1
ATOM 5276 O O . THR B 1 330 ? 42.130 21.682 51.486 1.00 16.73 322 THR B O 1
ATOM 5280 N N . GLY B 1 331 ? 42.221 20.232 53.215 1.00 15.94 323 GLY B N 1
ATOM 5281 C CA . GLY B 1 331 ? 41.243 19.319 52.646 1.00 14.89 323 GLY B CA 1
ATOM 5282 C C . GLY B 1 331 ? 41.750 18.457 51.500 1.00 14.45 323 GLY B C 1
ATOM 5283 O O . GLY B 1 331 ? 40.952 17.884 50.763 1.00 13.63 323 GLY B O 1
ATOM 5284 N N . TYR B 1 332 ? 43.068 18.369 51.337 1.00 14.15 324 TYR B N 1
ATOM 5285 C CA . TYR B 1 332 ? 43.644 17.525 50.289 1.00 12.85 324 TYR B CA 1
ATOM 5286 C C . TYR B 1 332 ? 44.765 16.642 50.832 1.00 12.77 324 TYR B C 1
ATOM 5287 O O . TYR B 1 332 ? 45.708 17.128 51.475 1.00 14.06 324 TYR B O 1
ATOM 5296 N N . VAL B 1 333 ? 44.641 15.341 50.584 1.00 12.58 325 VAL B N 1
ATOM 5297 C CA . VAL B 1 333 ? 45.699 14.382 50.869 1.00 12.26 325 VAL B CA 1
ATOM 5298 C C . VAL B 1 333 ? 46.173 13.763 49.561 1.00 13.21 325 VAL B C 1
ATOM 5299 O O . VAL B 1 333 ? 45.385 13.126 48.845 1.00 13.19 325 VAL B O 1
ATOM 5303 N N . ALA B 1 334 ? 47.452 13.945 49.239 1.00 14.05 326 ALA B N 1
ATOM 5304 C CA . ALA B 1 334 ? 47.995 13.362 48.016 1.00 14.40 326 ALA B CA 1
ATOM 5305 C C . ALA B 1 334 ? 48.132 11.851 48.196 1.00 13.92 326 ALA B C 1
ATOM 5306 O O . ALA B 1 334 ? 48.490 11.365 49.280 1.00 13.73 326 ALA B O 1
ATOM 5308 N N . ASN B 1 335 ? 47.856 11.114 47.123 1.00 12.92 327 ASN B N 1
ATOM 5309 C CA . ASN B 1 335 ? 47.925 9.663 47.125 1.00 12.26 327 ASN B CA 1
ATOM 5310 C C . ASN B 1 335 ? 47.866 9.246 45.664 1.00 12.50 327 ASN B C 1
ATOM 5311 O O . ASN B 1 335 ? 47.626 10.081 44.789 1.00 13.81 327 ASN B O 1
ATOM 5316 N N . LEU B 1 336 ? 48.101 7.970 45.404 1.00 12.43 328 LEU B N 1
ATOM 5317 C CA . LEU B 1 336 ? 47.815 7.401 44.097 1.00 11.60 328 LEU B CA 1
ATOM 5318 C C . LEU B 1 336 ? 46.312 7.187 43.972 1.00 12.05 328 LEU B C 1
ATOM 5319 O O . LEU B 1 336 ? 45.578 7.319 44.950 1.00 13.79 328 LEU B O 1
ATOM 5324 N N . GLY B 1 337 ? 45.849 6.869 42.769 1.00 12.45 329 GLY B N 1
ATOM 5325 C CA . GLY B 1 337 ? 44.455 6.526 42.559 1.00 13.48 329 GLY B CA 1
ATOM 5326 C C . GLY B 1 337 ? 44.166 5.035 42.691 1.00 13.95 329 GLY B C 1
ATOM 5327 O O . GLY B 1 337 ? 43.025 4.595 42.518 1.00 15.42 329 GLY B O 1
ATOM 5328 N N . HIS B 1 338 ? 45.212 4.263 42.978 1.00 13.78 330 HIS B N 1
ATOM 5329 C CA . HIS B 1 338 ? 45.119 2.818 43.216 1.00 14.96 330 HIS B CA 1
ATOM 5330 C C . HIS B 1 338 ? 46.433 2.412 43.885 1.00 16.81 330 HIS B C 1
ATOM 5331 O O . HIS B 1 338 ? 47.274 3.264 44.150 1.00 18.75 330 HIS B O 1
ATOM 5338 N N . GLY B 1 339 ? 46.629 1.130 44.165 1.00 16.62 331 GLY B N 1
ATOM 5339 C CA . GLY B 1 339 ? 47.855 0.710 44.824 1.00 17.42 331 GLY B CA 1
ATOM 5340 C C . GLY B 1 339 ? 49.110 0.822 43.971 1.00 18.76 331 GLY B C 1
ATOM 5341 O O . GLY B 1 339 ? 49.047 0.696 42.747 1.00 20.00 331 GLY B O 1
ATOM 5342 N N . ILE B 1 340 ? 50.255 1.075 44.600 1.00 19.68 332 ILE B N 1
ATOM 5343 C CA A ILE B 1 340 ? 51.566 1.001 43.942 0.62 20.16 332 ILE B CA 1
ATOM 5344 C CA B ILE B 1 340 ? 51.482 1.068 43.834 0.38 20.06 332 ILE B CA 1
ATOM 5345 C C . ILE B 1 340 ? 51.670 -0.340 43.246 1.00 20.50 332 ILE B C 1
ATOM 5346 O O . ILE B 1 340 ? 51.344 -1.357 43.863 1.00 21.86 332 ILE B O 1
ATOM 5355 N N . THR B 1 341 ? 52.138 -0.381 42.003 1.00 20.50 333 THR B N 1
ATOM 5356 C CA . THR B 1 341 ? 52.285 -1.664 41.318 1.00 22.17 333 THR B CA 1
ATOM 5357 C C . THR B 1 341 ? 53.597 -2.327 41.703 1.00 24.77 333 THR B C 1
ATOM 5358 O O . THR B 1 341 ? 54.510 -1.673 42.206 1.00 24.62 333 THR B O 1
ATOM 5362 N N . GLN B 1 342 ? 53.712 -3.619 41.427 1.00 26.89 334 GLN B N 1
ATOM 5363 C CA . GLN B 1 342 ? 54.916 -4.338 41.813 1.00 28.60 334 GLN B CA 1
ATOM 5364 C C . GLN B 1 342 ? 56.098 -3.955 40.932 1.00 26.88 334 GLN B C 1
ATOM 5365 O O . GLN B 1 342 ? 57.233 -4.303 41.237 1.00 28.03 334 GLN B O 1
ATOM 5371 N N . TRP B 1 343 ? 55.834 -3.223 39.853 1.00 24.57 335 TRP B N 1
ATOM 5372 C CA . TRP B 1 343 ? 56.873 -2.926 38.870 1.00 24.95 335 TRP B CA 1
ATOM 5373 C C . TRP B 1 343 ? 57.563 -1.584 39.102 1.00 25.20 335 TRP B C 1
ATOM 5374 O O . TRP B 1 343 ? 58.531 -1.258 38.414 1.00 26.97 335 TRP B O 1
ATOM 5385 N N . VAL B 1 344 ? 57.073 -0.807 40.061 1.00 24.19 336 VAL B N 1
ATOM 5386 C CA . VAL B 1 344 ? 57.625 0.519 40.303 1.00 23.48 336 VAL B CA 1
ATOM 5387 C C . VAL B 1 344 ? 59.039 0.430 40.882 1.00 24.63 336 VAL B C 1
ATOM 5388 O O . VAL B 1 344 ? 59.307 -0.360 41.789 1.00 26.40 336 VAL B O 1
ATOM 5392 N N . ASP B 1 345 ? 59.939 1.236 40.327 1.00 23.51 337 ASP B N 1
ATOM 5393 C CA . ASP B 1 345 ? 61.290 1.432 40.852 1.00 24.48 337 ASP B CA 1
ATOM 5394 C C . ASP B 1 345 ? 61.206 2.113 42.223 1.00 23.44 337 ASP B C 1
ATOM 5395 O O . ASP B 1 345 ? 60.652 3.205 42.327 1.00 24.01 337 ASP B O 1
ATOM 5400 N N . PRO B 1 346 ? 61.768 1.484 43.278 1.00 23.94 338 PRO B N 1
ATOM 5401 C CA . PRO B 1 346 ? 61.640 2.047 44.634 1.00 24.48 338 PRO B CA 1
ATOM 5402 C C . PRO B 1 346 ? 62.220 3.458 44.807 1.00 23.65 338 PRO B C 1
ATOM 5403 O O . PRO B 1 346 ? 61.941 4.104 45.815 1.00 24.58 338 PRO B O 1
ATOM 5407 N N . ALA B 1 347 ? 63.008 3.931 43.848 1.00 23.54 339 ALA B N 1
ATOM 5408 C CA . ALA B 1 347 ? 63.495 5.305 43.898 1.00 22.66 339 ALA B CA 1
ATOM 5409 C C . ALA B 1 347 ? 62.380 6.312 43.628 1.00 23.34 339 ALA B C 1
ATOM 5410 O O . ALA B 1 347 ? 62.434 7.446 44.098 1.00 25.47 339 ALA B O 1
ATOM 5412 N N . GLN B 1 348 ? 61.372 5.900 42.867 1.00 23.26 340 GLN B N 1
ATOM 5413 C CA . GLN B 1 348 ? 60.389 6.842 42.344 1.00 23.60 340 GLN B CA 1
ATOM 5414 C C . GLN B 1 348 ? 59.379 7.376 43.369 1.00 22.64 340 GLN B C 1
ATOM 5415 O O . GLN B 1 348 ? 59.045 8.553 43.313 1.00 22.74 340 GLN B O 1
ATOM 5421 N N . PRO B 1 349 ? 58.881 6.531 44.300 1.00 22.22 341 PRO B N 1
ATOM 5422 C CA . PRO B 1 349 ? 57.949 7.127 45.266 1.00 21.53 341 PRO B CA 1
ATOM 5423 C C . PRO B 1 349 ? 58.567 8.239 46.124 1.00 21.71 341 PRO B C 1
ATOM 5424 O O . PRO B 1 349 ? 57.828 9.106 46.593 1.00 21.53 341 PRO B O 1
ATOM 5428 N N . LYS B 1 350 ? 59.884 8.216 46.319 1.00 21.68 342 LYS B N 1
ATOM 5429 C CA . LYS B 1 350 ? 60.564 9.292 47.039 1.00 22.11 342 LYS B CA 1
ATOM 5430 C C . LYS B 1 350 ? 60.392 10.635 46.320 1.00 21.74 342 LYS B C 1
ATOM 5431 O O . LYS B 1 350 ? 60.198 11.668 46.959 1.00 21.75 342 LYS B O 1
ATOM 5437 N N . ILE B 1 351 ? 60.473 10.619 44.993 1.00 21.19 343 ILE B N 1
ATOM 5438 C CA A ILE B 1 351 ? 60.247 11.816 44.186 0.52 21.46 343 ILE B CA 1
ATOM 5439 C CA B ILE B 1 351 ? 60.262 11.834 44.218 0.48 21.52 343 ILE B CA 1
ATOM 5440 C C . ILE B 1 351 ? 58.834 12.339 44.425 1.00 20.77 343 ILE B C 1
ATOM 5441 O O . ILE B 1 351 ? 58.612 13.535 44.586 1.00 20.90 343 ILE B O 1
ATOM 5450 N N . PHE B 1 352 ? 57.877 11.418 44.432 1.00 20.28 344 PHE B N 1
ATOM 5451 C CA . PHE B 1 352 ? 56.470 11.735 44.664 1.00 18.21 344 PHE B CA 1
ATOM 5452 C C . PHE B 1 352 ? 56.309 12.426 46.024 1.00 19.03 344 PHE B C 1
ATOM 5453 O O . PHE B 1 352 ? 55.796 13.544 46.099 1.00 18.32 344 PHE B O 1
ATOM 5461 N N . VAL B 1 353 ? 56.775 11.763 47.081 1.00 18.54 345 VAL B N 1
ATOM 5462 C CA . VAL B 1 353 ? 56.630 12.261 48.446 1.00 19.12 345 VAL B CA 1
ATOM 5463 C C . VAL B 1 353 ? 57.331 13.606 48.633 1.00 19.90 345 VAL B C 1
ATOM 5464 O O . VAL B 1 353 ? 56.735 14.556 49.147 1.00 20.11 345 VAL B O 1
ATOM 5468 N N . ASP B 1 354 ? 58.591 13.694 48.212 1.00 20.67 346 ASP B N 1
ATOM 5469 C CA . ASP B 1 354 ? 59.358 14.912 48.444 1.00 21.27 346 ASP B CA 1
ATOM 5470 C C . ASP B 1 354 ? 58.779 16.084 47.650 1.00 20.97 346 ASP B C 1
ATOM 5471 O O . ASP B 1 354 ? 58.746 17.212 48.145 1.00 21.80 346 ASP B O 1
ATOM 5476 N N . THR B 1 355 ? 58.306 15.821 46.432 1.00 21.01 347 THR B N 1
ATOM 5477 C CA . THR B 1 355 ? 57.724 16.888 45.624 1.00 20.45 347 THR B CA 1
ATOM 5478 C C . THR B 1 355 ? 56.430 17.408 46.255 1.00 19.18 347 THR B C 1
ATOM 5479 O O . THR B 1 355 ? 56.225 18.617 46.343 1.00 20.41 347 THR B O 1
ATOM 5483 N N . VAL B 1 356 ? 55.572 16.506 46.715 1.00 18.23 348 VAL B N 1
ATOM 5484 C CA . VAL B 1 356 ? 54.347 16.920 47.394 1.00 17.83 348 VAL B CA 1
ATOM 5485 C C . VAL B 1 356 ? 54.674 17.837 48.577 1.00 18.76 348 VAL B C 1
ATOM 5486 O O . VAL B 1 356 ? 54.116 18.932 48.700 1.00 19.69 348 VAL B O 1
ATOM 5490 N N . HIS B 1 357 ? 55.598 17.405 49.429 1.00 17.95 349 HIS B N 1
ATOM 5491 C CA . HIS B 1 357 ? 55.929 18.176 50.625 1.00 18.93 349 HIS B CA 1
ATOM 5492 C C . HIS B 1 357 ? 56.559 19.524 50.291 1.00 20.62 349 HIS B C 1
ATOM 5493 O O . HIS B 1 357 ? 56.221 20.552 50.886 1.00 21.21 349 HIS B O 1
ATOM 5500 N N . GLU B 1 358 ? 57.483 19.523 49.343 1.00 20.83 350 GLU B N 1
ATOM 5501 C CA . GLU B 1 358 ? 58.238 20.735 49.059 1.00 23.09 350 GLU B CA 1
ATOM 5502 C C . GLU B 1 358 ? 57.447 21.740 48.228 1.00 21.22 350 GLU B C 1
ATOM 5503 O O . GLU B 1 358 ? 57.407 22.920 48.563 1.00 21.49 350 GLU B O 1
ATOM 5509 N N . TYR B 1 359 ? 56.814 21.275 47.156 1.00 21.38 351 TYR B N 1
ATOM 5510 C CA . TYR B 1 359 ? 56.084 22.170 46.259 1.00 21.43 351 TYR B CA 1
ATOM 5511 C C . TYR B 1 359 ? 54.868 22.822 46.917 1.00 21.15 351 TYR B C 1
ATOM 5512 O O . TYR B 1 359 ? 54.429 23.895 46.491 1.00 22.20 351 TYR B O 1
ATOM 5521 N N . SER B 1 360 ? 54.332 22.182 47.954 1.00 20.39 352 SER B N 1
ATOM 5522 C CA . SER B 1 360 ? 53.179 22.714 48.685 1.00 22.14 352 SER B CA 1
ATOM 5523 C C . SER B 1 360 ? 53.389 24.137 49.177 1.00 21.01 352 SER B C 1
ATOM 5524 O O . SER B 1 360 ? 52.425 24.874 49.360 1.00 21.47 352 SER B O 1
ATOM 5527 N N . ALA B 1 361 ? 54.648 24.512 49.401 1.00 20.80 353 ALA B N 1
ATOM 5528 C CA . ALA B 1 361 ? 54.975 25.841 49.901 1.00 22.83 353 ALA B CA 1
ATOM 5529 C C . ALA B 1 361 ? 54.518 26.938 48.941 1.00 22.89 353 ALA B C 1
ATOM 5530 O O . ALA B 1 361 ? 54.398 28.095 49.330 1.00 24.88 353 ALA B O 1
ATOM 5532 N N . LYS B 1 362 ? 54.271 26.575 47.686 1.00 22.53 354 LYS B N 1
ATOM 5533 C CA . LYS B 1 362 ? 53.723 27.518 46.721 1.00 21.26 354 LYS B CA 1
ATOM 5534 C C . LYS B 1 362 ? 52.338 27.997 47.158 1.00 22.86 354 LYS B C 1
ATOM 5535 O O . LYS B 1 362 ? 51.971 29.149 46.932 1.00 24.97 354 LYS B O 1
ATOM 5541 N N . TYR B 1 363 ? 51.583 27.109 47.801 1.00 22.22 355 TYR B N 1
ATOM 5542 C CA . TYR B 1 363 ? 50.179 27.374 48.122 1.00 22.17 355 TYR B CA 1
ATOM 5543 C C . TYR B 1 363 ? 49.900 27.521 49.612 1.00 24.24 355 TYR B C 1
ATOM 5544 O O . TYR B 1 363 ? 48.953 28.204 50.002 1.00 26.89 355 TYR B O 1
ATOM 5553 N N . LEU B 1 364 ? 50.716 26.882 50.442 1.00 24.83 356 LEU B N 1
ATOM 5554 C CA . LEU B 1 364 ? 50.418 26.803 51.874 1.00 26.38 356 LEU B CA 1
ATOM 5555 C C . LEU B 1 364 ? 51.371 27.649 52.703 1.00 32.92 356 LEU B C 1
ATOM 5556 O O . LEU B 1 364 ? 52.531 27.832 52.339 1.00 32.97 356 LEU B O 1
ATOM 5561 N N . GLY B 1 365 ? 50.868 28.159 53.823 1.00 37.62 357 GLY B N 1
ATOM 5562 C CA . GLY B 1 365 ? 51.663 29.000 54.702 1.00 44.61 357 GLY B CA 1
ATOM 5563 C C . GLY B 1 365 ? 51.812 30.425 54.208 1.00 50.78 357 GLY B C 1
ATOM 5564 O O . GLY B 1 365 ? 52.886 31.019 54.307 1.00 53.70 357 GLY B O 1
#

Solvent-accessible surface area: 25625 Å² total; per-residue (Å²): 165,26,164,31,30,48,0,7,79,0,0,28,108,63,98,20,82,16,0,0,0,0,0,10,124,2,11,12,142,4,0,57,50,20,124,125,29,102,86,94,29,69,70,60,10,20,109,60,23,130,10,0,11,57,0,3,28,5,0,15,152,98,7,100,5,1,0,0,18,3,33,19,45,27,4,5,0,0,37,32,6,45,7,28,35,88,103,34,112,94,51,26,24,56,10,136,136,46,4,80,66,125,114,45,13,74,101,20,64,164,8,88,5,109,53,70,1,68,28,1,15,75,1,0,48,56,0,76,90,55,10,48,16,78,4,0,0,0,0,14,0,0,0,0,0,0,0,0,2,23,0,0,31,8,4,57,32,104,92,10,69,56,0,8,69,6,4,35,48,69,47,108,6,0,48,49,0,0,58,45,0,0,63,5,0,28,55,1,0,26,3,0,0,67,24,4,3,19,0,0,0,0,31,0,32,98,0,20,20,0,10,31,122,38,0,54,78,6,0,1,60,26,0,87,80,0,24,92,34,20,65,71,109,67,105,83,83,111,10,0,9,0,0,7,3,58,36,1,14,52,7,10,87,48,1,28,80,2,52,7,47,0,0,4,6,8,25,12,6,25,2,56,70,1,2,96,60,1,71,21,106,4,0,0,3,0,9,13,4,6,6,9,1,31,4,66,54,76,41,0,72,158,32,0,69,39,11,0,46,13,0,8,75,69,58,39,127,31,0,4,0,0,0,0,0,72,4,5,12,68,110,3,80,32,62,24,0,111,40,0,1,33,10,0,37,125,39,0,56,130,51,31,94,71,89,28,24,46,0,2,64,0,0,24,109,70,115,16,84,16,0,0,0,0,0,11,174,2,11,12,139,6,0,58,46,18,119,66,34,60,90,94,24,45,70,51,50,47,15,21,114,54,35,80,8,0,13,55,0,2,30,5,0,42,152,100,6,97,6,1,0,0,20,3,36,21,46,27,5,5,0,0,39,28,6,44,4,22,37,81,82,34,117,89,58,30,23,62,13,132,126,54,5,85,63,126,108,50,8,74,100,19,66,184,18,81,0,162,57,64,1,68,30,2,15,75,1,0,49,58,0,78,88,53,9,56,27,111,12,0,0,0,0,16,0,0,0,0,0,0,0,0,2,19,0,0,29,8,4,62,36,106,88,12,75,55,0,8,75,6,4,32,52,76,51,148,12,0,48,48,0,0,56,37,0,0,73,4,0,32,58,1,0,28,12,0,2,91,19,10,3,22,0,0,0,0,33,0,38,102,0,20,22,0,11,29,123,38,0,54,76,7,0,2,68,25,0,102,70,0,18,91,33,15,52,152,54,75,123,86,86,116,9,0,9,0,0,7,3,60,38,0,13,53,6,12,84,45,1,28,77,4,44,6,26,0,0,4,4,9,24,12,6,26,2,48,69,2,4,83,69,1,69,22,108,4,0,0,3,1,9,12,5,6,7,9,2,30,4,66,52,75,40,0,72,159,30,0,69,44,11,0,50,15,0,4,77,60,44,43,107,25,1,1,0,0,0,0,0,90,12,14,16,70,118,4,80,29,60,23,0,104,52,0,0,31,12,0,34,126,44,0,80,131,41,10,138

Organism: NCBI:txid1116234

Secondary structure (DSSP, 8-state):
--S--HHHHHHTT---SS--B--TT-SSTTSHHHHHHHHTT--HHHH-HHHHHHHHHHHHHHS--S-EE----TTHHHHHTTS-EEEETTTEEEESS---SHHHHHHPPPP-HHHHTHHHHHHHHHHHHHHTTSSPEEEEEE-HHHHHHHHHHSB--SS-HHHHHHHHH-HHHHHHHHHHHHHHHHHHHHHHHHHT--EEEEE-TTGGGS-HHHHIIIIIHHHHHHHHTS--EETTEE--EEEE-TT-GGGHHHHHTT--SEEE--TTS-HHHHHHHHTTSSEEEEEE-GGGGGS-HHHHHHHHHHHHHHHHTTS--SSEEEEESSPPPTTS-TTHHHHHHHHHHHHTHHHH-/----HHHHHHTT---SS--B--TT-SSTTSHHHHHHHHHS--GGGGTT-HHHHHHHHHHHHHHS--S-EE----TTHHHIIIII-EEEETTTEEEES----SHHHHHTPPPP-HHHHTHHHHHHHHHHHHHHTTSS-EEEEEE-HHHHHHHHHHSB--SS-HHHHHHHHH-HHHHHHHHHHHHHHHHHHHHHHHHHT--EEEEE-TTGGGS-HHHHIIIIIHHHHHHHHTS--EETTEE--EEEE-TT-GGGHHHHHTT--SEEE--TTS-HHHHHHHHTTSSEEEEEE-GGGGGS-HHHHHHHHHHHHHHHHTT---SSEEEEESSPPPTTS-TTHHHHHHHHHHHHGGGT--

InterPro domains:
  IPR000257 Uroporphyrinogen decarboxylase (URO-D) [PF01208] (5-351)
  IPR000257 Uroporphyrinogen decarboxylase (URO-D) [PS00906] (22-31)
  IPR000257 Uroporphyrinogen decarboxylase (URO-D) [PS00907] (142-158)
  IPR006361 Uroporphyrinogen decarboxylase HemE [MF_00218] (6-352)
  IPR006361 Uroporphyrinogen decarboxylase HemE [TIGR01464] (9-350)
  IPR006361 Uroporphyrinogen decarboxylase HemE [cd00717] (10-350)
  IPR038071 UROD/MetE-like superfamily [G3DSA:3.20.20.210] (1-357)
  IPR038071 UROD/MetE-like superfamily [SSF51726] (1-355)

CATH classification: 3.20.20.210

Sequence (707 aa):
TLKNDRFLRALLREPVDTTPIWMMRRQAGRYLPEYRETRSKAGLSLCKNTEFFACEVTLQPLLRRYDDLDAAILFSDILTIPDALGLLGLYFETGEGPKFHKTVRTEQDVANLPKLNAKADLDYVMNAVSSTIRSSALGGQVPLIGFSGSPWTLATYMVEGGSSKEEFRFTKQMMYAQPEVLHALLDHLADSVIDYLNAQIDAGAQAIQIFDSWGGALAHREYVEFSLNYMKKKIIAGLQREKKDGRRRIPVIVFTKGGGQWLEPMMITTGADALGLDWTTPLLNTARTTTVAGRVALQGNLDPAVLYGSAASIEKAVKAMLDDAYANGEKTTGYVANLGHGITQWVDPAQPKIFVDTVHEYSAKYLGLKNDRFLRALLREPVDTTPIWMMRQAGRYLPEYRETRSKAGDFLSLCKNTEFACEVTLQPLLRRYDDLDAAILFSDILTIPDALGLGLYFETGEGPKFHKTVRTEQDVANLPKLNAKADLDYVMNAVSSSTIRSALGGQVPLIGFSGSPWTLATYMVEGGSSKEFRFTKQMMYAQPEVLHALLDHLADSVIDYLNAQIDAGAQAIQIFDSWGGALAHREYVEFSLLNYMKKKIIAGLQREKDGRRRIPVIVFTKGGGQWLEPMMITTGADALGLDWTTPLLNTARTTTVAGRVALQGNLDPAVLYGSAASIEKAVKAMLDDAYANGEKTGYVANLGHGIITQWVDPAQPKIIFVDTVHEYSAKYLG